Protein AF-A0AAV1JJ30-F1 (afdb_monomer_lite)

Foldseek 3Di:
DFFAKKFKFFLQLHTLAMDGLADDDPVVVSVVSNCVNVQPDPDDPDQWDDDPFWIWGWDDPPRIIIIIIGGPPDDVVVVNVLSVQLSVLQCVQAVDPDSVSCNVCRVVSNQLVCVQDHSRHGDPDHPVRSVVVSVVDDPVVVVVVVVVVVVVVVVVVVVVVVVVVVVVVVVVVVVPPDDDDDDDDDDDDDDDDDDDDDDDDDDDDDDDDDDDDDDDDDDDDDDDDDDDDDDDPVVVVVVVVPDDDDDDDDDDDDDPDDDPDPPDDQKDKDKDKDWDWDADQVQHTPWTKIKIWIKIAHADPQQQQKKWAKDQPFPADKDKDFDPQWDPVCCVPGVITGGPPNPGGDDHRDIDGGMMIMDIDDPPDHDQKDKHKDWDQDPPQKIKIKIKMFGPDQQWKWAFKKKKWFADPDPKDKDWDDFDDDWDDDPGIIIHTDGIDHNVRGMIMTIMMMPNDDPCRGPDIDIDTDTPGDPRRMDTDDMGGSPPPDDQPLAFWDDFAFDDCVVVQQKKFKFFAPPDPAGQQWIWGAADVQKIKFFLVSCVPGDQQRIWIQHPNWTWRFPDKFFQPDDDPFRQARMMMTGTDPVRDPDDNDHFAADPDADPDPFCVSQQVDQQPFKKKWKDWGDDNPPRDPDVPDRDGTITMAIKDKHQCQCVCLCVVVVFDDDFGAIFIAQDGSVCVVVVPPSRSTDRQGGRTFIAGPPVRHTQFGFAWGDDTPHDIGGGGTHGCRYPSNVLSVVLSVQSNPDPDPDPPDPCVSVVSSVD

Secondary structure (DSSP, 8-state):
--EEEEEEEETT--EEEEEESS---HHHHHHHHHHHHHH--TT---SEEE-SS-EEEEEEETTEEEEEEE-TTS-HHHHHHHHHHHHHHHHHH-SS--HHHHHHTHHHHHHHHHHHEETTEEP---HHHHHHHHTT--HHHHHHHHHHHHHHHHHHHHHHHHHHHHHHHHHHHHHT--S----------------------------------------------------SHHHHHHHTTTT----------------------SEEEEEEEEEEEEE-TTS-EEEEEEEEEEEEEE-SGGGSSEEEEEEE---S--EEEE-TTB-HHHHHHH-EE-BSSTTSPPPBTS-EEEEEEEEE--TT---SEEEEEEEEE-TTS-EEEEEEEEES-TT--EEEEEEEEE--SSS-EEEEEEESSEEEEETTEEEEEEEEE-SSS-EEEEEEEEES--GGGG-S-EEEEEESS-TT-EEEEEEEETT------TTS-BS-EEE-GGGSTTEEEEEE-SS--PEEEEEEEEEETTEEEEEHHHHHT--GGGEEEEETTEEEEEEEEE--SS--TT-SS-EEEEEE-GGG--S----PEEP------SSTHHHHH----S-EEEEEE---TT-----TT-----EEEEEEEEETTHHHHHHHHTT--S---S-EEESS-HHHHHTT-GGGG-B---SS-EEEETTTTEEEEEEE---EETTEE---EEEETTSHHHHHHHHHHHHHHH-----TT-TTHHHHHHH-

Sequence (760 aa):
MVLIAATVCTKSGKALVSRQFVEMTKARIEGLLAAFPKLMTGGRQHTFVETESVRYVYQPLDKLYMLLITTKASNILEDLETLRLFSRVVPEYCTQLTEAEVLNQAFNLLFAFDEIVALGYRESVNLAQVRSFVEMDSHEEKIYQAVRQTQEREAANRMREKAKQLQRERLESAKGRYIGVPHKSFGTGFGSSTMTSVSSGEPMIEKIPTTPVKEARTTRSAMKLGSRGTDADSFVSRLQTEGEKIVNTPTAVAKVEKIPAVDQKDVHLRFEERLNLTAGRDGDIQNFELSGLLTLRITNEQYGRIHVHVNNKDTRPLQLQTHPNVDKEAFRSEGIIRLKQAQRPFPMNSDVGVLKWRLAAANDDRPPLSVNCWPSEGTGGGCDVNIEYELEQDHLVLADVNINIPMPSGNTSLVVHQWEGSYTQKGRTLVWNIPLINKQQKSGTLEFTVTPAIPNDFFPLTVTWTSDTSLALISSGKVVQADDVFPPLKNYEVNATLVSEVKYPWIARVIHSRSLNKPHVCTAICVKEEIFITAARCITTLHVTYTTIIYKNHNLYTKAFILPSNGTKQAYDDIGFIVVHKRYYEGVWDTIQLYNKNRTDNVYKWFRNNRFIDTYKVVGYSLNKGSHIIRSTYSDFPLTELEVFIDIHLCNEVFTFNNLMGDFNVPCYHSCTLDDYRHDENRCSSYHGVEGGAVVNTEKNYLLGVATWGAFYSKYELPVGLSVINSRNFYEDYACARKIQEDEMIKEDNPDFYQELCNK

InterPro domains:
  IPR009003 Peptidase S1, PA clan [SSF50494] (503-719)
  IPR011012 Longin-like domain superfamily [SSF64356] (7-142)
  IPR022775 AP complex, mu/sigma subunit [PF01217] (8-134)
  IPR027059 Coatomer delta subunit [PTHR10121] (1-485)
  IPR028565 Mu homology domain [PF00928] (260-464)
  IPR028565 Mu homology domain [PS51072] (264-514)
  IPR036168 AP-2 complex subunit mu, C-terminal superfamily [SSF49447] (263-489)

Radius of gyration: 41.65 Å; chains: 1; bounding box: 113×73×138 Å

Organism: NCBI:txid320188

Structure (mmCIF, N/CA/C/O backbone):
data_AF-A0AAV1JJ30-F1
#
_entry.id   AF-A0AAV1JJ30-F1
#
loop_
_atom_site.group_PDB
_atom_site.id
_atom_site.type_symbol
_atom_site.label_atom_id
_atom_site.label_alt_id
_atom_site.label_comp_id
_atom_site.label_asym_id
_atom_site.label_entity_id
_atom_site.label_seq_id
_atom_site.pdbx_PDB_ins_code
_atom_site.Cartn_x
_atom_site.Cartn_y
_atom_site.Cartn_z
_atom_site.occupancy
_atom_site.B_iso_or_equiv
_atom_site.auth_seq_id
_atom_site.auth_comp_id
_atom_site.auth_asym_id
_atom_site.auth_atom_id
_atom_site.pdbx_PDB_model_num
ATOM 1 N N . MET A 1 1 ? 18.870 -26.736 -0.789 1.00 59.62 1 MET A N 1
ATOM 2 C CA . MET A 1 1 ? 19.855 -25.987 -1.593 1.00 59.62 1 MET A CA 1
ATOM 3 C C . MET A 1 1 ? 21.187 -26.133 -0.889 1.00 59.62 1 MET A C 1
ATOM 5 O O . MET A 1 1 ? 21.200 -25.929 0.313 1.00 59.62 1 MET A O 1
ATOM 9 N N . VAL A 1 2 ? 22.246 -26.579 -1.566 1.00 78.06 2 VAL A N 1
ATOM 10 C CA . VAL A 1 2 ? 23.561 -26.709 -0.920 1.00 78.06 2 VAL A CA 1
ATOM 11 C C . VAL A 1 2 ? 24.642 -26.288 -1.910 1.00 78.06 2 VAL A C 1
ATOM 13 O O . VAL A 1 2 ? 24.934 -27.019 -2.866 1.00 78.06 2 VAL A O 1
ATOM 16 N N . LEU A 1 3 ? 25.196 -25.097 -1.681 1.00 89.75 3 LEU A N 1
ATOM 17 C CA . LEU A 1 3 ? 26.413 -24.601 -2.310 1.00 89.75 3 LEU A CA 1
ATOM 18 C C . LEU A 1 3 ? 27.601 -25.206 -1.560 1.00 89.75 3 LEU A C 1
ATOM 20 O O . LEU A 1 3 ? 27.735 -25.058 -0.350 1.00 89.75 3 LEU A O 1
ATOM 24 N N . ILE A 1 4 ? 28.436 -25.951 -2.275 1.00 91.00 4 ILE A N 1
ATOM 25 C CA . ILE A 1 4 ? 29.521 -26.742 -1.689 1.00 91.00 4 ILE A CA 1
ATOM 26 C C . ILE A 1 4 ? 30.760 -25.866 -1.498 1.00 91.00 4 ILE A C 1
ATOM 28 O O . ILE A 1 4 ? 31.353 -25.842 -0.419 1.00 91.00 4 ILE A O 1
ATOM 32 N N . ALA A 1 5 ? 31.159 -25.151 -2.552 1.00 93.06 5 ALA A N 1
ATOM 33 C CA . ALA A 1 5 ? 32.335 -24.292 -2.534 1.00 93.06 5 ALA A CA 1
ATOM 34 C C . ALA A 1 5 ? 32.211 -23.122 -3.517 1.00 93.06 5 ALA A C 1
ATOM 36 O O . ALA A 1 5 ? 31.583 -23.253 -4.569 1.00 93.06 5 ALA A O 1
ATOM 37 N N . ALA A 1 6 ? 32.864 -22.011 -3.182 1.00 94.75 6 ALA A N 1
ATOM 38 C CA . ALA A 1 6 ? 33.068 -20.856 -4.047 1.00 94.75 6 ALA A CA 1
ATOM 39 C C . ALA A 1 6 ? 34.571 -20.661 -4.283 1.00 94.75 6 ALA A C 1
ATOM 41 O O . ALA A 1 6 ? 35.354 -20.607 -3.332 1.00 94.75 6 ALA A O 1
ATOM 42 N N . THR A 1 7 ? 34.986 -20.564 -5.543 1.00 93.81 7 THR A N 1
ATOM 43 C CA . THR A 1 7 ? 36.395 -20.568 -5.938 1.00 93.81 7 THR A CA 1
ATOM 44 C C . THR A 1 7 ? 36.675 -19.515 -7.003 1.00 93.81 7 THR A C 1
ATOM 46 O O . THR A 1 7 ? 36.019 -19.476 -8.040 1.00 93.81 7 THR A O 1
ATOM 49 N N . VAL A 1 8 ? 37.713 -18.709 -6.790 1.00 93.81 8 VAL A N 1
ATOM 50 C CA . VAL A 1 8 ? 38.339 -17.892 -7.835 1.00 93.81 8 VAL A CA 1
ATOM 51 C C . VAL A 1 8 ? 39.510 -18.688 -8.401 1.00 93.81 8 VAL A C 1
ATOM 53 O O . VAL A 1 8 ? 40.410 -19.087 -7.658 1.00 93.81 8 VAL A O 1
ATOM 56 N N . CYS A 1 9 ? 39.509 -18.948 -9.706 1.00 91.19 9 CYS A N 1
ATOM 57 C CA . CYS A 1 9 ? 40.543 -19.742 -10.368 1.00 91.19 9 CYS A CA 1
ATOM 58 C C . CYS A 1 9 ? 41.022 -19.108 -11.677 1.00 91.19 9 CYS A C 1
ATOM 60 O O . CYS A 1 9 ? 40.370 -18.244 -12.256 1.00 91.19 9 CYS A O 1
ATOM 62 N N . THR A 1 10 ? 42.193 -19.523 -12.145 1.00 89.69 10 THR A N 1
ATOM 63 C CA . THR A 1 10 ? 42.733 -19.108 -13.445 1.00 89.69 10 THR A CA 1
ATOM 64 C C . THR A 1 10 ? 42.061 -19.877 -14.588 1.00 89.69 10 THR A C 1
ATOM 66 O O . THR A 1 10 ? 41.420 -20.909 -14.378 1.00 89.69 10 THR A O 1
ATOM 69 N N . LYS A 1 11 ? 42.281 -19.453 -15.841 1.00 82.50 11 LYS A N 1
ATOM 70 C CA . LYS A 1 11 ? 41.823 -20.211 -17.025 1.00 82.50 11 LYS A CA 1
ATOM 71 C C . LYS A 1 11 ? 42.420 -21.621 -17.132 1.00 82.50 11 LYS A C 1
ATOM 73 O O . LYS A 1 11 ? 41.836 -22.471 -17.793 1.00 82.50 11 LYS A O 1
ATOM 78 N N . SER A 1 12 ? 43.548 -21.879 -16.467 1.00 80.62 12 SER A N 1
ATOM 79 C CA . SER A 1 12 ? 44.161 -23.209 -16.362 1.00 80.62 12 SER A CA 1
ATOM 80 C C . SER A 1 12 ? 43.577 -24.074 -15.234 1.00 80.62 12 SER A C 1
ATOM 82 O O . SER A 1 12 ? 44.026 -25.201 -15.049 1.00 80.62 12 SER A O 1
ATOM 84 N N . GLY A 1 13 ? 42.587 -23.574 -14.482 1.00 75.94 13 GLY A N 1
ATOM 85 C CA . GLY A 1 13 ? 41.957 -24.277 -13.357 1.00 75.94 13 GLY A CA 1
ATOM 86 C C . GLY A 1 13 ? 42.753 -24.260 -12.061 1.00 75.94 13 GLY A C 1
ATOM 87 O O . GLY A 1 13 ? 42.407 -24.976 -11.124 1.00 75.94 13 GLY A O 1
ATOM 88 N N . LYS A 1 14 ? 43.815 -23.453 -11.978 1.00 87.12 14 LYS A N 1
ATOM 89 C CA . LYS A 1 14 ? 44.548 -23.254 -10.727 1.00 87.12 14 LYS A CA 1
ATOM 90 C C . LYS A 1 14 ? 43.677 -22.419 -9.791 1.00 87.12 14 LYS A C 1
ATOM 92 O O . LYS A 1 14 ? 43.345 -21.278 -10.110 1.00 87.12 14 LYS A O 1
ATOM 97 N N . ALA A 1 15 ? 43.306 -22.983 -8.647 1.00 89.38 15 ALA A N 1
ATOM 98 C CA . ALA A 1 15 ? 42.557 -22.267 -7.622 1.00 89.38 15 ALA A CA 1
ATOM 99 C C . ALA A 1 15 ? 43.451 -21.223 -6.939 1.00 89.38 15 ALA A C 1
ATOM 101 O O . ALA A 1 15 ? 44.535 -21.557 -6.462 1.00 89.38 15 ALA A O 1
ATOM 102 N N . LEU A 1 16 ? 42.999 -19.968 -6.912 1.00 91.25 16 LEU A N 1
ATOM 103 C CA . LEU A 1 16 ? 43.666 -18.868 -6.212 1.00 91.25 16 LEU A CA 1
ATOM 104 C C . LEU A 1 16 ? 43.115 -18.735 -4.793 1.00 91.25 16 LEU A C 1
ATOM 106 O O . LEU A 1 16 ? 43.869 -18.742 -3.827 1.00 91.25 16 LEU A O 1
ATOM 110 N N . VAL A 1 17 ? 41.788 -18.676 -4.674 1.00 92.44 17 VAL A N 1
ATOM 111 C CA . VAL A 1 17 ? 41.060 -18.621 -3.401 1.00 92.44 17 VAL A CA 1
ATOM 112 C C . VAL A 1 17 ? 39.880 -19.570 -3.506 1.00 92.44 17 VAL A C 1
ATOM 114 O O . VAL A 1 17 ? 39.160 -19.544 -4.501 1.00 92.44 17 VAL A O 1
ATOM 117 N N . SER A 1 18 ? 39.677 -20.416 -2.498 1.00 92.31 18 SER A N 1
ATOM 118 C CA . SER A 1 18 ? 38.540 -21.334 -2.446 1.00 92.31 18 SER A CA 1
ATOM 119 C C . SER A 1 18 ? 37.967 -21.383 -1.038 1.00 92.31 18 SER A C 1
ATOM 121 O O . SER A 1 18 ? 38.658 -21.802 -0.110 1.00 92.31 18 SER A O 1
ATOM 123 N N . ARG A 1 19 ? 36.693 -21.020 -0.893 1.00 93.31 19 ARG A N 1
ATOM 124 C CA . ARG A 1 19 ? 35.923 -21.188 0.340 1.00 93.31 19 ARG A CA 1
ATOM 125 C C . ARG A 1 19 ? 35.028 -22.415 0.229 1.00 93.31 19 ARG A C 1
ATOM 127 O O . ARG A 1 19 ? 34.369 -22.604 -0.788 1.00 93.31 19 ARG A O 1
ATOM 134 N N . GLN A 1 20 ? 35.038 -23.257 1.254 1.00 92.88 20 GLN A N 1
ATOM 135 C CA . GLN A 1 20 ? 34.203 -24.454 1.354 1.00 92.88 20 GLN A CA 1
ATOM 136 C C . GLN A 1 20 ? 33.150 -24.195 2.426 1.00 92.88 20 GLN A C 1
ATOM 138 O O . GLN A 1 20 ? 33.503 -23.784 3.528 1.00 92.88 20 GLN A O 1
ATOM 143 N N . PHE A 1 21 ? 31.883 -24.433 2.101 1.00 91.94 21 PHE A N 1
ATOM 144 C CA . PHE A 1 21 ? 30.764 -24.218 3.027 1.00 91.94 21 PHE A CA 1
ATOM 145 C C . PHE A 1 21 ? 30.182 -25.526 3.565 1.00 91.94 21 PHE A C 1
ATOM 147 O O . PHE A 1 21 ? 29.388 -25.522 4.500 1.00 91.94 21 PHE A O 1
ATOM 154 N N . VAL A 1 22 ? 30.598 -26.647 2.974 1.00 88.25 22 VAL A N 1
ATOM 155 C CA . VAL A 1 22 ? 30.253 -28.004 3.390 1.00 88.25 22 VAL A CA 1
ATOM 156 C C . VAL A 1 22 ? 31.539 -28.769 3.645 1.00 88.25 22 VAL A C 1
ATOM 158 O O . VAL A 1 22 ? 32.505 -28.647 2.889 1.00 88.25 22 VAL A O 1
ATOM 161 N N . GLU A 1 23 ? 31.536 -29.578 4.698 1.00 83.88 23 GLU A N 1
ATOM 162 C CA . GLU A 1 23 ? 32.682 -30.386 5.088 1.00 83.88 23 GLU A CA 1
ATOM 163 C C . GLU A 1 23 ? 33.063 -31.365 3.963 1.00 83.88 23 GLU A C 1
ATOM 165 O O . GLU A 1 23 ? 32.293 -32.243 3.564 1.00 83.88 23 GLU A O 1
ATOM 170 N N . MET A 1 24 ? 34.261 -31.186 3.403 1.00 84.38 24 MET A N 1
ATOM 171 C CA . MET A 1 24 ? 34.810 -32.037 2.352 1.00 84.38 24 MET A CA 1
ATOM 172 C C . MET A 1 24 ? 36.305 -32.251 2.557 1.00 84.38 24 MET A C 1
ATOM 174 O O . MET A 1 24 ? 37.027 -31.381 3.035 1.00 84.38 24 MET A O 1
ATOM 178 N N . THR A 1 25 ? 36.798 -33.414 2.133 1.00 88.25 25 THR A N 1
ATOM 179 C CA . THR A 1 25 ? 38.234 -33.691 2.160 1.00 88.25 25 THR A CA 1
ATOM 180 C C . THR A 1 25 ? 38.969 -32.848 1.117 1.00 88.25 25 THR A C 1
ATOM 182 O O . THR A 1 25 ? 38.492 -32.653 -0.005 1.00 88.25 25 THR A O 1
ATOM 185 N N . LYS A 1 26 ? 40.183 -32.400 1.460 1.00 84.25 26 LYS A N 1
ATOM 186 C CA . LYS A 1 26 ? 41.051 -31.616 0.566 1.00 84.25 26 LYS A CA 1
ATOM 187 C C . LYS A 1 26 ? 41.260 -32.291 -0.801 1.00 84.25 26 LYS A C 1
ATOM 189 O O . LYS A 1 26 ? 41.140 -31.645 -1.836 1.00 84.25 26 LYS A O 1
ATOM 194 N N . ALA A 1 27 ? 41.477 -33.607 -0.808 1.00 87.38 27 ALA A N 1
ATOM 195 C CA . ALA A 1 27 ? 41.655 -34.377 -2.039 1.00 87.38 27 ALA A CA 1
ATOM 196 C C . ALA A 1 27 ? 40.421 -34.323 -2.961 1.00 87.38 27 ALA A C 1
ATOM 198 O O . ALA A 1 27 ? 40.555 -34.282 -4.183 1.00 87.38 27 ALA A O 1
ATOM 199 N N . ARG A 1 28 ? 39.210 -34.289 -2.387 1.00 87.88 28 ARG A N 1
ATOM 200 C CA . ARG A 1 28 ? 37.965 -34.227 -3.158 1.00 87.88 28 ARG A CA 1
ATOM 201 C C . ARG A 1 28 ? 37.783 -32.863 -3.818 1.00 87.88 28 ARG A C 1
ATOM 203 O O . ARG A 1 28 ? 37.458 -32.821 -5.000 1.00 87.88 28 ARG A O 1
ATOM 210 N N . ILE A 1 29 ? 38.006 -31.763 -3.094 1.00 88.31 29 ILE A N 1
ATOM 211 C CA . ILE A 1 29 ? 37.870 -30.414 -3.668 1.00 88.31 29 ILE A CA 1
ATOM 212 C C . ILE A 1 29 ? 38.934 -30.148 -4.743 1.00 88.31 29 ILE A C 1
ATOM 214 O O . ILE A 1 29 ? 38.600 -29.649 -5.814 1.00 88.31 29 ILE A O 1
ATOM 218 N N . GLU A 1 30 ? 40.184 -30.563 -4.521 1.00 86.44 30 GLU A N 1
ATOM 219 C CA . GLU A 1 30 ? 41.251 -30.451 -5.523 1.00 86.44 30 GLU A CA 1
ATOM 220 C C . GLU A 1 30 ? 40.943 -31.289 -6.772 1.00 86.44 30 GLU A C 1
ATOM 222 O O . GLU A 1 30 ? 41.124 -30.808 -7.889 1.00 86.44 30 GLU A O 1
ATOM 227 N N . GLY A 1 31 ? 40.394 -32.498 -6.602 1.00 87.44 31 GLY A N 1
ATOM 228 C CA . GLY A 1 31 ? 39.937 -33.333 -7.715 1.00 87.44 31 GLY A CA 1
ATOM 229 C C . GLY A 1 31 ? 38.815 -32.684 -8.534 1.00 87.44 31 GLY A C 1
ATOM 230 O O . GLY A 1 31 ? 38.872 -32.684 -9.765 1.00 87.44 31 GLY A O 1
ATOM 231 N N . LEU A 1 32 ? 37.826 -32.075 -7.868 1.00 87.94 32 LEU A N 1
ATOM 232 C CA . LEU A 1 32 ? 36.730 -31.363 -8.534 1.00 87.94 32 LEU A CA 1
ATOM 233 C C . LEU A 1 32 ? 37.220 -30.120 -9.291 1.00 87.94 32 LEU A C 1
ATOM 235 O O . LEU A 1 32 ? 36.734 -29.851 -10.389 1.00 87.94 32 LEU A O 1
ATOM 239 N N . LEU A 1 33 ? 38.181 -29.378 -8.740 1.00 87.38 33 LEU A N 1
ATOM 240 C CA . LEU A 1 33 ? 38.752 -28.188 -9.378 1.00 87.38 33 LEU A CA 1
ATOM 241 C C . LEU A 1 33 ? 39.684 -28.548 -10.544 1.00 87.38 33 LEU A C 1
ATOM 243 O O . LEU A 1 33 ? 39.636 -27.902 -11.586 1.00 87.38 33 LEU A O 1
ATOM 247 N N . ALA A 1 34 ? 40.465 -29.625 -10.428 1.00 85.75 34 ALA A N 1
ATOM 248 C CA . ALA A 1 34 ? 41.328 -30.115 -11.505 1.00 85.75 34 ALA A CA 1
ATOM 249 C C . ALA A 1 34 ? 40.540 -30.671 -12.707 1.00 85.75 34 ALA A C 1
ATOM 251 O O . ALA A 1 34 ? 41.035 -30.664 -13.837 1.00 85.75 34 ALA A O 1
ATOM 252 N N . ALA A 1 35 ? 39.315 -31.157 -12.480 1.00 85.81 35 ALA A N 1
ATOM 253 C CA . ALA A 1 35 ? 38.424 -31.615 -13.543 1.00 85.81 35 ALA A CA 1
ATOM 254 C C . ALA A 1 35 ? 37.799 -30.454 -14.338 1.00 85.81 35 ALA A C 1
ATOM 256 O O . ALA A 1 35 ? 37.565 -30.603 -15.536 1.00 85.81 35 ALA A O 1
ATOM 257 N N . PHE A 1 36 ? 37.575 -29.295 -13.707 1.00 86.81 36 PHE A N 1
ATOM 258 C CA . PHE A 1 36 ? 36.836 -28.170 -14.291 1.00 86.81 36 PHE A CA 1
ATOM 259 C C . PHE A 1 36 ? 37.361 -27.698 -15.666 1.00 86.81 36 PHE A C 1
ATOM 261 O O . PHE A 1 36 ? 36.560 -27.641 -16.601 1.00 86.81 36 PHE A O 1
ATOM 268 N N . PRO A 1 37 ? 38.673 -27.457 -15.886 1.00 85.56 37 PRO A N 1
ATOM 269 C 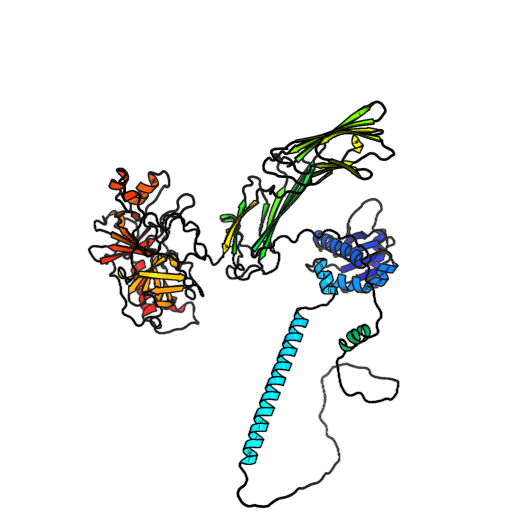CA . PRO A 1 37 ? 39.176 -27.013 -17.192 1.00 85.56 37 PRO A CA 1
ATOM 270 C C . PRO A 1 37 ? 38.921 -28.000 -18.331 1.00 85.56 37 PRO A C 1
ATOM 272 O O . PRO A 1 37 ? 38.776 -27.588 -19.476 1.00 85.56 37 PRO A O 1
ATOM 275 N N . LYS A 1 38 ? 38.859 -29.304 -18.031 1.00 85.00 38 LYS A N 1
ATOM 276 C CA . LYS A 1 38 ? 38.607 -30.353 -19.032 1.00 85.00 38 LYS A CA 1
ATOM 277 C C . LYS A 1 38 ? 37.143 -30.390 -19.474 1.00 85.00 38 LYS A C 1
ATOM 279 O O . LYS A 1 38 ? 36.845 -30.895 -20.550 1.00 85.00 38 LYS A O 1
ATOM 284 N N . LEU A 1 39 ? 36.241 -29.871 -18.641 1.00 81.00 39 LEU A N 1
ATOM 285 C CA . LEU A 1 39 ? 34.800 -29.822 -18.892 1.00 81.00 39 LEU A CA 1
ATOM 286 C C . LEU A 1 39 ? 34.393 -28.597 -19.727 1.00 81.00 39 LEU A C 1
ATOM 288 O O . LEU A 1 39 ? 33.340 -28.599 -20.363 1.00 81.00 39 LEU A O 1
ATOM 292 N N . MET A 1 40 ? 35.254 -27.579 -19.768 1.00 76.69 40 MET A N 1
ATOM 293 C CA . MET A 1 40 ? 35.126 -26.388 -20.605 1.00 76.69 40 MET A CA 1
ATOM 294 C C . MET A 1 40 ? 35.422 -26.735 -22.074 1.00 76.69 40 MET A C 1
ATOM 296 O O . MET A 1 40 ? 36.499 -26.448 -22.596 1.00 76.69 40 MET A O 1
ATOM 300 N N . THR A 1 41 ? 34.486 -27.394 -22.760 1.00 61.56 41 THR A N 1
ATOM 301 C CA . THR A 1 41 ? 34.617 -27.674 -24.198 1.00 61.56 41 THR A CA 1
ATOM 302 C C . THR A 1 41 ? 34.500 -26.372 -24.994 1.00 61.56 41 THR A C 1
ATOM 304 O O . THR A 1 41 ? 33.505 -25.651 -24.914 1.00 61.56 41 THR A O 1
ATOM 307 N N . GLY A 1 42 ? 35.552 -26.033 -25.744 1.00 57.41 42 GLY A N 1
ATOM 308 C CA . GLY A 1 42 ? 35.605 -24.804 -26.532 1.00 57.41 42 GLY A CA 1
ATOM 309 C C . GLY A 1 42 ? 34.466 -24.739 -27.551 1.00 57.41 42 GLY A C 1
ATOM 310 O O . GLY A 1 42 ? 34.320 -25.639 -28.373 1.00 57.41 42 GLY A O 1
ATOM 311 N N . GLY A 1 43 ? 33.666 -23.670 -27.497 1.00 54.53 43 GLY A N 1
ATOM 312 C CA . GLY A 1 43 ? 32.669 -23.352 -28.527 1.00 54.53 43 GLY A CA 1
ATOM 313 C C . GLY A 1 43 ? 31.237 -23.133 -28.036 1.00 54.53 43 GLY A C 1
ATOM 314 O O . GLY A 1 43 ? 30.431 -22.608 -28.798 1.00 54.53 43 GLY A O 1
ATOM 315 N N . ARG A 1 44 ? 30.897 -23.457 -26.781 1.00 56.56 44 ARG A N 1
ATOM 316 C CA . ARG A 1 44 ? 29.585 -23.113 -26.203 1.00 56.56 44 ARG A CA 1
ATOM 317 C C . ARG A 1 44 ? 29.755 -22.316 -24.915 1.00 56.56 44 ARG A C 1
ATOM 319 O O . ARG A 1 44 ? 30.344 -22.799 -23.954 1.00 56.56 44 ARG A O 1
ATOM 326 N N . GLN A 1 45 ? 29.230 -21.091 -24.891 1.00 57.34 45 GLN A N 1
ATOM 327 C CA . GLN A 1 45 ? 29.157 -20.265 -23.682 1.00 57.34 45 GLN A CA 1
ATOM 328 C C . GLN A 1 45 ? 28.029 -20.777 -22.775 1.00 57.34 45 GLN A C 1
ATOM 330 O O . GLN A 1 45 ? 26.989 -20.142 -22.630 1.00 57.34 45 GLN A O 1
ATOM 335 N N . HIS A 1 46 ? 28.199 -21.961 -22.193 1.00 64.50 46 HIS A N 1
ATOM 336 C CA . HIS A 1 46 ? 27.345 -22.369 -21.084 1.00 64.50 46 HIS A CA 1
ATOM 337 C C . HIS A 1 46 ? 27.799 -21.626 -19.817 1.00 64.50 46 HIS A C 1
ATOM 339 O O . HIS A 1 46 ? 28.991 -21.413 -19.617 1.00 64.50 46 HIS A O 1
ATOM 345 N N . THR A 1 47 ? 26.857 -21.180 -18.986 1.00 77.56 47 THR A N 1
ATOM 346 C CA . THR A 1 47 ? 27.119 -20.545 -17.676 1.00 77.56 47 THR A CA 1
ATOM 347 C C . THR A 1 47 ? 27.158 -21.564 -16.533 1.00 77.56 47 THR A C 1
ATOM 349 O O . THR A 1 47 ? 27.383 -21.216 -15.374 1.00 77.56 47 THR A O 1
ATOM 352 N N . PHE A 1 48 ? 26.943 -22.840 -16.856 1.00 87.69 48 PHE A N 1
ATOM 353 C CA . PHE A 1 48 ? 27.058 -23.962 -15.943 1.00 87.69 48 PHE A CA 1
ATOM 354 C C . PHE A 1 48 ? 27.389 -25.252 -16.703 1.00 87.69 48 PHE A C 1
ATOM 356 O O . PHE A 1 48 ? 27.064 -25.389 -17.881 1.00 87.69 48 PHE A O 1
ATOM 363 N N . VAL A 1 49 ? 28.012 -26.209 -16.019 1.00 88.31 49 VAL A N 1
ATOM 364 C CA . VAL A 1 49 ? 28.295 -27.557 -16.517 1.00 88.31 49 VAL A CA 1
ATOM 365 C C . VAL A 1 49 ? 27.915 -28.569 -15.443 1.00 88.31 49 VAL A C 1
ATOM 367 O O . VAL A 1 49 ? 28.294 -28.435 -14.281 1.00 88.31 49 VAL A O 1
ATOM 370 N N . GLU A 1 50 ? 27.169 -29.601 -15.823 1.00 87.25 50 GLU A N 1
ATOM 371 C CA . GLU A 1 50 ? 26.782 -30.686 -14.924 1.00 87.25 50 GLU A CA 1
ATOM 372 C C . GLU A 1 50 ? 27.645 -31.926 -15.163 1.00 87.25 50 GLU A C 1
ATOM 374 O O . GLU A 1 50 ? 27.828 -32.366 -16.295 1.00 87.25 50 GLU A O 1
ATOM 379 N N . THR A 1 51 ? 28.167 -32.505 -14.083 1.00 86.38 51 THR A N 1
ATOM 380 C CA . THR A 1 51 ? 28.841 -33.817 -14.091 1.00 86.38 51 THR A CA 1
ATOM 381 C C . THR A 1 51 ? 27.941 -34.871 -13.457 1.00 86.38 51 THR A C 1
ATOM 383 O O . THR A 1 51 ? 26.782 -34.596 -13.180 1.00 86.38 51 THR A O 1
ATOM 386 N N . GLU A 1 52 ? 28.421 -36.087 -13.191 1.00 81.75 52 GLU A N 1
ATOM 387 C CA . GLU A 1 52 ? 27.627 -37.108 -12.495 1.00 81.75 52 GLU A CA 1
ATOM 388 C C . GLU A 1 52 ? 27.298 -36.715 -11.042 1.00 81.75 52 GLU A C 1
ATOM 390 O O . GLU A 1 52 ? 26.175 -36.934 -10.587 1.00 81.75 52 GLU A O 1
ATOM 395 N N . SER A 1 53 ? 28.232 -36.066 -10.339 1.00 80.25 53 SER A N 1
ATOM 396 C CA . SER A 1 53 ? 28.121 -35.810 -8.894 1.00 80.25 53 SER A CA 1
ATOM 397 C C . SER A 1 53 ? 27.824 -34.355 -8.513 1.00 80.25 53 SER A C 1
ATOM 399 O O . SER A 1 53 ? 27.174 -34.120 -7.496 1.00 80.25 53 SER A O 1
ATOM 401 N N . VAL A 1 54 ? 28.293 -33.374 -9.290 1.00 90.12 54 VAL A N 1
ATOM 402 C CA . VAL A 1 54 ? 28.170 -31.941 -8.956 1.00 90.12 54 VAL A CA 1
ATOM 403 C C . VAL A 1 54 ? 27.847 -31.092 -10.183 1.00 90.12 54 VAL A C 1
ATOM 405 O O . VAL A 1 54 ? 28.131 -31.481 -11.322 1.00 90.12 54 VAL A O 1
ATOM 408 N N . ARG A 1 55 ? 27.271 -29.916 -9.940 1.00 91.69 55 ARG A N 1
ATOM 409 C CA . ARG A 1 55 ? 27.069 -28.855 -10.926 1.00 91.69 55 ARG A CA 1
ATOM 410 C C . ARG A 1 55 ? 28.112 -27.763 -10.690 1.00 91.69 55 ARG A C 1
ATOM 412 O O . ARG A 1 55 ? 28.308 -27.319 -9.564 1.00 91.69 55 ARG A O 1
ATOM 419 N N . TYR A 1 56 ? 28.775 -27.338 -11.754 1.00 91.44 56 TYR A N 1
ATOM 420 C CA . TYR A 1 56 ? 29.677 -26.193 -11.769 1.00 91.44 56 TYR A CA 1
ATOM 421 C C . TYR A 1 56 ? 28.929 -25.012 -12.367 1.00 91.44 56 TYR A C 1
ATOM 423 O O . TYR A 1 56 ? 28.469 -25.109 -13.498 1.00 91.44 56 TYR A O 1
ATOM 431 N N . VAL A 1 57 ? 28.811 -23.905 -11.647 1.00 92.69 57 VAL A N 1
ATOM 432 C CA . VAL A 1 57 ? 28.231 -22.654 -12.151 1.00 92.69 57 VAL A CA 1
ATOM 433 C C . VAL A 1 57 ? 29.357 -21.634 -12.189 1.00 92.69 57 VAL A C 1
ATOM 435 O O . VAL A 1 57 ? 30.033 -21.449 -11.182 1.00 92.69 57 VAL A O 1
ATOM 438 N N . TYR A 1 58 ? 29.622 -21.009 -13.332 1.00 91.75 58 TYR A N 1
ATOM 439 C CA . TYR A 1 58 ? 30.800 -20.151 -13.459 1.00 91.75 58 TYR A CA 1
ATOM 440 C C . TYR A 1 58 ? 30.570 -18.930 -14.334 1.00 91.75 58 TYR A C 1
ATOM 442 O O . TYR A 1 58 ? 29.741 -18.919 -15.244 1.00 91.75 58 TYR A O 1
ATOM 450 N N . GLN A 1 59 ? 31.348 -17.891 -14.048 1.00 90.62 59 GLN A N 1
ATOM 451 C CA . GLN A 1 59 ? 31.344 -16.636 -14.781 1.00 90.62 59 GLN A CA 1
ATOM 452 C C . GLN A 1 59 ? 32.792 -16.180 -15.027 1.00 90.62 59 GLN A C 1
ATOM 454 O O . GLN A 1 59 ? 33.603 -16.184 -14.094 1.00 90.62 59 GLN A O 1
ATOM 459 N N . PRO A 1 60 ? 33.151 -15.795 -16.266 1.00 88.88 60 PRO A N 1
ATOM 460 C CA . PRO A 1 60 ? 34.454 -15.200 -16.544 1.00 88.88 60 PRO A CA 1
ATOM 461 C C . PRO A 1 60 ? 34.609 -13.840 -15.846 1.00 88.88 60 PRO A C 1
ATOM 463 O O . PRO A 1 60 ? 33.742 -12.974 -15.953 1.00 88.88 60 PRO A O 1
ATOM 466 N N . LEU A 1 61 ? 35.747 -13.658 -15.175 1.00 86.44 61 LEU A N 1
ATOM 467 C CA . LEU A 1 61 ? 36.238 -12.416 -14.575 1.00 86.44 61 LEU A CA 1
ATOM 468 C C . LEU A 1 61 ? 37.558 -12.033 -15.269 1.00 86.44 61 LEU A C 1
ATOM 470 O O . LEU A 1 61 ? 38.646 -12.235 -14.733 1.00 86.44 61 LEU A O 1
ATOM 474 N N . ASP A 1 62 ? 37.460 -11.541 -16.506 1.00 84.25 62 ASP A N 1
ATOM 475 C CA . ASP A 1 62 ? 38.595 -11.185 -17.375 1.00 84.25 62 ASP A CA 1
ATOM 476 C C . ASP A 1 62 ? 39.597 -12.346 -17.624 1.00 84.25 62 ASP A C 1
ATOM 478 O O . ASP A 1 62 ? 39.355 -13.242 -18.452 1.00 84.25 62 ASP A O 1
ATOM 482 N N . LYS A 1 63 ? 40.733 -12.368 -16.907 1.00 84.81 63 LYS A N 1
ATOM 483 C CA . LYS A 1 63 ? 41.745 -13.444 -16.957 1.00 84.81 63 LYS A CA 1
ATOM 484 C C . LYS A 1 63 ? 41.481 -14.582 -15.964 1.00 84.81 63 LYS A C 1
ATOM 486 O O . LYS A 1 63 ? 42.174 -15.599 -16.019 1.00 84.81 63 LYS A O 1
ATOM 491 N N . LEU A 1 64 ? 40.478 -14.437 -15.104 1.00 90.19 64 LEU A N 1
ATOM 492 C CA . LEU A 1 64 ? 40.094 -15.381 -14.058 1.00 90.19 64 LEU A CA 1
ATOM 493 C C . LEU A 1 64 ? 38.674 -15.916 -14.295 1.00 90.19 64 LEU A C 1
ATOM 495 O O . LEU A 1 64 ? 37.929 -15.422 -15.141 1.00 90.19 64 LEU A O 1
ATOM 499 N N . TYR A 1 65 ? 38.293 -16.929 -13.530 1.00 90.94 65 TYR A N 1
ATOM 500 C CA . TYR A 1 65 ? 36.939 -17.459 -13.442 1.00 90.94 65 TYR A CA 1
ATOM 501 C C . TYR A 1 65 ? 36.469 -17.420 -11.993 1.00 90.94 65 TYR A C 1
ATOM 503 O O . TYR A 1 65 ? 37.192 -17.855 -11.093 1.00 90.94 65 TYR A O 1
ATOM 511 N N . MET A 1 66 ? 35.240 -16.948 -11.786 1.00 93.25 66 MET A N 1
ATOM 512 C CA . MET A 1 66 ? 34.495 -17.222 -10.563 1.00 93.25 66 MET A CA 1
ATOM 513 C C . MET A 1 66 ? 33.707 -18.513 -10.761 1.00 93.25 66 MET A C 1
ATOM 515 O O . MET A 1 66 ? 32.956 -18.628 -11.728 1.00 93.25 66 MET A O 1
ATOM 519 N N . LEU A 1 67 ? 33.889 -19.471 -9.860 1.00 92.56 67 LEU A N 1
ATOM 520 C CA . LEU A 1 67 ? 33.329 -20.814 -9.924 1.00 92.56 67 LEU A CA 1
ATOM 521 C C . LEU A 1 67 ? 32.568 -21.118 -8.632 1.00 92.56 67 LEU A C 1
ATOM 523 O O . LEU A 1 67 ? 33.119 -20.996 -7.543 1.00 92.56 67 LEU A O 1
ATOM 527 N N . LEU A 1 68 ? 31.324 -21.565 -8.752 1.00 94.00 68 LEU A N 1
ATOM 528 C CA . LEU A 1 68 ? 30.550 -22.173 -7.676 1.00 94.00 68 LEU A CA 1
ATOM 529 C C . LEU A 1 68 ? 30.376 -23.661 -7.967 1.00 94.00 68 LEU A C 1
ATOM 531 O O . LEU A 1 68 ? 30.012 -24.052 -9.077 1.00 94.00 68 LEU A O 1
ATOM 535 N N . ILE A 1 69 ? 30.615 -24.491 -6.960 1.00 92.81 69 ILE A N 1
ATOM 536 C CA . ILE A 1 69 ? 30.341 -25.926 -7.004 1.00 92.81 69 ILE A CA 1
ATOM 537 C C . ILE A 1 69 ? 29.080 -26.162 -6.183 1.00 92.81 69 ILE A C 1
ATOM 539 O O . ILE A 1 69 ? 29.064 -25.891 -4.982 1.00 92.81 69 ILE A O 1
ATOM 543 N N . THR A 1 70 ? 28.028 -26.670 -6.815 1.00 93.25 70 THR A N 1
ATOM 544 C CA . THR A 1 70 ? 26.733 -26.932 -6.182 1.00 93.25 70 THR A CA 1
ATOM 545 C C . THR A 1 70 ? 26.281 -28.372 -6.409 1.00 93.25 70 THR A C 1
ATOM 547 O O . THR A 1 70 ? 26.835 -29.127 -7.216 1.00 93.25 70 THR A O 1
ATOM 550 N N . THR A 1 71 ? 25.296 -28.806 -5.629 1.00 90.38 71 THR A N 1
ATOM 551 C CA . THR A 1 71 ? 24.650 -30.114 -5.813 1.00 90.38 71 THR A CA 1
ATOM 552 C C . THR A 1 71 ? 23.644 -30.054 -6.965 1.00 90.38 71 THR A C 1
ATOM 554 O O . THR A 1 71 ? 23.040 -29.022 -7.208 1.00 90.38 71 THR A O 1
ATOM 557 N N . LYS A 1 72 ? 23.374 -31.164 -7.663 1.00 87.19 72 LYS A N 1
ATOM 558 C CA . LYS A 1 72 ? 22.372 -31.178 -8.757 1.00 87.19 72 LYS A CA 1
ATOM 559 C C . LYS A 1 72 ? 20.960 -30.773 -8.324 1.00 87.19 72 LYS A C 1
ATOM 561 O O . LYS A 1 72 ? 20.185 -30.270 -9.133 1.00 87.19 72 LYS A O 1
ATOM 566 N N . ALA A 1 73 ? 20.642 -31.014 -7.054 1.00 84.38 73 ALA A N 1
ATOM 567 C CA . ALA A 1 73 ? 19.362 -30.682 -6.446 1.00 84.38 73 ALA A CA 1
ATOM 568 C C . ALA A 1 73 ? 19.234 -29.194 -6.061 1.00 84.38 73 ALA A C 1
ATOM 570 O O . ALA A 1 73 ? 18.180 -28.789 -5.573 1.00 84.38 73 ALA A O 1
ATOM 571 N N . SER A 1 74 ? 20.281 -28.374 -6.225 1.00 87.12 74 SER A N 1
ATOM 572 C CA . SER A 1 74 ? 20.180 -26.931 -5.997 1.00 87.12 74 SER A CA 1
ATOM 573 C C . SER A 1 74 ? 19.380 -26.246 -7.105 1.00 87.12 74 SER A C 1
ATOM 575 O O . SER A 1 74 ? 19.345 -26.690 -8.261 1.00 87.12 74 SER A O 1
ATOM 577 N N . ASN A 1 75 ? 18.736 -25.138 -6.742 1.00 88.38 75 ASN A N 1
ATOM 578 C CA . ASN A 1 75 ? 18.051 -24.289 -7.697 1.00 88.38 75 ASN A CA 1
ATOM 579 C C . ASN A 1 75 ? 19.086 -23.496 -8.503 1.00 88.38 75 ASN A C 1
ATOM 581 O O . ASN A 1 75 ? 19.734 -22.590 -7.987 1.00 88.38 75 ASN A O 1
ATOM 585 N N . ILE A 1 76 ? 19.207 -23.817 -9.789 1.00 88.25 76 ILE A N 1
ATOM 586 C CA . ILE A 1 76 ? 20.187 -23.193 -10.678 1.00 88.25 76 ILE A CA 1
ATOM 587 C C . ILE A 1 76 ? 19.996 -21.679 -10.836 1.00 88.25 76 ILE A C 1
ATOM 589 O O . ILE A 1 76 ? 20.975 -20.955 -10.998 1.00 88.25 76 ILE A O 1
ATOM 593 N N . LEU A 1 77 ? 18.757 -21.183 -10.777 1.00 88.25 77 LEU A N 1
ATOM 594 C CA . LEU A 1 77 ? 18.487 -19.747 -10.896 1.00 88.25 77 LEU A CA 1
ATOM 595 C C . LEU A 1 77 ? 19.030 -18.989 -9.683 1.00 88.25 77 LEU A C 1
ATOM 597 O O . LEU A 1 77 ? 19.607 -17.913 -9.827 1.00 88.25 77 LEU A O 1
ATOM 601 N N . GLU A 1 78 ? 18.892 -19.589 -8.505 1.00 88.88 78 GLU A N 1
ATOM 602 C CA . GLU A 1 78 ? 19.397 -19.050 -7.249 1.00 88.88 78 GLU A CA 1
ATOM 603 C C . GLU A 1 78 ? 20.928 -19.128 -7.178 1.00 88.88 78 GLU A C 1
ATOM 605 O O . GLU A 1 78 ? 21.577 -18.164 -6.772 1.00 88.88 78 GLU A O 1
ATOM 610 N N . ASP A 1 79 ? 21.520 -20.224 -7.660 1.00 91.62 79 ASP A N 1
ATOM 611 C CA . ASP A 1 79 ? 22.973 -20.367 -7.786 1.00 91.62 79 ASP A CA 1
ATOM 612 C C . ASP A 1 79 ? 23.564 -19.325 -8.756 1.00 91.62 79 ASP A C 1
ATOM 614 O O . ASP A 1 79 ? 24.607 -18.737 -8.473 1.00 91.62 79 ASP A O 1
ATOM 618 N N . LEU A 1 80 ? 22.898 -19.048 -9.886 1.00 90.94 80 LEU A N 1
ATOM 619 C CA . LEU A 1 80 ? 23.327 -18.028 -10.855 1.00 90.94 80 LEU A CA 1
ATOM 620 C C . LEU A 1 80 ? 23.231 -16.609 -10.286 1.00 90.94 80 LEU A C 1
ATOM 622 O O . LEU A 1 80 ? 24.089 -15.769 -10.555 1.00 90.94 80 LEU A O 1
ATOM 626 N N . GLU A 1 81 ? 22.194 -16.318 -9.507 1.00 90.31 81 GLU A N 1
ATOM 627 C CA . GLU A 1 81 ? 22.067 -15.032 -8.824 1.00 90.31 81 GLU A CA 1
ATOM 628 C C . GLU A 1 81 ? 23.134 -14.867 -7.730 1.00 90.31 81 GLU A C 1
ATOM 630 O O . GLU A 1 81 ? 23.754 -13.808 -7.623 1.00 90.31 81 GLU A O 1
ATOM 635 N N . THR A 1 82 ? 23.418 -15.942 -6.994 1.00 91.56 82 THR A N 1
ATOM 636 C CA . THR A 1 82 ? 24.499 -15.999 -6.004 1.00 91.56 82 THR A CA 1
ATOM 637 C C . THR A 1 82 ? 25.857 -15.768 -6.671 1.00 91.56 82 THR A C 1
ATOM 639 O O . THR A 1 82 ? 26.623 -14.910 -6.236 1.00 91.56 82 THR A O 1
ATOM 642 N N . LEU A 1 83 ? 26.132 -16.441 -7.795 1.00 92.94 83 LEU A N 1
ATOM 643 C CA . LEU A 1 83 ? 27.348 -16.252 -8.594 1.00 92.94 83 LEU A CA 1
ATOM 644 C C . LEU A 1 83 ? 27.525 -14.797 -9.037 1.00 92.94 83 LEU A C 1
ATOM 646 O O . LEU A 1 83 ? 28.628 -14.265 -8.945 1.00 92.94 83 LEU A O 1
ATOM 650 N N . ARG A 1 84 ? 26.448 -14.131 -9.472 1.00 91.69 84 ARG A N 1
ATOM 651 C CA . ARG A 1 84 ? 26.498 -12.710 -9.853 1.00 91.69 84 ARG A CA 1
ATOM 652 C C . ARG A 1 84 ? 26.907 -11.816 -8.688 1.00 91.69 84 ARG A C 1
ATOM 654 O O . ARG A 1 84 ? 27.602 -10.830 -8.922 1.00 91.69 84 ARG A O 1
ATOM 661 N N . LEU A 1 85 ? 26.486 -12.131 -7.462 1.00 91.69 85 LEU A N 1
ATOM 662 C CA . LEU A 1 85 ? 26.898 -11.390 -6.271 1.00 91.69 85 LEU A CA 1
ATOM 663 C C . LEU A 1 85 ? 28.389 -11.612 -5.982 1.00 91.69 85 LEU A C 1
ATOM 665 O O . LEU A 1 85 ? 29.131 -10.637 -5.889 1.00 91.69 85 LEU A O 1
ATOM 669 N N . PHE A 1 86 ? 28.855 -12.865 -5.985 1.00 93.19 86 PHE A N 1
ATOM 670 C CA . PHE A 1 86 ? 30.282 -13.193 -5.866 1.00 93.19 86 PHE A CA 1
ATOM 671 C C . PHE A 1 86 ? 31.143 -12.485 -6.929 1.00 93.19 86 PHE A C 1
ATOM 673 O O . PHE A 1 86 ? 32.175 -11.897 -6.614 1.00 93.19 86 PHE A O 1
ATOM 680 N N . SER A 1 87 ? 30.702 -12.474 -8.191 1.00 91.50 87 SER A N 1
ATOM 681 C CA . SER A 1 87 ? 31.399 -11.799 -9.293 1.00 91.50 87 SER A CA 1
ATOM 682 C C . SER A 1 87 ? 31.437 -10.272 -9.175 1.00 91.50 87 SER A C 1
ATOM 684 O O . SER A 1 87 ? 32.286 -9.658 -9.812 1.00 91.50 87 SER A O 1
ATOM 686 N N . ARG A 1 88 ? 30.551 -9.650 -8.386 1.00 91.62 88 ARG A N 1
ATOM 687 C CA . ARG A 1 88 ? 30.590 -8.205 -8.086 1.00 91.62 88 ARG A CA 1
ATOM 688 C C . ARG A 1 88 ? 31.454 -7.877 -6.873 1.00 91.62 88 ARG A C 1
ATOM 690 O O . ARG A 1 88 ? 32.070 -6.821 -6.859 1.00 91.62 88 ARG A O 1
ATOM 697 N N . VAL A 1 89 ? 31.514 -8.785 -5.903 1.00 92.19 89 VAL A N 1
ATOM 698 C CA . VAL A 1 89 ? 32.337 -8.651 -4.694 1.00 92.19 89 VAL A CA 1
ATOM 699 C C . VAL A 1 89 ? 33.828 -8.722 -5.025 1.00 92.19 89 VAL A C 1
ATOM 701 O O . VAL A 1 89 ? 34.613 -7.945 -4.496 1.00 92.19 89 VAL A O 1
ATOM 704 N N . VAL A 1 90 ? 34.245 -9.605 -5.938 1.00 90.69 90 VAL A N 1
ATOM 705 C CA . VAL A 1 90 ? 35.677 -9.758 -6.265 1.00 90.69 90 VAL A CA 1
ATOM 706 C C . VAL A 1 90 ? 36.314 -8.450 -6.786 1.00 90.69 90 VAL A C 1
ATOM 708 O O . VAL A 1 90 ? 37.346 -8.057 -6.240 1.00 90.69 90 VAL A O 1
ATOM 711 N N . PRO A 1 91 ? 35.722 -7.722 -7.758 1.00 89.56 91 PRO A N 1
ATOM 712 C CA . PRO A 1 91 ? 36.236 -6.419 -8.201 1.00 89.56 91 PRO A CA 1
ATOM 713 C C . PRO A 1 91 ? 36.160 -5.289 -7.162 1.00 89.56 91 PRO A C 1
ATOM 715 O O . PRO A 1 91 ? 36.770 -4.244 -7.365 1.00 89.56 91 PRO A O 1
ATOM 718 N N . GLU A 1 92 ? 35.401 -5.453 -6.076 1.00 87.56 92 GLU A N 1
ATOM 719 C CA . GLU A 1 92 ? 35.310 -4.445 -5.013 1.00 87.56 92 GLU A CA 1
ATOM 720 C C . GLU A 1 92 ? 36.571 -4.426 -4.142 1.00 87.56 92 GLU A C 1
ATOM 722 O O . GLU A 1 92 ? 37.043 -3.358 -3.755 1.00 87.56 92 GLU A O 1
ATOM 727 N N . TYR A 1 93 ? 37.146 -5.603 -3.885 1.00 86.69 93 TYR A N 1
ATOM 728 C CA . TYR A 1 93 ? 38.384 -5.744 -3.115 1.00 86.69 93 TYR A CA 1
ATOM 729 C C . TYR A 1 93 ? 39.633 -5.783 -4.003 1.00 86.69 93 TYR A C 1
ATOM 731 O O . TYR A 1 93 ? 40.709 -5.392 -3.557 1.00 86.69 93 TYR A O 1
ATOM 739 N N . CYS A 1 94 ? 39.512 -6.262 -5.245 1.00 87.44 94 CYS A N 1
ATOM 740 C CA . CYS A 1 94 ? 40.611 -6.350 -6.208 1.00 87.44 94 CYS A CA 1
ATOM 741 C C . CYS A 1 94 ? 40.403 -5.339 -7.341 1.00 87.44 94 CYS A C 1
ATOM 743 O O . CYS A 1 94 ? 39.601 -5.564 -8.247 1.00 87.44 94 CYS A O 1
ATOM 745 N N . THR A 1 95 ? 41.164 -4.247 -7.313 1.00 80.75 95 THR A N 1
ATOM 746 C CA . THR A 1 95 ? 41.148 -3.199 -8.343 1.00 80.75 95 THR A CA 1
ATOM 747 C C . THR A 1 95 ? 41.677 -3.692 -9.688 1.00 80.75 95 THR A C 1
ATOM 749 O O . THR A 1 95 ? 41.140 -3.318 -10.732 1.00 80.75 95 THR A O 1
ATOM 752 N N . GLN A 1 96 ? 42.689 -4.568 -9.686 1.00 83.25 96 GLN A N 1
ATOM 753 C CA . GLN A 1 96 ? 43.131 -5.311 -10.862 1.00 83.25 96 GLN A CA 1
ATOM 754 C C . GLN A 1 96 ? 42.894 -6.809 -10.637 1.00 83.25 96 GLN A C 1
ATOM 756 O O . GLN A 1 96 ? 43.337 -7.408 -9.659 1.00 83.25 96 GLN A O 1
ATOM 761 N N . LEU A 1 97 ? 42.211 -7.465 -11.577 1.00 85.88 97 LEU A N 1
ATOM 762 C CA . LEU A 1 97 ? 41.902 -8.901 -11.510 1.00 85.88 97 LEU A CA 1
ATOM 763 C C . LEU A 1 97 ? 43.125 -9.760 -11.893 1.00 85.88 97 LEU A C 1
ATOM 765 O O . LEU A 1 97 ? 43.096 -10.549 -12.839 1.00 85.88 97 LEU A O 1
ATOM 769 N N . THR A 1 98 ? 44.232 -9.569 -11.172 1.00 89.06 98 THR A N 1
ATOM 770 C CA . THR A 1 98 ? 45.497 -10.300 -11.333 1.00 89.06 98 THR A CA 1
ATOM 771 C C . THR A 1 98 ? 45.654 -11.383 -10.264 1.00 89.06 98 THR A C 1
ATOM 773 O O . THR A 1 98 ? 45.090 -11.284 -9.176 1.00 89.06 98 THR A O 1
ATOM 776 N N . GLU A 1 99 ? 46.446 -12.427 -10.543 1.00 90.00 99 GLU A N 1
ATOM 777 C CA . GLU A 1 99 ? 46.666 -13.521 -9.578 1.00 90.00 99 GLU A CA 1
ATOM 778 C C . GLU A 1 99 ? 47.256 -13.027 -8.248 1.00 90.00 99 GLU A C 1
ATOM 780 O O . GLU A 1 99 ? 46.856 -13.496 -7.186 1.00 90.00 99 GLU A O 1
ATOM 785 N N . ALA A 1 100 ? 48.188 -12.070 -8.297 1.00 89.75 100 ALA A N 1
ATOM 786 C CA . ALA A 1 100 ? 48.860 -11.550 -7.109 1.00 89.75 100 ALA A CA 1
ATOM 787 C C . ALA A 1 100 ? 47.915 -10.734 -6.213 1.00 89.75 100 ALA A C 1
ATOM 789 O O . ALA A 1 100 ? 47.959 -10.869 -4.992 1.00 89.75 100 ALA A O 1
ATOM 790 N N . GLU A 1 101 ? 47.041 -9.915 -6.802 1.00 90.06 101 GLU A N 1
ATOM 791 C CA . GLU A 1 101 ? 46.118 -9.070 -6.038 1.00 90.06 101 GLU A CA 1
ATOM 792 C C . GLU A 1 101 ? 45.021 -9.891 -5.355 1.00 90.06 101 GLU A C 1
ATOM 794 O O . GLU A 1 101 ? 44.754 -9.686 -4.171 1.00 90.06 101 GLU A O 1
ATOM 799 N N . VAL A 1 102 ? 44.474 -10.896 -6.048 1.00 91.44 102 VAL A N 1
ATOM 800 C CA . VAL A 1 102 ? 43.498 -11.831 -5.464 1.00 91.44 102 VAL A CA 1
ATOM 801 C C . VAL A 1 102 ? 44.091 -12.592 -4.274 1.00 91.44 102 VAL A C 1
ATOM 803 O O . VAL A 1 102 ? 43.405 -12.798 -3.276 1.00 91.44 102 VAL A O 1
ATOM 806 N N . LEU A 1 103 ? 45.369 -12.981 -4.344 1.00 92.00 103 LEU A N 1
ATOM 807 C CA . LEU A 1 103 ? 46.058 -13.628 -3.223 1.00 92.00 103 LEU A CA 1
ATOM 808 C C . LEU A 1 103 ? 46.303 -12.659 -2.058 1.00 92.00 103 LEU A C 1
ATOM 810 O O . LEU A 1 103 ? 46.113 -13.041 -0.905 1.00 92.00 103 LEU A O 1
ATOM 814 N N . ASN A 1 104 ? 46.670 -11.406 -2.341 1.00 93.50 104 ASN A N 1
ATOM 815 C CA . ASN A 1 104 ? 46.863 -10.384 -1.308 1.00 93.50 104 ASN A CA 1
ATOM 816 C C . ASN A 1 104 ? 45.557 -10.047 -0.570 1.00 93.50 104 ASN A C 1
ATOM 818 O O . ASN A 1 104 ? 45.581 -9.790 0.630 1.00 93.50 104 ASN A O 1
ATOM 822 N N . GLN A 1 105 ? 44.420 -10.079 -1.270 1.00 92.19 105 GLN A N 1
ATOM 823 C CA . GLN A 1 105 ? 43.090 -9.800 -0.715 1.00 92.19 105 GLN A CA 1
ATOM 824 C C . GLN A 1 105 ? 42.318 -11.066 -0.313 1.00 92.19 105 GLN A C 1
ATOM 826 O O . GLN A 1 105 ? 41.124 -10.997 -0.026 1.00 92.19 105 GLN A O 1
ATOM 831 N N . ALA A 1 106 ? 42.982 -12.226 -0.250 1.00 92.62 106 ALA A N 1
ATOM 832 C CA . ALA A 1 106 ? 42.322 -13.511 -0.030 1.00 92.62 106 ALA A CA 1
ATOM 833 C C . ALA A 1 106 ? 41.486 -13.549 1.258 1.00 92.62 106 ALA A C 1
ATOM 835 O O . ALA A 1 106 ? 40.366 -14.044 1.229 1.00 92.62 106 ALA A O 1
ATOM 836 N N . PHE A 1 107 ? 41.981 -13.002 2.374 1.00 92.31 107 PHE A N 1
ATOM 837 C CA . PHE A 1 107 ? 41.230 -12.989 3.637 1.00 92.31 107 PHE A CA 1
ATOM 838 C C . PHE A 1 107 ? 39.980 -12.107 3.577 1.00 92.31 107 PHE A C 1
ATOM 840 O O . PHE A 1 107 ? 38.922 -12.537 4.023 1.00 92.31 107 PHE A O 1
ATOM 847 N N . ASN A 1 108 ? 40.072 -10.925 2.964 1.00 90.31 108 ASN A N 1
ATOM 848 C CA . ASN A 1 108 ? 38.927 -10.026 2.803 1.00 90.31 108 ASN A CA 1
ATOM 849 C C . ASN A 1 108 ? 37.858 -10.645 1.896 1.00 90.31 108 ASN A C 1
ATOM 851 O O . ASN A 1 108 ? 36.670 -10.576 2.201 1.00 90.31 108 ASN A O 1
ATOM 855 N N . LEU A 1 109 ? 38.286 -11.330 0.832 1.00 92.94 109 LEU A N 1
ATOM 856 C CA . LEU A 1 109 ? 37.388 -12.111 -0.014 1.00 92.94 109 LEU A CA 1
ATOM 857 C C . LEU A 1 109 ? 36.741 -13.266 0.758 1.00 92.94 109 LEU A C 1
ATOM 859 O O . LEU A 1 109 ? 35.546 -13.474 0.614 1.00 92.94 109 LEU A O 1
ATOM 863 N N . LEU A 1 110 ? 37.486 -13.999 1.593 1.00 93.81 110 LEU A N 1
ATOM 864 C CA . LEU A 1 110 ? 36.925 -15.089 2.402 1.00 93.81 110 LEU A CA 1
ATOM 865 C C . LEU A 1 110 ? 35.877 -14.586 3.402 1.00 93.81 110 LEU A C 1
ATOM 867 O O . LEU A 1 110 ? 34.836 -15.224 3.522 1.00 93.81 110 LEU A O 1
ATOM 871 N N . PHE A 1 111 ? 36.118 -13.450 4.062 1.00 92.19 111 PHE A N 1
ATOM 872 C CA . PHE A 1 111 ? 35.127 -12.838 4.950 1.00 92.19 111 PHE A CA 1
ATOM 873 C C . PHE A 1 111 ? 33.882 -12.409 4.180 1.00 92.19 111 PHE A C 1
ATOM 875 O O . PHE A 1 111 ? 32.781 -12.801 4.540 1.00 92.19 111 PHE A O 1
ATOM 882 N N . ALA A 1 112 ? 34.047 -11.714 3.053 1.00 92.94 112 ALA A N 1
ATOM 883 C CA . ALA A 1 112 ? 32.913 -11.361 2.206 1.00 92.94 112 ALA A CA 1
ATOM 884 C C . ALA A 1 112 ? 32.157 -12.603 1.694 1.00 92.94 112 ALA A C 1
ATOM 886 O O . ALA A 1 112 ? 30.944 -12.567 1.541 1.00 92.94 112 ALA A O 1
ATOM 887 N N . PHE A 1 113 ? 32.851 -13.714 1.431 1.00 94.69 113 PHE A N 1
ATOM 888 C CA . PHE A 1 113 ? 32.235 -14.963 0.979 1.00 94.69 113 PHE A CA 1
ATOM 889 C C . PHE A 1 113 ? 31.408 -15.642 2.076 1.00 94.69 113 PHE A C 1
ATOM 891 O O . PHE A 1 113 ? 30.366 -16.213 1.754 1.00 94.69 113 PHE A O 1
ATOM 898 N N . ASP A 1 114 ? 31.853 -15.570 3.333 1.00 93.50 114 ASP A N 1
ATOM 899 C CA . ASP A 1 114 ? 31.113 -16.080 4.493 1.00 93.50 114 ASP A CA 1
ATOM 900 C C . ASP A 1 114 ? 29.832 -15.270 4.758 1.00 93.50 114 ASP A C 1
ATOM 902 O O . ASP A 1 114 ? 28.810 -15.863 5.084 1.00 93.50 114 ASP A O 1
ATOM 906 N N . GLU A 1 115 ? 29.840 -13.956 4.504 1.00 92.44 115 GLU A N 1
ATOM 907 C CA . GLU A 1 115 ? 28.634 -13.111 4.606 1.00 92.44 115 GLU A CA 1
ATOM 908 C C . GLU A 1 115 ? 27.624 -13.348 3.466 1.00 92.44 115 GLU A C 1
ATOM 910 O O . GLU A 1 115 ? 26.446 -13.025 3.581 1.00 92.44 115 GLU A O 1
ATOM 915 N N . ILE A 1 116 ? 28.060 -13.890 2.323 1.00 93.06 116 ILE A N 1
ATOM 916 C CA . ILE A 1 116 ? 27.158 -14.203 1.198 1.00 93.06 116 ILE A CA 1
ATOM 917 C C . ILE A 1 116 ? 26.513 -15.585 1.373 1.00 93.06 116 ILE A C 1
ATOM 919 O O . ILE A 1 116 ? 25.385 -15.811 0.919 1.00 93.06 116 ILE A O 1
ATOM 923 N N . VAL A 1 117 ? 27.236 -16.536 1.971 1.00 92.88 117 VAL A N 1
ATOM 924 C CA . VAL A 1 117 ? 26.799 -17.928 2.126 1.00 92.88 117 VAL A CA 1
ATOM 925 C C . VAL A 1 117 ? 27.184 -18.456 3.504 1.00 92.88 117 VAL A C 1
ATOM 927 O O . VAL A 1 117 ? 28.361 -18.662 3.793 1.00 92.88 117 VAL A O 1
ATOM 930 N N . ALA A 1 118 ? 26.178 -18.847 4.284 1.00 89.44 118 ALA A N 1
ATOM 931 C CA . ALA A 1 118 ? 26.358 -19.530 5.558 1.00 89.44 118 ALA A CA 1
ATOM 932 C C . ALA A 1 118 ? 25.992 -21.015 5.438 1.00 89.44 118 ALA A C 1
ATOM 934 O O . ALA A 1 118 ? 24.884 -21.380 5.041 1.00 89.44 118 ALA A O 1
ATOM 935 N N . LEU A 1 119 ? 26.932 -21.904 5.783 1.00 85.88 119 LEU A N 1
ATOM 936 C CA . LEU A 1 119 ? 26.730 -23.368 5.810 1.00 85.88 119 LEU A CA 1
ATOM 937 C C . LEU A 1 119 ? 26.155 -23.959 4.501 1.00 85.88 119 LEU A C 1
ATOM 939 O O . LEU A 1 119 ? 25.433 -24.956 4.508 1.00 85.88 119 LEU A O 1
ATOM 943 N N . GLY A 1 120 ? 26.458 -23.328 3.365 1.00 84.06 120 GLY A N 1
ATOM 944 C CA . GLY A 1 120 ? 26.021 -23.751 2.033 1.00 84.06 120 GLY A CA 1
ATOM 945 C C . GLY A 1 120 ? 24.635 -23.242 1.632 1.00 84.06 120 GLY A C 1
ATOM 946 O O . GLY A 1 120 ? 24.163 -23.583 0.543 1.00 84.06 120 GLY A O 1
ATOM 947 N N . TYR A 1 121 ? 24.007 -22.414 2.469 1.00 87.56 121 TYR A N 1
ATOM 948 C CA . TYR A 1 121 ? 22.778 -21.689 2.174 1.00 87.56 121 TYR A CA 1
ATOM 949 C C . TYR A 1 121 ? 23.098 -20.232 1.859 1.00 87.56 121 TYR A C 1
ATOM 951 O O . TYR A 1 121 ? 23.894 -19.590 2.540 1.00 87.56 121 TYR A O 1
ATOM 959 N N . ARG A 1 122 ? 22.481 -19.716 0.799 1.00 88.00 122 ARG A N 1
ATOM 960 C CA . ARG A 1 122 ? 22.619 -18.318 0.407 1.00 88.00 122 ARG A CA 1
ATOM 961 C C . ARG A 1 122 ? 21.959 -17.419 1.452 1.00 88.00 122 ARG A C 1
ATOM 963 O O . ARG A 1 122 ? 20.802 -17.640 1.805 1.00 88.00 122 ARG A O 1
ATOM 970 N N . GLU A 1 123 ? 22.650 -16.362 1.855 1.00 88.81 123 GLU A N 1
ATOM 971 C CA . GLU A 1 123 ? 22.056 -15.295 2.652 1.00 88.81 123 GLU A CA 1
ATOM 972 C C . GLU A 1 123 ? 21.443 -14.207 1.757 1.00 88.81 123 GLU A C 1
ATOM 974 O O . GLU A 1 123 ? 21.924 -13.903 0.659 1.00 88.81 123 GLU A O 1
ATOM 979 N N . SER A 1 124 ? 20.334 -13.609 2.199 1.00 85.88 124 SER A N 1
ATOM 980 C CA . SER A 1 124 ? 19.628 -12.568 1.444 1.00 85.88 124 SER A CA 1
ATOM 981 C C . SER A 1 124 ? 20.282 -11.196 1.642 1.00 85.88 124 SER A C 1
ATOM 983 O O . SER A 1 124 ? 19.667 -10.287 2.201 1.00 85.88 124 SER A O 1
ATOM 985 N N . VAL A 1 125 ? 21.533 -11.064 1.199 1.00 87.56 125 VAL A N 1
ATOM 986 C CA . VAL A 1 125 ? 22.362 -9.865 1.383 1.00 87.56 125 VAL A CA 1
ATOM 987 C C . VAL A 1 125 ? 22.651 -9.158 0.059 1.00 87.56 125 VAL A C 1
ATOM 989 O O . VAL A 1 125 ? 22.752 -9.777 -1.003 1.00 87.56 125 VAL A O 1
ATOM 992 N N . ASN A 1 126 ? 22.768 -7.831 0.112 1.00 87.81 126 ASN A N 1
ATOM 993 C CA . ASN A 1 126 ? 23.213 -7.001 -1.007 1.00 87.81 126 ASN A CA 1
ATOM 994 C C . ASN A 1 126 ? 24.681 -6.562 -0.833 1.00 87.81 126 ASN A C 1
ATOM 996 O O . ASN A 1 126 ? 25.257 -6.687 0.242 1.00 87.81 126 ASN A O 1
ATOM 1000 N N . LEU A 1 127 ? 25.287 -6.012 -1.890 1.00 85.81 127 LEU A N 1
ATOM 1001 C CA . LEU A 1 127 ? 26.703 -5.613 -1.881 1.00 85.81 127 LEU A CA 1
ATOM 1002 C C . LEU A 1 127 ? 27.040 -4.589 -0.777 1.00 85.81 127 LEU A C 1
ATOM 1004 O O . LEU A 1 127 ? 28.076 -4.686 -0.130 1.00 85.81 127 LEU A O 1
ATOM 1008 N N . ALA A 1 128 ? 26.145 -3.627 -0.531 1.00 85.69 128 ALA A N 1
ATOM 1009 C CA . ALA A 1 128 ? 26.349 -2.598 0.489 1.00 85.69 128 ALA A CA 1
ATOM 1010 C C . ALA A 1 128 ? 26.282 -3.169 1.917 1.00 85.69 128 ALA A C 1
ATOM 1012 O O . ALA A 1 128 ? 27.022 -2.728 2.791 1.00 85.69 128 ALA A O 1
ATOM 1013 N N . GLN A 1 129 ? 25.420 -4.161 2.143 1.00 85.62 129 GLN A N 1
ATOM 1014 C CA . GLN A 1 129 ? 25.314 -4.881 3.410 1.00 85.62 129 GLN A CA 1
ATOM 1015 C C . GLN A 1 129 ? 26.555 -5.733 3.660 1.00 85.62 129 GLN A C 1
ATOM 1017 O O . GLN A 1 129 ? 27.124 -5.635 4.738 1.00 85.62 129 GLN A O 1
ATOM 1022 N N . VAL A 1 130 ? 27.029 -6.475 2.650 1.00 86.88 130 VAL A N 1
ATOM 1023 C CA . VAL A 1 130 ? 28.270 -7.264 2.755 1.00 86.88 130 VAL A CA 1
ATOM 1024 C C . VAL A 1 130 ? 29.442 -6.369 3.160 1.00 86.88 130 VAL A C 1
ATOM 1026 O O . VAL A 1 130 ? 30.188 -6.722 4.068 1.00 86.88 130 VAL A O 1
ATOM 1029 N N . ARG A 1 131 ? 29.564 -5.168 2.578 1.00 85.69 131 ARG A N 1
ATOM 1030 C CA . ARG A 1 131 ? 30.584 -4.193 2.993 1.00 85.69 131 ARG A CA 1
ATOM 1031 C C . ARG A 1 131 ? 30.464 -3.827 4.475 1.00 85.69 131 ARG A C 1
ATOM 1033 O O . ARG A 1 131 ? 31.448 -3.904 5.200 1.00 85.69 131 ARG A O 1
ATOM 1040 N N . SER A 1 132 ? 29.259 -3.473 4.921 1.00 84.88 132 SER A N 1
ATOM 1041 C CA . SER A 1 132 ? 29.005 -3.104 6.317 1.00 84.88 132 SER A CA 1
ATOM 1042 C C . SER A 1 132 ? 29.271 -4.253 7.294 1.00 84.88 132 SER A C 1
ATOM 1044 O O . SER A 1 132 ? 29.721 -4.002 8.408 1.00 84.88 132 SER A O 1
ATOM 1046 N N . PHE A 1 133 ? 28.995 -5.500 6.905 1.00 85.81 133 PHE A N 1
ATOM 1047 C CA . PHE A 1 133 ? 29.230 -6.671 7.752 1.00 85.81 133 PHE A CA 1
ATOM 1048 C C . PHE A 1 133 ? 30.718 -6.999 7.855 1.00 85.81 133 PHE A C 1
ATOM 1050 O O . PHE A 1 133 ? 31.220 -7.240 8.951 1.00 85.81 133 PHE A O 1
ATOM 1057 N N . VAL A 1 134 ? 31.453 -6.889 6.744 1.00 85.81 134 VAL A N 1
ATOM 1058 C CA . VAL A 1 134 ? 32.914 -7.060 6.726 1.00 85.81 134 VAL A CA 1
ATOM 1059 C C . VAL A 1 134 ? 33.630 -5.959 7.523 1.00 85.81 134 VAL A C 1
ATOM 1061 O O . VAL A 1 134 ? 34.686 -6.212 8.099 1.00 85.81 134 VAL A O 1
ATOM 1064 N N . GLU A 1 135 ? 33.054 -4.756 7.624 1.00 83.62 135 GLU A N 1
ATOM 1065 C CA . GLU A 1 135 ? 33.557 -3.685 8.499 1.00 83.62 135 GLU A CA 1
ATOM 1066 C C . GLU A 1 135 ? 33.411 -4.012 10.002 1.00 83.62 135 GLU A C 1
ATOM 1068 O O . GLU A 1 135 ? 34.065 -3.369 10.823 1.00 83.62 135 GLU A O 1
ATOM 1073 N N . MET A 1 136 ? 32.611 -5.030 10.364 1.00 77.69 136 MET A N 1
ATOM 1074 C CA . MET A 1 136 ? 32.352 -5.494 11.738 1.00 77.69 136 MET A CA 1
ATOM 1075 C C . MET A 1 136 ? 31.950 -4.369 12.713 1.00 77.69 136 MET A C 1
ATOM 1077 O O . MET A 1 136 ? 32.150 -4.480 13.923 1.00 77.69 136 MET A O 1
ATOM 1081 N N . ASP A 1 137 ? 31.380 -3.272 12.204 1.00 75.00 137 ASP A N 1
ATOM 1082 C CA . ASP A 1 137 ? 30.986 -2.118 13.011 1.00 75.00 137 ASP A CA 1
ATOM 1083 C C . ASP A 1 137 ? 29.522 -2.238 13.455 1.00 75.00 137 ASP A C 1
ATOM 1085 O O . ASP A 1 137 ? 28.587 -1.913 12.719 1.00 75.00 137 ASP A O 1
ATOM 1089 N N . SER A 1 138 ? 29.310 -2.720 14.682 1.00 79.94 138 SER A N 1
ATOM 1090 C CA . SER A 1 138 ? 27.971 -2.852 15.255 1.00 79.94 138 SER A CA 1
ATOM 1091 C C . SER A 1 138 ? 27.520 -1.569 15.958 1.00 79.94 138 SER A C 1
ATOM 1093 O O . SER A 1 138 ? 27.998 -1.197 17.036 1.00 79.94 138 SER A O 1
ATOM 1095 N N . HIS A 1 139 ? 26.509 -0.911 15.386 1.00 77.44 139 HIS A N 1
ATOM 1096 C CA . HIS A 1 139 ? 25.818 0.209 16.030 1.00 77.44 139 HIS A CA 1
ATOM 1097 C C . HIS A 1 139 ? 25.149 -0.188 17.353 1.00 77.44 139 HIS A C 1
ATOM 1099 O O . HIS A 1 139 ? 25.139 0.606 18.297 1.00 77.44 139 HIS A O 1
ATOM 1105 N N . GLU A 1 140 ? 24.623 -1.410 17.446 1.00 78.81 140 GLU A N 1
ATOM 1106 C CA . GLU A 1 140 ? 23.997 -1.919 18.669 1.00 78.81 140 GLU A CA 1
ATOM 1107 C C . GLU A 1 140 ? 25.022 -2.085 19.793 1.00 78.81 140 GLU A C 1
ATOM 1109 O O . GLU A 1 140 ? 24.746 -1.720 20.937 1.00 78.81 140 GLU A O 1
ATOM 1114 N N . GLU A 1 141 ? 26.236 -2.543 19.469 1.00 82.94 141 GLU A N 1
ATOM 1115 C CA . GLU A 1 141 ? 27.321 -2.648 20.445 1.00 82.94 141 GLU A CA 1
ATOM 1116 C C . GLU A 1 141 ? 27.739 -1.268 20.969 1.00 82.94 141 GLU A C 1
ATOM 1118 O O . GLU A 1 141 ? 27.864 -1.079 22.181 1.00 82.94 141 GLU A O 1
ATOM 1123 N N . LYS A 1 142 ? 27.884 -0.271 20.087 1.00 87.69 142 LYS A N 1
ATOM 1124 C CA . LYS A 1 142 ? 28.198 1.113 20.485 1.00 87.69 142 LYS A CA 1
ATOM 1125 C C . LYS A 1 142 ? 27.133 1.699 21.415 1.00 87.69 142 LYS A C 1
ATOM 1127 O O . LYS A 1 142 ? 27.472 2.324 22.422 1.00 87.69 142 LYS A O 1
ATOM 1132 N N . ILE A 1 143 ? 25.852 1.474 21.113 1.00 85.25 143 ILE A N 1
ATOM 1133 C CA . ILE A 1 143 ? 24.737 1.909 21.968 1.00 85.25 143 ILE A CA 1
ATOM 1134 C C . ILE A 1 143 ? 24.794 1.187 23.317 1.00 85.25 143 ILE A C 1
ATOM 1136 O O . ILE A 1 143 ? 24.696 1.833 24.361 1.00 85.25 143 ILE A O 1
ATOM 1140 N N . TYR A 1 144 ? 25.011 -0.129 23.320 1.00 88.75 144 TYR A N 1
ATOM 1141 C CA . TYR A 1 144 ? 25.116 -0.916 24.545 1.00 88.75 144 TYR A CA 1
ATOM 1142 C C . TYR A 1 144 ? 26.271 -0.441 25.439 1.00 88.75 144 TYR A C 1
ATOM 1144 O O . TYR A 1 144 ? 26.087 -0.233 26.642 1.00 88.75 144 TYR A O 1
ATOM 1152 N N . GLN A 1 145 ? 27.446 -0.191 24.856 1.00 91.81 145 GLN A N 1
ATOM 1153 C CA . GLN A 1 145 ? 28.595 0.361 25.571 1.00 91.81 145 GLN A CA 1
ATOM 1154 C C . GLN A 1 145 ? 28.288 1.756 26.146 1.00 91.81 145 GLN A C 1
ATOM 1156 O O . GLN A 1 145 ? 28.614 2.016 27.306 1.00 91.81 145 GLN A O 1
ATOM 1161 N N . ALA A 1 146 ? 27.608 2.630 25.396 1.00 91.31 146 ALA A N 1
ATOM 1162 C CA . ALA A 1 146 ? 27.225 3.967 25.858 1.00 91.31 146 ALA A CA 1
ATOM 1163 C C . ALA A 1 146 ? 26.207 3.931 27.014 1.00 91.31 146 ALA A C 1
ATOM 1165 O O . ALA A 1 146 ? 26.359 4.651 28.008 1.00 91.31 146 ALA A O 1
ATOM 1166 N N . VAL A 1 147 ? 25.195 3.062 26.928 1.00 92.56 147 VAL A N 1
ATOM 1167 C CA . VAL A 1 147 ? 24.207 2.859 28.001 1.00 92.56 147 VAL A CA 1
ATOM 1168 C C . VAL A 1 147 ? 24.894 2.331 29.254 1.00 92.56 147 VAL A C 1
ATOM 1170 O O . VAL A 1 147 ? 24.689 2.871 30.342 1.00 92.56 147 VAL A O 1
ATOM 1173 N N . ARG A 1 148 ? 25.768 1.332 29.111 1.00 94.56 148 ARG A N 1
ATOM 1174 C CA . ARG A 1 148 ? 26.523 0.769 30.231 1.00 94.56 148 ARG A CA 1
ATOM 1175 C C . ARG A 1 148 ? 27.417 1.813 30.904 1.00 94.56 148 ARG A C 1
ATOM 1177 O O . ARG A 1 148 ? 27.386 1.934 32.126 1.00 94.56 148 ARG A O 1
ATOM 1184 N N . GLN A 1 149 ? 28.156 2.613 30.135 1.00 94.06 149 GLN A N 1
ATOM 1185 C CA . GLN A 1 149 ? 28.976 3.700 30.686 1.00 94.06 149 GLN A CA 1
ATOM 1186 C C . GLN A 1 149 ? 28.129 4.756 31.408 1.00 94.06 149 GLN A C 1
ATOM 1188 O O . GLN A 1 149 ? 28.536 5.279 32.446 1.00 94.06 149 GLN A O 1
ATOM 1193 N N . THR A 1 150 ? 26.933 5.050 30.893 1.00 94.19 150 THR A N 1
ATOM 1194 C CA . THR A 1 150 ? 25.995 5.984 31.531 1.00 94.19 150 THR A CA 1
ATOM 1195 C C . THR A 1 150 ? 25.500 5.432 32.867 1.00 94.19 150 THR A C 1
ATOM 1197 O O . THR A 1 150 ? 25.566 6.131 33.876 1.00 94.19 150 THR A O 1
ATOM 1200 N N . GLN A 1 151 ? 25.109 4.155 32.912 1.00 93.56 151 GLN A N 1
ATOM 1201 C CA . GLN A 1 151 ? 24.693 3.478 34.144 1.00 93.56 151 GLN A CA 1
ATOM 1202 C C . GLN A 1 151 ? 25.817 3.426 35.187 1.00 93.56 151 GLN A C 1
ATOM 1204 O O . GLN A 1 151 ? 25.588 3.727 36.359 1.00 93.56 151 GLN A O 1
ATOM 1209 N N . GLU A 1 152 ? 27.046 3.101 34.775 1.00 94.38 152 GLU A N 1
ATOM 1210 C CA . GLU A 1 152 ? 28.218 3.100 35.657 1.00 94.38 152 GLU A CA 1
ATOM 1211 C C . GLU A 1 152 ? 28.493 4.508 36.220 1.00 94.38 152 GLU A C 1
ATOM 1213 O O . GLU A 1 152 ? 28.745 4.670 37.419 1.00 94.38 152 GLU A O 1
ATOM 1218 N N . ARG A 1 153 ? 28.369 5.551 35.387 1.00 93.56 153 ARG A N 1
ATOM 1219 C CA . ARG A 1 153 ? 28.543 6.952 35.797 1.00 93.56 153 ARG A CA 1
ATOM 1220 C C . ARG A 1 153 ? 27.451 7.417 36.762 1.00 93.56 153 ARG A C 1
ATOM 1222 O O . ARG A 1 153 ? 27.756 8.090 37.749 1.00 93.56 153 ARG A O 1
ATOM 1229 N N . GLU A 1 154 ? 26.198 7.050 36.518 1.00 93.75 154 GLU A N 1
ATOM 1230 C CA . GLU A 1 154 ? 25.078 7.356 37.412 1.00 93.75 154 GLU A CA 1
ATOM 1231 C C . GLU A 1 154 ? 25.213 6.642 38.759 1.00 93.75 154 GLU A C 1
ATOM 1233 O O . GLU A 1 154 ? 25.034 7.265 39.810 1.00 93.75 154 GLU A O 1
ATOM 1238 N N . ALA A 1 155 ? 25.598 5.363 38.753 1.00 92.38 155 ALA A N 1
ATOM 1239 C CA . ALA A 1 155 ? 25.864 4.606 39.970 1.00 92.38 155 ALA A CA 1
ATOM 1240 C C . ALA A 1 155 ? 27.009 5.234 40.782 1.00 92.38 155 ALA A C 1
ATOM 1242 O O . ALA A 1 155 ? 26.880 5.409 41.996 1.00 92.38 155 ALA A O 1
ATOM 1243 N N . ALA A 1 156 ? 28.096 5.653 40.124 1.00 94.06 156 ALA A N 1
ATOM 1244 C CA . ALA A 1 156 ? 29.214 6.336 40.772 1.00 94.06 156 ALA A CA 1
ATOM 1245 C C . ALA A 1 156 ? 28.808 7.690 41.384 1.00 94.06 156 ALA A C 1
ATOM 1247 O O . ALA A 1 156 ? 29.199 7.999 42.514 1.00 94.06 156 ALA A O 1
ATOM 1248 N N . ASN A 1 157 ? 27.986 8.479 40.685 1.00 91.94 157 ASN A N 1
ATOM 1249 C CA . ASN A 1 157 ? 27.477 9.752 41.200 1.00 91.94 157 ASN A CA 1
ATOM 1250 C C . ASN A 1 157 ? 26.564 9.545 42.416 1.00 91.94 157 ASN A C 1
ATOM 1252 O O . ASN A 1 157 ? 26.785 10.175 43.452 1.00 91.94 157 ASN A O 1
ATOM 1256 N N . ARG A 1 158 ? 25.624 8.592 42.346 1.00 91.56 158 ARG A N 1
ATOM 1257 C CA . ARG A 1 158 ? 24.743 8.240 43.475 1.00 91.56 158 ARG A CA 1
ATOM 1258 C C . ARG A 1 158 ? 25.530 7.728 44.681 1.00 91.56 158 ARG A C 1
ATOM 1260 O O . ARG A 1 158 ? 25.218 8.090 45.815 1.00 91.56 158 ARG A O 1
ATOM 1267 N N . MET A 1 159 ? 26.571 6.921 44.462 1.00 85.69 159 MET A N 1
ATOM 1268 C CA . MET A 1 159 ? 27.470 6.487 45.538 1.00 85.69 159 MET A CA 1
ATOM 1269 C C . MET A 1 159 ? 28.203 7.672 46.174 1.00 85.69 159 MET A C 1
ATOM 1271 O O . MET A 1 159 ? 28.296 7.749 47.398 1.00 85.69 159 MET A O 1
ATOM 1275 N N . ARG A 1 160 ? 28.689 8.624 45.368 1.00 92.19 160 ARG A N 1
ATOM 1276 C CA . ARG A 1 160 ? 29.407 9.808 45.859 1.00 92.19 160 ARG A CA 1
ATOM 1277 C C . ARG A 1 160 ? 28.508 10.751 46.659 1.00 92.19 160 ARG A C 1
ATOM 1279 O O . ARG A 1 160 ? 28.955 11.295 47.668 1.00 92.19 160 ARG A O 1
ATOM 1286 N N . GLU A 1 161 ? 27.264 10.942 46.234 1.00 90.38 161 GLU A N 1
ATOM 1287 C CA . GLU A 1 161 ? 26.271 11.743 46.960 1.00 90.38 161 GLU A CA 1
ATOM 1288 C C . GLU A 1 161 ? 25.904 11.101 48.296 1.00 90.38 161 GLU A C 1
ATOM 1290 O O . GLU A 1 161 ? 26.019 11.751 49.338 1.00 90.38 161 GLU A O 1
ATOM 1295 N N . LYS A 1 162 ? 25.584 9.800 48.292 1.00 89.62 162 LYS A N 1
ATOM 1296 C CA . LYS A 1 162 ? 25.300 9.054 49.525 1.00 89.62 162 LYS A CA 1
ATOM 1297 C C . LYS A 1 162 ? 26.491 9.054 50.482 1.00 89.62 162 LYS A C 1
ATOM 1299 O O . LYS A 1 162 ? 26.300 9.256 51.675 1.00 89.62 162 LYS A O 1
ATOM 1304 N N . ALA A 1 163 ? 27.719 8.899 49.983 1.00 86.88 163 ALA A N 1
ATOM 1305 C CA . ALA A 1 163 ? 28.922 8.955 50.816 1.00 86.88 163 ALA A CA 1
ATOM 1306 C C . ALA A 1 163 ? 29.097 10.323 51.497 1.00 86.88 163 ALA A C 1
ATOM 1308 O O . ALA A 1 163 ? 29.411 10.380 52.686 1.00 86.88 163 ALA A O 1
ATOM 1309 N N . LYS A 1 164 ? 28.844 11.427 50.778 1.00 90.50 164 LYS A N 1
ATOM 1310 C CA . LYS A 1 164 ? 28.875 12.781 51.357 1.00 90.50 164 LYS A CA 1
ATOM 1311 C C . LYS A 1 164 ? 27.792 12.979 52.418 1.00 90.50 164 LYS A C 1
ATOM 1313 O O . LYS A 1 164 ? 28.068 13.583 53.452 1.00 90.50 164 LYS A O 1
ATOM 1318 N N . GLN A 1 165 ? 26.585 12.469 52.177 1.00 85.44 165 GLN A N 1
ATOM 1319 C CA . GLN A 1 165 ? 25.466 12.576 53.116 1.00 85.44 165 GLN A CA 1
ATOM 1320 C C . GLN A 1 165 ? 25.750 11.802 54.411 1.00 85.44 165 GLN A C 1
ATOM 1322 O O . GLN A 1 165 ? 25.673 12.369 55.498 1.00 85.44 165 GLN A O 1
ATOM 1327 N N . LEU A 1 166 ? 26.226 10.562 54.289 1.00 81.44 166 LEU A N 1
ATOM 1328 C CA . LEU A 1 166 ? 26.577 9.701 55.421 1.00 81.44 166 LEU A CA 1
ATOM 1329 C C . LEU A 1 166 ? 27.779 10.247 56.215 1.00 81.44 166 LEU A C 1
ATOM 1331 O O . LEU A 1 166 ? 27.851 10.106 57.435 1.00 81.44 166 LEU A O 1
ATOM 1335 N N . GLN A 1 167 ? 28.724 10.914 55.542 1.00 80.69 167 GLN A N 1
ATOM 1336 C CA . GLN A 1 167 ? 29.831 11.610 56.203 1.00 80.69 167 GLN A CA 1
ATOM 1337 C C . GLN A 1 167 ? 29.354 12.841 56.987 1.00 80.69 167 GLN A C 1
ATOM 1339 O O . GLN A 1 167 ? 29.846 13.082 58.091 1.00 80.69 167 GLN A O 1
ATOM 1344 N N . ARG A 1 168 ? 28.389 13.599 56.452 1.00 82.31 168 ARG A N 1
ATOM 1345 C CA . ARG A 1 168 ? 27.786 14.747 57.142 1.00 82.31 168 ARG A CA 1
ATOM 1346 C C . ARG A 1 168 ? 27.010 14.308 58.386 1.00 82.31 168 ARG A C 1
ATOM 1348 O O . ARG A 1 168 ? 27.240 14.864 59.455 1.00 82.31 168 ARG A O 1
ATOM 1355 N N . GLU A 1 169 ? 26.216 13.244 58.279 1.00 80.19 169 GLU A N 1
ATOM 1356 C CA . GLU A 1 169 ? 25.501 12.633 59.411 1.00 80.19 169 GLU A CA 1
ATOM 1357 C C . GLU A 1 169 ? 26.457 12.095 60.490 1.00 80.19 169 GLU A C 1
ATOM 1359 O O . GLU A 1 169 ? 26.222 12.275 61.688 1.00 80.19 169 GLU A O 1
ATOM 1364 N N . ARG A 1 170 ? 27.587 11.483 60.103 1.00 76.88 170 ARG A N 1
ATOM 1365 C CA . ARG A 1 170 ? 28.635 11.067 61.057 1.00 76.88 170 ARG A CA 1
ATOM 1366 C C . ARG A 1 170 ? 29.290 12.249 61.775 1.00 76.88 170 ARG A C 1
ATOM 1368 O O . ARG A 1 170 ? 29.613 12.138 62.954 1.00 76.88 170 ARG A O 1
ATOM 1375 N N . LEU A 1 171 ? 29.488 13.376 61.093 1.00 73.25 171 LEU A N 1
ATOM 1376 C CA . LEU A 1 171 ? 30.072 14.572 61.704 1.00 73.25 171 LEU A CA 1
ATOM 1377 C C . LEU A 1 171 ? 29.087 15.263 62.664 1.00 73.25 171 LEU A C 1
ATOM 1379 O O . LEU A 1 171 ? 29.488 15.741 63.725 1.00 73.25 171 LEU A O 1
ATOM 1383 N N . GLU A 1 172 ? 27.801 15.296 62.309 1.00 70.88 172 GLU A N 1
ATOM 1384 C CA . GLU A 1 172 ? 26.730 15.862 63.140 1.00 70.88 172 GLU A CA 1
ATOM 1385 C C . GLU A 1 172 ? 26.458 14.990 64.378 1.00 70.88 172 GLU A C 1
ATOM 1387 O O . GLU A 1 172 ? 26.368 15.511 65.490 1.00 70.88 172 GLU A O 1
ATOM 1392 N N . SER A 1 173 ? 26.469 13.660 64.234 1.00 65.19 173 SER A N 1
ATOM 1393 C CA . SER A 1 173 ? 26.361 12.722 65.364 1.00 65.19 173 SER A CA 1
ATOM 1394 C C . SER A 1 173 ? 27.594 12.714 66.282 1.00 65.19 173 SER A C 1
ATOM 1396 O O . SER A 1 173 ? 27.458 12.487 67.485 1.00 65.19 173 SER A O 1
ATOM 1398 N N . ALA A 1 174 ? 28.786 13.037 65.767 1.00 60.25 174 ALA A N 1
ATOM 1399 C CA . ALA A 1 174 ? 29.995 13.212 66.578 1.00 60.25 174 ALA A CA 1
ATOM 1400 C C . ALA A 1 174 ? 30.000 14.523 67.390 1.00 60.25 174 ALA A C 1
ATOM 1402 O O . ALA A 1 174 ? 30.560 14.558 68.485 1.00 60.25 174 ALA A O 1
ATOM 1403 N N . LYS A 1 175 ? 29.338 15.588 66.913 1.00 59.59 175 LYS A N 1
ATOM 1404 C CA . LYS A 1 175 ? 29.185 16.849 67.668 1.00 59.59 175 LYS A CA 1
ATOM 1405 C C . LYS A 1 175 ? 28.177 16.755 68.824 1.00 59.59 175 LYS A C 1
ATOM 1407 O O . LYS A 1 175 ? 28.207 17.602 69.710 1.00 59.59 175 LYS A O 1
ATOM 1412 N N . GLY A 1 176 ? 27.332 15.721 68.852 1.00 51.47 176 GLY A N 1
ATOM 1413 C CA . GLY A 1 176 ? 26.322 15.487 69.894 1.00 51.47 176 GLY A CA 1
ATOM 1414 C C . GLY A 1 176 ? 26.796 14.722 71.139 1.00 51.47 176 GLY A C 1
ATOM 1415 O O . GLY A 1 176 ? 25.990 14.471 72.030 1.00 51.47 176 GLY A O 1
ATOM 1416 N N . ARG A 1 177 ? 28.076 14.332 71.241 1.00 47.12 177 ARG A N 1
ATOM 1417 C CA . ARG A 1 177 ? 28.619 13.602 72.406 1.00 47.12 177 ARG A CA 1
ATOM 1418 C C . ARG A 1 177 ? 29.767 14.364 73.067 1.00 47.12 177 ARG A C 1
ATOM 1420 O O . ARG A 1 177 ? 30.917 13.951 72.996 1.00 47.12 177 ARG A O 1
ATOM 1427 N N . TYR A 1 178 ? 29.440 15.467 73.735 1.00 45.00 178 TYR A N 1
ATOM 1428 C CA . TYR A 1 178 ? 30.359 16.171 74.637 1.00 45.00 178 TYR A CA 1
ATOM 1429 C C . TYR A 1 178 ? 29.703 16.484 75.989 1.00 45.00 178 TYR A C 1
ATOM 1431 O O . TYR A 1 178 ? 29.757 17.610 76.456 1.00 45.00 178 TYR A O 1
ATOM 1439 N N . ILE A 1 179 ? 29.098 15.483 76.641 1.00 41.81 179 ILE A N 1
ATOM 1440 C CA . ILE A 1 179 ? 28.854 15.491 78.094 1.00 41.81 179 ILE A CA 1
ATOM 1441 C C . ILE A 1 179 ? 29.009 14.055 78.629 1.00 41.81 179 ILE A C 1
ATOM 1443 O O . ILE A 1 179 ? 28.233 13.178 78.269 1.00 41.81 179 ILE A O 1
ATOM 1447 N N . GLY A 1 180 ? 29.986 13.845 79.522 1.00 35.19 180 GLY A N 1
ATOM 1448 C CA . GLY A 1 180 ? 29.802 12.977 80.694 1.00 35.19 180 GLY A CA 1
ATOM 1449 C C . GLY A 1 180 ? 30.350 11.536 80.699 1.00 35.19 180 GLY A C 1
ATOM 1450 O O . GLY A 1 180 ? 29.591 10.604 80.487 1.00 35.19 180 GLY A O 1
ATOM 1451 N N . VAL A 1 181 ? 31.607 11.395 81.154 1.00 36.50 181 VAL A N 1
ATOM 1452 C CA . VAL A 1 181 ? 32.122 10.381 82.121 1.00 36.50 181 VAL A CA 1
ATOM 1453 C C . VAL A 1 181 ? 32.336 8.911 81.650 1.00 36.50 181 VAL A C 1
ATOM 1455 O O . VAL A 1 181 ? 31.569 8.383 80.853 1.00 36.50 181 VAL A O 1
ATOM 1458 N N . PRO A 1 182 ? 33.425 8.237 82.106 1.00 55.88 182 PRO A N 1
ATOM 1459 C CA . PRO A 1 182 ? 34.058 7.112 81.416 1.00 55.88 182 PRO A CA 1
ATOM 1460 C C . PRO A 1 182 ? 33.738 5.749 82.046 1.00 55.88 182 PRO A C 1
ATOM 1462 O O . PRO A 1 182 ? 33.582 5.646 83.262 1.00 55.88 182 PRO A O 1
ATOM 1465 N N . HIS A 1 183 ? 33.778 4.664 81.263 1.00 36.25 183 HIS A N 1
ATOM 1466 C CA . HIS A 1 183 ? 34.057 3.353 81.849 1.00 36.25 183 HIS A CA 1
ATOM 1467 C C . HIS A 1 183 ? 34.755 2.364 80.908 1.00 36.25 183 HIS A C 1
ATOM 1469 O O . HIS A 1 183 ? 34.591 2.372 79.693 1.00 36.25 183 HIS A O 1
ATOM 1475 N N . LYS A 1 184 ? 35.596 1.572 81.574 1.00 33.91 184 LYS A N 1
ATOM 1476 C CA . LYS A 1 184 ? 36.671 0.674 81.144 1.00 33.91 184 LYS A CA 1
ATOM 1477 C C . LYS A 1 184 ? 36.199 -0.676 80.583 1.00 33.91 184 LYS A C 1
ATOM 1479 O O . LYS A 1 184 ? 35.066 -1.077 80.827 1.00 33.91 184 LYS A O 1
ATOM 1484 N N . SER A 1 185 ? 37.209 -1.416 80.097 1.00 33.44 185 SER A N 1
ATOM 1485 C CA . SER A 1 185 ? 37.333 -2.889 80.022 1.00 33.44 185 SER A CA 1
ATOM 1486 C C . SER A 1 185 ? 36.679 -3.544 78.806 1.00 33.44 185 SER A C 1
ATOM 1488 O O . SER A 1 185 ? 35.595 -3.149 78.414 1.00 33.44 185 SER A O 1
ATOM 1490 N N . PHE A 1 186 ? 37.230 -4.569 78.154 1.00 33.56 186 PHE A N 1
ATOM 1491 C CA . PHE A 1 186 ? 38.410 -5.444 78.310 1.00 33.56 186 PHE A CA 1
ATOM 1492 C C . PHE A 1 186 ? 38.501 -6.159 76.930 1.00 33.56 186 PHE A C 1
ATOM 1494 O O . PHE A 1 186 ? 37.466 -6.390 76.317 1.00 33.56 186 PHE A O 1
ATOM 1501 N N . GLY A 1 187 ? 39.636 -6.416 76.284 1.00 31.48 187 GLY A N 1
ATOM 1502 C CA . GLY A 1 187 ? 40.705 -7.300 76.734 1.00 31.48 187 GLY A CA 1
ATOM 1503 C C . GLY A 1 187 ? 40.555 -8.687 76.084 1.00 31.48 187 GLY A C 1
ATOM 1504 O O . GLY A 1 187 ? 39.633 -9.401 76.446 1.00 31.48 187 GLY A O 1
ATOM 1505 N N . THR A 1 188 ? 41.503 -9.030 75.188 1.00 30.70 188 THR A N 1
ATOM 1506 C CA . THR A 1 188 ? 42.180 -10.353 75.030 1.00 30.70 188 THR A CA 1
ATOM 1507 C C . THR A 1 188 ? 41.318 -11.612 74.782 1.00 30.70 188 THR A C 1
ATOM 1509 O O . THR A 1 188 ? 40.375 -11.876 75.502 1.00 30.70 188 THR A O 1
ATOM 1512 N N . GLY A 1 189 ? 41.567 -12.490 73.804 1.00 28.56 189 GLY A N 1
ATOM 1513 C CA . GLY A 1 189 ? 42.837 -12.998 73.276 1.00 28.56 189 GLY A CA 1
ATOM 1514 C C . GLY A 1 189 ? 43.056 -14.444 73.756 1.00 28.56 189 GLY A C 1
ATOM 1515 O O . GLY A 1 189 ? 43.123 -14.638 74.958 1.00 28.56 189 GLY A O 1
ATOM 1516 N N . PHE A 1 190 ? 43.142 -15.418 72.838 1.00 31.41 190 PHE A N 1
ATOM 1517 C CA . PHE A 1 190 ? 43.816 -16.742 72.918 1.00 31.41 190 PHE A CA 1
ATOM 1518 C C . PHE A 1 190 ? 43.323 -17.588 71.722 1.00 31.41 190 PHE A C 1
ATOM 1520 O O . PHE A 1 190 ? 42.146 -17.525 71.398 1.00 31.41 190 PHE A O 1
ATOM 1527 N N . GLY A 1 191 ? 44.089 -18.405 71.005 1.00 29.44 191 GLY A N 1
ATOM 1528 C CA . GLY A 1 191 ? 45.486 -18.800 71.107 1.00 29.44 191 GLY A CA 1
ATOM 1529 C C . GLY A 1 191 ? 45.708 -20.086 70.288 1.00 29.44 191 GLY A C 1
ATOM 1530 O O . GLY A 1 191 ? 44.888 -20.992 70.331 1.00 29.44 191 GLY A O 1
ATOM 1531 N N . SER A 1 192 ? 46.838 -20.122 69.578 1.00 31.53 192 SER A N 1
ATOM 1532 C CA . SER A 1 192 ? 47.660 -21.281 69.185 1.00 31.53 192 SER A CA 1
ATOM 1533 C C . SER A 1 192 ? 47.109 -22.408 68.288 1.00 31.53 192 SER A C 1
ATOM 1535 O O . SER A 1 192 ? 46.500 -23.372 68.734 1.00 31.53 192 SER A O 1
ATOM 1537 N N . SER A 1 193 ? 47.513 -22.335 67.018 1.00 31.62 193 SER A N 1
ATOM 1538 C CA . SER A 1 193 ? 48.398 -23.279 66.307 1.00 31.62 193 SER A CA 1
ATOM 1539 C C . SER A 1 193 ? 48.564 -24.716 66.837 1.00 31.62 193 SER A C 1
ATOM 1541 O O . SER A 1 193 ? 49.122 -24.915 67.914 1.00 31.62 193 SER A O 1
ATOM 1543 N N . THR A 1 194 ? 48.283 -25.712 65.986 1.00 27.05 194 THR A N 1
ATOM 1544 C CA . THR A 1 194 ? 49.129 -26.907 65.762 1.00 27.05 194 THR A CA 1
ATOM 1545 C C . THR A 1 194 ? 48.850 -27.468 64.364 1.00 27.05 194 THR A C 1
ATOM 1547 O O . THR A 1 194 ? 47.707 -27.527 63.917 1.00 27.05 194 THR A O 1
ATOM 1550 N N . MET A 1 195 ? 49.928 -27.807 63.659 1.00 32.47 195 MET A N 1
ATOM 1551 C CA . MET A 1 195 ? 49.952 -28.323 62.295 1.00 32.47 195 MET A CA 1
ATOM 1552 C C . MET A 1 195 ? 49.965 -29.861 62.246 1.00 32.47 195 MET A C 1
ATOM 1554 O O . MET A 1 195 ? 50.307 -30.527 63.219 1.00 32.47 195 MET A O 1
ATOM 1558 N N . THR A 1 196 ? 49.735 -30.354 61.023 1.00 27.14 196 THR A N 1
ATOM 1559 C CA . THR A 1 196 ? 50.211 -31.609 60.397 1.00 27.14 196 THR A CA 1
ATOM 1560 C C . THR A 1 196 ? 49.405 -32.918 60.523 1.00 27.14 196 THR A C 1
ATOM 1562 O O . THR A 1 196 ? 49.595 -33.711 61.430 1.00 27.14 196 THR A O 1
ATOM 1565 N N . SER A 1 197 ? 48.649 -33.171 59.438 1.00 28.61 197 SER A N 1
ATOM 1566 C CA . SER A 1 197 ? 48.790 -34.283 58.462 1.00 28.61 197 SER A CA 1
ATOM 1567 C C . SER A 1 197 ? 48.232 -35.691 58.739 1.00 28.61 197 SER A C 1
ATOM 1569 O O . SER A 1 197 ? 48.338 -36.205 59.843 1.00 28.61 197 SER A O 1
ATOM 1571 N N . VAL A 1 198 ? 47.827 -36.327 57.616 1.00 27.88 198 VAL A N 1
ATOM 1572 C CA . VAL A 1 198 ? 47.507 -37.757 57.350 1.00 27.88 198 VAL A CA 1
ATOM 1573 C C . VAL A 1 198 ? 46.009 -38.087 57.511 1.00 27.88 198 VAL A C 1
ATOM 1575 O O . VAL A 1 198 ? 45.508 -38.210 58.617 1.00 27.88 198 VAL A O 1
ATOM 1578 N N . SER A 1 199 ? 45.173 -37.987 56.468 1.00 29.73 199 SER A N 1
ATOM 1579 C CA . SER A 1 199 ? 44.990 -38.827 55.257 1.00 29.73 199 SER A CA 1
ATOM 1580 C C . SER A 1 199 ? 44.218 -40.141 55.475 1.00 29.73 199 SER A C 1
ATOM 1582 O O . SER A 1 199 ? 44.754 -41.125 55.974 1.00 29.73 199 SER A O 1
ATOM 1584 N N . SER A 1 200 ? 42.972 -40.142 55.007 1.00 29.61 200 SER A N 1
ATOM 1585 C CA . SER A 1 200 ? 42.088 -41.262 54.634 1.00 29.61 200 SER A CA 1
ATOM 1586 C C . SER A 1 200 ? 40.964 -40.592 53.817 1.00 29.61 200 SER A C 1
ATOM 1588 O O . SER A 1 200 ? 40.509 -39.522 54.198 1.00 29.61 200 SER A O 1
ATOM 1590 N N . GLY A 1 201 ? 40.531 -41.007 52.632 1.00 26.69 201 GLY A N 1
ATOM 1591 C CA . GLY A 1 201 ? 40.643 -42.270 51.927 1.00 26.69 201 GLY A CA 1
ATOM 1592 C C . GLY A 1 201 ? 39.222 -42.656 51.525 1.00 26.69 201 GLY A C 1
ATOM 1593 O O . GLY A 1 201 ? 38.607 -43.426 52.245 1.00 26.69 201 GLY A O 1
ATOM 1594 N N . GLU A 1 202 ? 38.699 -42.114 50.421 1.00 30.34 202 GLU A N 1
ATOM 1595 C CA . GLU A 1 202 ? 37.459 -42.603 49.802 1.00 30.34 202 GLU A CA 1
ATOM 1596 C C . GLU A 1 202 ? 37.561 -42.611 48.270 1.00 30.34 202 GLU A C 1
ATOM 1598 O O . GLU A 1 202 ? 38.318 -41.816 47.700 1.00 30.34 202 GLU A O 1
ATOM 1603 N N . PRO A 1 203 ? 36.877 -43.561 47.602 1.00 33.28 203 PRO A N 1
ATOM 1604 C CA . PRO A 1 203 ? 37.233 -43.999 46.271 1.00 33.28 203 PRO A CA 1
ATOM 1605 C C . PRO A 1 203 ? 36.437 -43.325 45.150 1.00 33.28 203 PRO A C 1
ATOM 1607 O O . PRO A 1 203 ? 35.402 -42.688 45.313 1.00 33.28 203 PRO A O 1
ATOM 1610 N N . MET A 1 204 ? 37.024 -43.528 43.981 1.00 28.58 204 MET A N 1
ATOM 1611 C CA . MET A 1 204 ? 36.741 -43.052 42.638 1.00 28.58 204 MET A CA 1
ATOM 1612 C C . MET A 1 204 ? 35.718 -43.977 41.941 1.00 28.58 204 MET A C 1
ATOM 1614 O O . MET A 1 204 ? 35.700 -45.171 42.231 1.00 28.58 204 MET A O 1
ATOM 1618 N N . ILE A 1 205 ? 34.900 -43.473 41.006 1.00 34.88 205 ILE A N 1
ATOM 1619 C CA . ILE A 1 205 ? 34.843 -43.760 39.540 1.00 34.88 205 ILE A CA 1
ATOM 1620 C C . ILE A 1 205 ? 33.383 -43.407 39.129 1.00 34.88 205 ILE A C 1
ATOM 1622 O O . ILE A 1 205 ? 32.477 -43.693 39.898 1.00 34.88 205 ILE A O 1
ATOM 1626 N N . GLU A 1 206 ? 33.039 -42.701 38.044 1.00 27.44 206 GLU A N 1
ATOM 1627 C CA . GLU A 1 206 ? 33.499 -42.763 36.648 1.00 27.44 206 GLU A CA 1
ATOM 1628 C C . GLU A 1 206 ? 33.286 -41.372 35.976 1.00 27.44 206 GLU A C 1
ATOM 1630 O O . GLU A 1 206 ? 32.201 -40.812 36.084 1.00 27.44 206 GLU A O 1
ATOM 1635 N N . LYS A 1 207 ? 34.315 -40.636 35.507 1.00 31.19 207 LYS A N 1
ATOM 1636 C CA . LYS A 1 207 ? 35.099 -40.767 34.245 1.00 31.19 207 LYS A CA 1
ATOM 1637 C C . LYS A 1 207 ? 34.274 -40.348 32.995 1.00 31.19 207 LYS A C 1
ATOM 1639 O O . LYS A 1 207 ? 33.172 -40.828 32.821 1.00 31.19 207 LYS A O 1
ATOM 1644 N N . ILE A 1 208 ? 34.727 -39.496 32.062 1.00 31.53 208 ILE A N 1
ATOM 1645 C CA . ILE A 1 208 ? 36.091 -39.078 31.678 1.00 31.53 208 ILE A CA 1
ATOM 1646 C C . ILE A 1 208 ? 36.107 -37.646 31.082 1.00 31.53 208 ILE A C 1
ATOM 1648 O O . ILE A 1 208 ? 35.252 -37.317 30.262 1.00 31.53 208 ILE A O 1
ATOM 1652 N N . PRO A 1 209 ? 37.133 -36.846 31.426 1.00 39.31 209 PRO A N 1
ATOM 1653 C CA . PRO A 1 209 ? 37.591 -35.617 30.768 1.00 39.31 209 PRO A CA 1
ATOM 1654 C C . PRO A 1 209 ? 38.901 -35.817 29.968 1.00 39.31 209 PRO A C 1
ATOM 1656 O O . PRO A 1 209 ? 39.652 -36.742 30.262 1.00 39.31 209 PRO A O 1
ATOM 1659 N N . THR A 1 210 ? 39.255 -34.874 29.084 1.00 26.06 210 THR A N 1
ATOM 1660 C CA . THR A 1 210 ? 40.661 -34.568 28.720 1.00 26.06 210 THR A CA 1
ATOM 1661 C C . THR A 1 210 ? 40.814 -33.130 28.196 1.00 26.06 210 THR A C 1
ATOM 1663 O O . THR A 1 210 ? 40.430 -32.821 27.074 1.00 26.06 210 THR A O 1
ATOM 1666 N N . THR A 1 211 ? 41.431 -32.259 28.993 1.00 41.53 211 THR A N 1
ATOM 1667 C CA . THR A 1 211 ? 42.560 -31.396 28.558 1.00 41.53 211 THR A CA 1
ATOM 1668 C C . THR A 1 211 ? 43.860 -32.173 28.914 1.00 41.53 211 THR A C 1
ATOM 1670 O O . THR A 1 211 ? 43.688 -33.203 29.578 1.00 41.53 211 THR A O 1
ATOM 1673 N N . PRO A 1 212 ? 45.136 -31.820 28.578 1.00 47.47 212 PRO A N 1
ATOM 1674 C CA . PRO A 1 212 ? 45.731 -30.479 28.368 1.00 47.47 212 PRO A CA 1
ATOM 1675 C C . PRO A 1 212 ? 46.969 -30.450 27.409 1.00 47.47 212 PRO A C 1
ATOM 1677 O O . PRO A 1 212 ? 47.204 -31.415 26.696 1.00 47.47 212 PRO A O 1
ATOM 1680 N N . VAL A 1 213 ? 47.774 -29.367 27.400 1.00 27.50 213 VAL A N 1
ATOM 1681 C CA . VAL A 1 213 ? 49.250 -29.360 27.648 1.00 27.50 213 VAL A CA 1
ATOM 1682 C C . VAL A 1 213 ? 49.774 -27.911 27.810 1.00 27.50 213 VAL A C 1
ATOM 1684 O O . VAL A 1 213 ? 49.199 -26.951 27.307 1.00 27.50 213 VAL A O 1
ATOM 1687 N N . LYS A 1 214 ? 50.852 -27.806 28.597 1.00 29.72 214 LYS A N 1
ATOM 1688 C CA . LYS A 1 214 ? 51.548 -26.676 29.236 1.00 29.72 214 LYS A CA 1
ATOM 1689 C C . LYS A 1 214 ? 52.974 -26.469 28.653 1.00 29.72 214 LYS A C 1
ATOM 1691 O O . LYS A 1 214 ? 53.552 -27.444 28.193 1.00 29.72 214 LYS A O 1
ATOM 1696 N N . GLU A 1 215 ? 53.540 -25.267 28.900 1.00 29.48 215 GLU A N 1
ATOM 1697 C CA . GLU A 1 215 ? 54.979 -24.894 29.134 1.00 29.48 215 GLU A CA 1
ATOM 1698 C C . GLU A 1 215 ? 55.997 -24.958 27.957 1.00 29.48 215 GLU A C 1
ATOM 1700 O O . GLU A 1 215 ? 55.885 -25.827 27.109 1.00 29.48 215 GLU A O 1
ATOM 1705 N N . ALA A 1 216 ? 57.062 -24.137 27.789 1.00 29.81 216 ALA A N 1
ATOM 1706 C CA . ALA A 1 216 ? 57.735 -22.968 28.427 1.00 29.81 216 ALA A CA 1
ATOM 1707 C C . ALA A 1 216 ? 58.694 -22.337 27.350 1.00 29.81 216 ALA A C 1
ATOM 1709 O O . ALA A 1 216 ? 59.007 -23.030 26.388 1.00 29.81 216 ALA A O 1
ATOM 1710 N N . ARG A 1 217 ? 59.213 -21.087 27.331 1.00 28.28 217 ARG A N 1
ATOM 1711 C CA . ARG A 1 217 ? 60.199 -20.345 28.183 1.00 28.28 217 ARG A CA 1
ATOM 1712 C C . ARG A 1 217 ? 60.557 -19.057 27.361 1.00 28.28 217 ARG A C 1
ATOM 1714 O O . ARG A 1 217 ? 60.596 -19.165 26.146 1.00 28.28 217 ARG A O 1
ATOM 1721 N N . THR A 1 218 ? 60.754 -17.826 27.860 1.00 26.84 218 THR A N 1
ATOM 1722 C CA . THR A 1 218 ? 61.963 -17.286 28.534 1.00 26.84 218 THR A CA 1
ATOM 1723 C C . THR A 1 218 ? 61.754 -15.863 29.103 1.00 26.84 218 THR A C 1
ATOM 1725 O O . THR A 1 218 ? 60.890 -15.108 28.681 1.00 26.84 218 THR A O 1
ATOM 1728 N N . THR A 1 219 ? 62.618 -15.534 30.063 1.00 29.50 219 THR A N 1
ATOM 1729 C CA . THR A 1 219 ? 62.743 -14.395 30.992 1.00 29.50 219 THR A CA 1
ATOM 1730 C C . THR A 1 219 ? 62.918 -12.979 30.396 1.00 29.50 219 THR A C 1
ATOM 1732 O O . THR A 1 219 ? 63.617 -12.821 29.401 1.00 29.50 219 THR A O 1
ATOM 1735 N N . ARG A 1 220 ? 62.450 -11.924 31.102 1.00 30.58 220 ARG A N 1
ATOM 1736 C CA . ARG A 1 220 ? 63.264 -10.971 31.914 1.00 30.58 220 ARG A CA 1
ATOM 1737 C C . ARG A 1 220 ? 62.452 -9.766 32.452 1.00 30.58 220 ARG A C 1
ATOM 1739 O O . ARG A 1 220 ? 61.589 -9.219 31.786 1.00 30.58 220 ARG A O 1
ATOM 1746 N N . SER A 1 221 ? 62.806 -9.405 33.686 1.00 29.36 221 SER A N 1
ATOM 1747 C CA . SER A 1 221 ? 62.563 -8.194 34.494 1.00 29.36 221 SER A CA 1
ATOM 1748 C C . SER A 1 221 ? 62.207 -6.875 33.775 1.00 29.36 221 SER A C 1
ATOM 1750 O O . SER A 1 221 ? 62.930 -6.498 32.858 1.00 29.36 221 SER A O 1
ATOM 1752 N N . ALA A 1 222 ? 61.207 -6.124 34.279 1.00 27.33 222 ALA A N 1
ATOM 1753 C CA . ALA A 1 222 ? 61.360 -4.746 34.805 1.00 27.33 222 ALA A CA 1
ATOM 1754 C C . ALA A 1 222 ? 60.015 -3.986 34.990 1.00 27.33 222 ALA A C 1
ATOM 1756 O O . ALA A 1 222 ? 59.225 -3.843 34.069 1.00 27.33 222 ALA A O 1
ATOM 1757 N N . MET A 1 223 ? 59.829 -3.457 36.205 1.00 33.62 223 MET A N 1
ATOM 1758 C CA . MET A 1 223 ? 59.126 -2.221 36.617 1.00 33.62 223 MET A CA 1
ATOM 1759 C C . MET A 1 223 ? 57.690 -1.880 36.140 1.00 33.62 223 MET A C 1
ATOM 1761 O O . MET A 1 223 ? 57.462 -1.312 35.083 1.00 33.62 223 MET A O 1
ATOM 1765 N N . LYS A 1 224 ? 56.747 -2.059 37.080 1.00 38.88 224 LYS A N 1
ATOM 1766 C CA . LYS A 1 224 ? 55.891 -1.019 37.702 1.00 38.88 224 LYS A CA 1
ATOM 1767 C C . LYS A 1 224 ? 55.329 0.085 36.776 1.00 38.88 224 LYS A C 1
ATOM 1769 O O . LYS A 1 224 ? 55.986 1.095 36.548 1.00 38.88 224 LYS A O 1
ATOM 1774 N N . LEU A 1 225 ? 54.047 -0.031 36.411 1.00 30.50 225 LEU A N 1
ATOM 1775 C CA . LEU A 1 225 ? 53.229 1.080 35.910 1.00 30.50 225 LEU A CA 1
ATOM 1776 C C . LEU A 1 225 ? 51.967 1.254 36.758 1.00 30.50 225 LEU A C 1
ATOM 1778 O O . LEU A 1 225 ? 51.209 0.312 36.981 1.00 30.50 225 LEU A O 1
ATOM 1782 N N . GLY A 1 226 ? 51.754 2.489 37.204 1.00 29.86 226 GLY A N 1
ATOM 1783 C CA . GLY A 1 226 ? 50.515 2.969 37.787 1.00 29.86 226 GLY A CA 1
ATOM 1784 C C . GLY A 1 226 ? 50.088 4.267 37.101 1.00 29.86 226 GLY A C 1
ATOM 1785 O O . GLY A 1 226 ? 50.827 5.241 37.113 1.00 29.86 226 GLY A O 1
ATOM 1786 N N . SER A 1 227 ? 48.854 4.241 36.593 1.00 34.16 227 SER A N 1
ATOM 1787 C CA . SER A 1 227 ? 47.894 5.343 36.424 1.00 34.16 227 SER A CA 1
ATOM 1788 C C . SER A 1 227 ? 48.030 6.369 35.277 1.00 34.16 227 SER A C 1
ATOM 1790 O O . SER A 1 227 ? 48.981 7.138 35.241 1.00 34.16 227 SER A O 1
ATOM 1792 N N . ARG A 1 228 ? 46.909 6.463 34.524 1.00 34.16 228 ARG A N 1
ATOM 1793 C CA . ARG A 1 228 ? 46.289 7.634 33.844 1.00 34.16 228 ARG A CA 1
ATOM 1794 C C . ARG A 1 228 ? 47.024 8.177 32.604 1.00 34.16 228 ARG A C 1
ATOM 1796 O O . ARG A 1 228 ? 48.229 8.314 32.624 1.00 34.16 228 ARG A O 1
ATOM 1803 N N . GLY A 1 229 ? 46.394 8.522 31.479 1.00 35.03 229 GLY A N 1
ATOM 1804 C CA . GLY A 1 229 ? 44.991 8.792 31.155 1.00 35.03 229 GLY A CA 1
ATOM 1805 C C . GLY A 1 229 ? 44.897 10.146 30.427 1.00 35.03 229 GLY A C 1
ATOM 1806 O O . GLY A 1 229 ? 45.113 11.158 31.079 1.00 35.03 229 GLY A O 1
ATOM 1807 N N . THR A 1 230 ? 44.571 10.103 29.121 1.00 45.41 230 THR A N 1
ATOM 1808 C CA . THR A 1 230 ? 44.068 11.166 28.202 1.00 45.41 230 THR A CA 1
ATOM 1809 C C . THR A 1 230 ? 44.890 12.444 27.971 1.00 45.41 230 THR A C 1
ATOM 1811 O O . THR A 1 230 ? 44.954 13.276 28.864 1.00 45.41 230 THR A O 1
ATOM 1814 N N . ASP A 1 231 ? 45.390 12.641 26.737 1.00 41.22 231 ASP A N 1
ATOM 1815 C CA . ASP A 1 231 ? 45.718 13.961 26.154 1.00 41.22 231 ASP A CA 1
ATOM 1816 C C . ASP A 1 231 ? 46.001 13.846 24.634 1.00 41.22 231 ASP A C 1
ATOM 1818 O O . ASP A 1 231 ? 47.101 13.490 24.220 1.00 41.22 231 ASP A O 1
ATOM 1822 N N . ALA A 1 232 ? 44.998 14.114 23.788 1.00 43.56 232 ALA A N 1
ATOM 1823 C CA . ALA A 1 232 ? 45.163 14.257 22.327 1.00 43.56 232 ALA A CA 1
ATOM 1824 C C . ALA A 1 232 ? 44.858 15.693 21.853 1.00 43.56 232 ALA A C 1
ATOM 1826 O O . ALA A 1 232 ? 45.498 16.194 20.929 1.00 43.56 232 ALA A O 1
ATOM 1827 N N . ASP A 1 233 ? 43.980 16.409 22.563 1.00 50.97 233 ASP A N 1
ATOM 1828 C CA . ASP A 1 233 ? 43.641 17.808 22.264 1.00 50.97 233 ASP A CA 1
ATOM 1829 C C . ASP A 1 233 ? 44.740 18.807 22.680 1.00 50.97 233 ASP A C 1
ATOM 1831 O O . ASP A 1 233 ? 44.814 19.913 22.142 1.00 50.97 233 ASP A O 1
ATOM 1835 N N . SER A 1 234 ? 45.664 18.420 23.571 1.00 44.50 234 SER A N 1
ATOM 1836 C CA . SER A 1 234 ? 46.795 19.273 23.975 1.00 44.50 234 SER A CA 1
ATOM 1837 C C . SER A 1 234 ? 47.964 19.269 22.973 1.00 44.50 234 SER A C 1
ATOM 1839 O O . SER A 1 234 ? 48.829 20.146 23.038 1.00 44.50 234 SER A O 1
ATOM 1841 N N . PHE A 1 235 ? 47.971 18.341 22.005 1.00 44.19 235 PHE A N 1
ATOM 1842 C CA . PHE A 1 235 ? 49.007 18.235 20.969 1.00 44.19 235 PHE A CA 1
ATOM 1843 C C . PHE A 1 235 ? 48.716 19.139 19.760 1.00 44.19 235 PHE A C 1
ATOM 1845 O O . PHE A 1 235 ? 49.596 19.862 19.293 1.00 44.19 235 PHE A O 1
ATOM 1852 N N . VAL A 1 236 ? 47.456 19.183 19.313 1.00 58.22 236 VAL A N 1
ATOM 1853 C CA . VAL A 1 236 ? 47.022 20.001 18.164 1.00 58.22 236 VAL A CA 1
ATOM 1854 C C . VAL A 1 236 ? 47.142 21.500 18.467 1.00 58.22 236 VAL A C 1
ATOM 1856 O O . VAL A 1 236 ? 47.552 22.279 17.608 1.00 58.22 236 VAL A O 1
ATOM 1859 N N . SER A 1 237 ? 46.885 21.904 19.715 1.00 50.41 237 SER A N 1
ATOM 1860 C CA . SER A 1 237 ? 46.995 23.308 20.129 1.00 50.41 237 SER A CA 1
ATOM 1861 C C . SER A 1 237 ? 48.446 23.807 20.223 1.00 50.41 237 SER A C 1
ATOM 1863 O O . SER A 1 237 ? 48.688 25.006 20.089 1.00 50.41 237 SER A O 1
ATOM 1865 N N . ARG A 1 238 ? 49.430 22.915 20.422 1.00 51.75 238 ARG A N 1
ATOM 1866 C CA . ARG A 1 238 ? 50.856 23.287 20.491 1.00 51.75 238 ARG A CA 1
ATOM 1867 C C . ARG A 1 238 ? 51.475 23.490 19.107 1.00 51.75 238 ARG A C 1
ATOM 1869 O O . ARG A 1 238 ? 52.247 24.426 18.941 1.00 51.75 238 ARG A O 1
ATOM 1876 N N . LEU A 1 239 ? 51.041 22.728 18.101 1.00 50.81 239 LEU A N 1
ATOM 1877 C CA . LEU A 1 239 ? 51.496 22.891 16.710 1.00 50.81 239 LEU A CA 1
ATOM 1878 C C . LEU A 1 239 ? 51.045 24.220 16.076 1.00 50.81 239 LEU A C 1
ATOM 1880 O O . LEU A 1 239 ? 51.719 24.749 15.200 1.00 50.81 239 LEU A O 1
ATOM 1884 N N . GLN A 1 240 ? 49.947 24.812 16.557 1.00 49.25 240 GLN A N 1
ATOM 1885 C CA . GLN A 1 240 ? 49.501 26.144 16.124 1.00 49.25 240 GLN A CA 1
ATOM 1886 C C . GLN A 1 240 ? 50.296 27.295 16.763 1.00 49.25 240 GLN A C 1
ATOM 1888 O O . GLN A 1 240 ? 50.253 28.418 16.262 1.00 49.25 240 GLN A O 1
ATOM 1893 N N . THR A 1 241 ? 51.035 27.032 17.846 1.00 47.88 241 THR A N 1
ATOM 1894 C CA . THR A 1 241 ? 51.770 28.065 18.596 1.00 47.88 241 THR A CA 1
ATOM 1895 C C . THR A 1 241 ? 53.222 28.224 18.109 1.00 47.88 241 THR A C 1
ATOM 1897 O O . THR A 1 241 ? 53.871 29.209 18.446 1.00 47.88 241 THR A O 1
ATOM 1900 N N . GLU A 1 242 ? 53.722 27.321 17.253 1.00 48.12 242 GLU A N 1
ATOM 1901 C CA . GLU A 1 242 ? 55.104 27.343 16.728 1.00 48.12 242 GLU A CA 1
ATOM 1902 C C . GLU A 1 242 ? 55.240 27.874 15.282 1.00 48.12 242 GLU A C 1
ATOM 1904 O O . GLU A 1 242 ? 56.326 27.866 14.711 1.00 48.12 242 GLU A O 1
ATOM 1909 N N . GLY A 1 243 ? 54.180 28.454 14.707 1.00 42.69 243 GLY A N 1
ATOM 1910 C CA . GLY A 1 243 ? 54.315 29.391 13.582 1.00 42.69 243 GLY A CA 1
ATOM 1911 C C . GLY A 1 243 ? 54.591 28.804 12.190 1.00 42.69 243 GLY A C 1
ATOM 1912 O O . GLY A 1 243 ? 55.039 29.546 11.315 1.00 42.69 243 GLY A O 1
ATOM 1913 N N . GLU A 1 244 ? 54.283 27.532 11.929 1.00 39.38 244 GLU A N 1
ATOM 1914 C CA . GLU A 1 244 ? 54.385 26.955 10.581 1.00 39.38 244 GLU A CA 1
ATOM 1915 C C . GLU A 1 244 ? 53.041 27.052 9.829 1.00 39.38 244 GLU A C 1
ATOM 1917 O O . GLU A 1 244 ? 52.021 26.490 10.232 1.00 39.38 244 GLU A O 1
ATOM 1922 N N . LYS A 1 245 ? 53.006 27.825 8.733 1.00 35.78 245 LYS A N 1
ATOM 1923 C CA . LYS A 1 245 ? 51.809 28.000 7.893 1.00 35.78 245 LYS A CA 1
ATOM 1924 C C . LYS A 1 245 ? 51.687 26.847 6.897 1.00 35.78 245 LYS A C 1
ATOM 1926 O O . LYS A 1 245 ? 52.421 26.817 5.913 1.00 35.78 245 LYS A O 1
ATOM 1931 N N . ILE A 1 246 ? 50.696 25.975 7.074 1.00 32.47 246 ILE A N 1
ATOM 1932 C CA . ILE A 1 246 ? 50.295 25.009 6.042 1.00 32.47 246 ILE A CA 1
ATOM 1933 C C . ILE A 1 246 ? 49.168 25.628 5.207 1.00 32.47 246 ILE A C 1
ATOM 1935 O O . ILE A 1 246 ? 48.035 25.790 5.660 1.00 32.47 246 ILE A O 1
ATOM 1939 N N . VAL A 1 247 ? 49.511 26.026 3.982 1.00 33.38 247 VAL A N 1
ATOM 1940 C CA . VAL A 1 247 ? 48.580 26.502 2.952 1.00 33.38 247 VAL A CA 1
ATOM 1941 C C . VAL A 1 247 ? 47.947 25.286 2.278 1.00 33.38 247 VAL A C 1
ATOM 1943 O O . VAL A 1 247 ? 48.611 24.587 1.517 1.00 33.38 247 VAL A O 1
ATOM 1946 N N . ASN A 1 248 ? 46.655 25.056 2.509 1.00 29.55 248 ASN A N 1
ATOM 1947 C CA . ASN A 1 248 ? 45.885 24.087 1.730 1.00 29.55 248 ASN A CA 1
ATOM 1948 C C . ASN A 1 248 ? 45.421 24.739 0.421 1.00 29.55 248 ASN A C 1
ATOM 1950 O O . ASN A 1 248 ? 44.517 25.574 0.410 1.00 29.55 248 ASN A O 1
ATOM 1954 N N . THR A 1 249 ? 46.047 24.354 -0.689 1.00 26.00 249 THR A N 1
ATOM 1955 C CA . THR A 1 249 ? 45.554 24.608 -2.049 1.00 26.00 249 THR A CA 1
ATOM 1956 C C . THR A 1 249 ? 44.521 23.534 -2.417 1.00 26.00 249 THR A C 1
ATOM 1958 O O . THR A 1 249 ? 44.801 22.348 -2.242 1.00 26.00 249 THR A O 1
ATOM 1961 N N . PRO A 1 250 ? 43.330 23.891 -2.932 1.00 30.25 250 PRO A N 1
ATOM 1962 C CA . PRO A 1 250 ? 42.356 22.904 -3.380 1.00 30.25 250 PRO A CA 1
ATOM 1963 C C . PRO A 1 250 ? 42.768 22.355 -4.751 1.00 30.25 250 PRO A C 1
ATOM 1965 O O . PRO A 1 250 ? 42.712 23.058 -5.759 1.00 30.25 250 PRO A O 1
ATOM 1968 N N . THR A 1 251 ? 43.173 21.087 -4.804 1.00 26.70 251 THR A N 1
ATOM 1969 C CA . THR A 1 251 ? 43.271 20.338 -6.062 1.00 26.70 251 THR A CA 1
ATOM 1970 C C . THR A 1 251 ? 41.867 19.886 -6.457 1.00 26.70 251 THR A C 1
ATOM 1972 O O . THR A 1 251 ? 41.174 19.214 -5.693 1.00 26.70 251 THR A O 1
ATOM 1975 N N . ALA A 1 252 ? 41.425 20.307 -7.640 1.00 30.25 252 ALA A N 1
ATOM 1976 C CA . ALA A 1 252 ? 40.129 19.966 -8.201 1.00 30.25 252 ALA A CA 1
ATOM 1977 C C . ALA A 1 252 ? 40.048 18.460 -8.489 1.00 30.25 252 ALA A C 1
ATOM 1979 O O . ALA A 1 252 ? 40.652 17.962 -9.436 1.00 30.25 252 ALA A O 1
ATOM 1980 N N . VAL A 1 253 ? 39.269 17.745 -7.680 1.00 30.14 253 VAL A N 1
ATOM 1981 C CA . VAL A 1 253 ? 38.740 16.428 -8.035 1.00 30.14 253 VAL A CA 1
ATOM 1982 C C . VAL A 1 253 ? 37.338 16.671 -8.576 1.00 30.14 253 VAL A C 1
ATOM 1984 O O . VAL A 1 253 ? 36.497 17.253 -7.886 1.00 30.14 253 VAL A O 1
ATOM 1987 N N . ALA A 1 254 ? 37.114 16.298 -9.835 1.00 29.53 254 ALA A N 1
ATOM 1988 C CA . ALA A 1 254 ? 35.829 16.426 -10.503 1.00 29.53 254 ALA A CA 1
ATOM 1989 C C . ALA A 1 254 ? 34.726 15.796 -9.637 1.00 29.53 254 ALA A C 1
ATOM 1991 O O . ALA A 1 254 ? 34.734 14.594 -9.368 1.00 29.53 254 ALA A O 1
ATOM 1992 N N . LYS A 1 255 ? 33.788 16.631 -9.177 1.00 25.64 255 LYS A N 1
ATOM 1993 C CA . LYS A 1 255 ? 32.540 16.180 -8.567 1.00 25.64 255 LYS A CA 1
ATOM 1994 C C . LYS A 1 255 ? 31.783 15.377 -9.618 1.00 25.64 255 LYS A C 1
ATOM 1996 O O . LYS A 1 255 ? 31.273 15.947 -10.574 1.00 25.64 255 LYS A O 1
ATOM 2001 N N . VAL A 1 256 ? 31.683 14.070 -9.406 1.00 30.73 256 VAL A N 1
ATOM 2002 C CA . VAL A 1 256 ? 30.551 13.303 -9.924 1.00 30.73 256 VAL A CA 1
ATOM 2003 C C . VAL A 1 256 ? 29.310 13.923 -9.287 1.00 30.73 256 VAL A C 1
ATOM 2005 O O . VAL A 1 256 ? 29.213 13.995 -8.057 1.00 30.73 256 VAL A O 1
ATOM 2008 N N . GLU A 1 257 ? 28.421 14.460 -10.115 1.00 25.89 257 GLU A N 1
ATOM 2009 C CA . GLU A 1 257 ? 27.144 15.013 -9.681 1.00 25.89 257 GLU A CA 1
ATOM 2010 C C . GLU A 1 257 ? 26.395 13.949 -8.874 1.00 25.89 257 GLU A C 1
ATOM 2012 O O . GLU A 1 257 ? 26.009 12.895 -9.381 1.00 25.89 257 GLU A O 1
ATOM 2017 N N . LYS A 1 258 ? 26.227 14.209 -7.573 1.00 30.52 258 LYS A N 1
ATOM 2018 C CA . LYS A 1 258 ? 25.251 13.485 -6.765 1.00 30.52 258 LYS A CA 1
ATOM 2019 C C . LYS A 1 258 ? 23.886 13.792 -7.367 1.00 30.52 258 LYS A C 1
ATOM 2021 O O . LYS A 1 258 ? 23.480 14.953 -7.378 1.00 30.52 258 LYS A O 1
ATOM 2026 N N . ILE A 1 259 ? 23.204 12.745 -7.824 1.00 33.84 259 ILE A N 1
ATOM 2027 C CA . ILE A 1 259 ? 21.766 12.750 -8.110 1.00 33.84 259 ILE A CA 1
ATOM 2028 C C . ILE A 1 259 ? 21.077 13.495 -6.950 1.00 33.84 259 ILE A C 1
ATOM 2030 O O . ILE A 1 259 ? 21.421 13.218 -5.792 1.00 33.84 259 ILE A O 1
ATOM 2034 N N . PRO A 1 260 ? 20.176 14.459 -7.213 1.00 34.16 260 PRO A N 1
ATOM 2035 C CA . PRO A 1 260 ? 19.519 15.209 -6.151 1.00 34.16 260 PRO A CA 1
ATOM 2036 C C . PRO A 1 260 ? 18.873 14.236 -5.165 1.00 34.16 260 PRO A C 1
ATOM 2038 O O . PRO A 1 260 ? 18.241 13.261 -5.574 1.00 34.16 260 PRO A O 1
ATOM 2041 N N . ALA A 1 261 ? 19.050 14.477 -3.865 1.00 41.22 261 ALA A N 1
ATOM 2042 C CA . ALA A 1 261 ? 18.328 13.722 -2.853 1.00 41.22 261 ALA A CA 1
ATOM 2043 C C . ALA A 1 261 ? 16.831 13.944 -3.101 1.00 41.22 261 ALA A C 1
ATOM 2045 O O . ALA A 1 261 ? 16.345 15.065 -2.957 1.00 41.22 261 ALA A O 1
ATOM 2046 N N . VAL A 1 262 ? 16.132 12.898 -3.550 1.00 57.44 262 VAL A N 1
ATOM 2047 C CA . VAL A 1 262 ? 14.678 12.921 -3.729 1.00 57.44 262 VAL A CA 1
ATOM 2048 C C . VAL A 1 262 ? 14.064 13.375 -2.407 1.00 57.44 262 VAL A C 1
ATOM 2050 O O . VAL A 1 262 ? 14.434 12.853 -1.357 1.00 57.44 262 VAL A O 1
ATOM 2053 N N . ASP A 1 263 ? 13.161 14.354 -2.457 1.00 65.19 263 ASP A N 1
ATOM 2054 C CA . ASP A 1 263 ? 12.414 14.839 -1.295 1.00 65.19 263 ASP A CA 1
ATOM 2055 C C . ASP A 1 263 ? 11.572 13.687 -0.714 1.00 65.19 263 ASP A C 1
ATOM 2057 O O . ASP A 1 263 ? 10.494 13.341 -1.212 1.00 65.19 263 ASP A O 1
ATOM 2061 N N . GLN A 1 264 ? 12.127 13.004 0.289 1.00 76.06 264 GLN A N 1
ATOM 2062 C CA . GLN A 1 264 ? 11.507 11.854 0.935 1.00 76.06 264 GLN A CA 1
ATOM 2063 C C . GLN A 1 264 ? 10.555 12.337 2.027 1.00 76.06 264 GLN A C 1
ATOM 2065 O O . GLN A 1 264 ? 10.974 12.847 3.063 1.00 76.06 264 GLN A O 1
ATOM 2070 N N . LYS A 1 265 ? 9.259 12.137 1.788 1.00 84.69 265 LYS A N 1
ATOM 2071 C CA . LYS A 1 265 ? 8.182 12.448 2.736 1.00 84.69 265 LYS A CA 1
ATOM 2072 C C . LYS A 1 265 ? 7.986 11.327 3.762 1.00 84.69 265 LYS A C 1
ATOM 2074 O O . LYS A 1 265 ? 8.416 10.198 3.539 1.00 84.69 265 LYS A O 1
ATOM 2079 N N . ASP A 1 266 ? 7.249 11.632 4.833 1.00 86.12 266 ASP A N 1
ATOM 2080 C CA . ASP A 1 266 ? 6.935 10.715 5.944 1.00 86.12 266 ASP A CA 1
ATOM 2081 C C . ASP A 1 266 ? 6.343 9.363 5.514 1.00 86.12 266 ASP A C 1
ATOM 2083 O O . ASP A 1 266 ? 6.634 8.319 6.102 1.00 86.12 266 ASP A O 1
ATOM 2087 N N . VAL A 1 267 ? 5.511 9.397 4.473 1.00 88.44 267 VAL A N 1
ATOM 2088 C CA . VAL A 1 267 ? 5.065 8.230 3.714 1.00 88.44 267 VAL A CA 1
ATOM 2089 C C . VAL A 1 267 ? 5.477 8.464 2.271 1.00 88.44 267 VAL A C 1
ATOM 2091 O O . VAL A 1 267 ? 5.000 9.401 1.625 1.00 88.44 267 VAL A O 1
ATOM 2094 N N . HIS A 1 268 ? 6.361 7.616 1.762 1.00 91.38 268 HIS A N 1
ATOM 2095 C CA . HIS A 1 268 ? 6.899 7.733 0.418 1.00 91.38 268 HIS A CA 1
ATOM 2096 C C . HIS A 1 268 ? 6.560 6.482 -0.394 1.00 91.38 268 HIS A C 1
ATOM 2098 O O . HIS A 1 268 ? 6.908 5.361 -0.020 1.00 91.38 268 HIS A O 1
ATOM 2104 N N . LEU A 1 269 ? 5.852 6.690 -1.504 1.00 92.69 269 LEU A N 1
ATOM 2105 C CA . LEU A 1 269 ? 5.524 5.658 -2.481 1.00 92.69 269 LEU A CA 1
ATOM 2106 C C . LEU A 1 269 ? 6.392 5.869 -3.714 1.00 92.69 269 LEU A C 1
ATOM 2108 O O . LEU A 1 269 ? 6.379 6.954 -4.293 1.00 92.69 269 LEU A O 1
ATOM 2112 N N . ARG A 1 270 ? 7.099 4.822 -4.131 1.00 92.38 270 ARG A N 1
ATOM 2113 C CA . ARG A 1 270 ? 7.917 4.827 -5.341 1.00 92.38 270 ARG A CA 1
ATOM 2114 C C . ARG A 1 270 ? 7.379 3.791 -6.317 1.00 92.38 270 ARG A C 1
ATOM 2116 O O . ARG A 1 270 ? 7.374 2.602 -6.002 1.00 92.38 270 ARG A O 1
ATOM 2123 N N . PHE A 1 271 ? 6.913 4.260 -7.470 1.00 93.88 271 PHE A N 1
ATOM 2124 C CA . PHE A 1 271 ? 6.501 3.425 -8.594 1.00 93.88 271 PHE A CA 1
ATOM 2125 C C . PHE A 1 271 ? 7.670 3.355 -9.572 1.00 93.88 271 PHE A C 1
ATOM 2127 O O . PHE A 1 271 ? 8.142 4.388 -10.036 1.00 93.88 271 PHE A O 1
ATOM 2134 N N . GLU A 1 272 ? 8.156 2.152 -9.848 1.00 94.56 272 GLU A N 1
ATOM 2135 C CA . GLU A 1 272 ? 9.253 1.922 -10.787 1.00 94.56 272 GLU A CA 1
ATOM 2136 C C . GLU A 1 272 ? 8.780 0.970 -11.873 1.00 94.56 272 GLU A C 1
ATOM 2138 O O . GLU A 1 272 ? 8.248 -0.095 -11.565 1.00 94.56 272 GLU A O 1
ATOM 2143 N N . GLU A 1 273 ? 9.000 1.339 -13.132 1.00 94.94 273 GLU A N 1
ATOM 2144 C CA . GLU A 1 273 ? 8.693 0.512 -14.294 1.00 94.94 273 GLU A CA 1
ATOM 2145 C C . GLU A 1 273 ? 9.930 0.349 -15.169 1.00 94.94 273 GLU A C 1
ATOM 2147 O O . GLU A 1 273 ? 10.720 1.272 -15.360 1.00 94.94 273 GLU A O 1
ATOM 2152 N N . ARG A 1 274 ? 10.096 -0.852 -15.714 1.00 95.25 274 ARG A N 1
ATOM 2153 C CA . ARG A 1 274 ? 11.153 -1.188 -16.655 1.00 95.25 274 ARG A CA 1
ATOM 2154 C C . ARG A 1 274 ? 10.561 -1.968 -17.812 1.00 95.25 274 ARG A C 1
ATOM 2156 O O . ARG A 1 274 ? 10.101 -3.098 -17.625 1.00 95.25 274 ARG A O 1
ATOM 2163 N N . LEU A 1 275 ? 10.627 -1.366 -18.994 1.00 94.19 275 LEU A N 1
ATOM 2164 C CA . LEU A 1 275 ? 10.287 -1.994 -20.262 1.00 94.19 275 LEU A CA 1
ATOM 2165 C C . LEU A 1 275 ? 11.546 -2.573 -20.913 1.00 94.19 275 LEU A C 1
ATOM 2167 O O . LEU A 1 275 ? 12.539 -1.870 -21.084 1.00 94.19 275 LEU A O 1
ATOM 2171 N N . ASN A 1 276 ? 11.483 -3.839 -21.315 1.00 93.88 276 ASN A N 1
ATOM 2172 C CA . ASN A 1 276 ? 12.422 -4.435 -22.255 1.00 93.88 276 ASN A CA 1
ATOM 2173 C C . ASN A 1 276 ? 11.634 -4.836 -23.508 1.00 93.88 276 ASN A C 1
ATOM 2175 O O . ASN A 1 276 ? 10.752 -5.695 -23.437 1.00 93.88 276 ASN A O 1
ATOM 2179 N N . LEU A 1 277 ? 11.946 -4.202 -24.638 1.00 92.75 277 LEU A N 1
ATOM 2180 C CA . LEU A 1 277 ? 11.274 -4.416 -25.916 1.00 92.75 277 LEU A CA 1
ATOM 2181 C C . LEU A 1 277 ? 12.303 -4.760 -26.993 1.00 92.75 277 LEU A C 1
ATOM 2183 O O . LEU A 1 277 ? 13.371 -4.155 -27.063 1.00 92.75 277 LEU A O 1
ATOM 2187 N N . THR A 1 278 ? 11.990 -5.743 -27.828 1.00 92.38 278 THR A N 1
ATOM 2188 C CA . THR A 1 278 ? 12.761 -6.078 -29.027 1.00 92.38 278 THR A CA 1
ATOM 2189 C C . THR A 1 278 ? 11.786 -6.233 -30.178 1.00 92.38 278 THR A C 1
ATOM 2191 O O . THR A 1 278 ? 10.850 -7.025 -30.079 1.00 92.38 278 THR A O 1
ATOM 2194 N N . ALA A 1 279 ? 12.003 -5.470 -31.243 1.00 90.69 279 ALA A N 1
ATOM 2195 C CA . ALA A 1 279 ? 11.212 -5.528 -32.461 1.00 90.69 279 ALA A CA 1
ATOM 2196 C C . ALA A 1 279 ? 12.111 -5.875 -33.653 1.00 90.69 279 ALA A C 1
ATOM 2198 O O . ALA A 1 279 ? 13.309 -5.570 -33.638 1.00 90.69 279 ALA A O 1
ATOM 2199 N N . GLY A 1 280 ? 11.548 -6.545 -34.656 1.00 89.44 280 GLY A N 1
ATOM 2200 C CA . GLY A 1 280 ? 12.207 -6.744 -35.938 1.00 89.44 280 GLY A CA 1
ATOM 2201 C C . GLY A 1 280 ? 12.228 -5.458 -36.765 1.00 89.44 280 GLY A C 1
ATOM 2202 O O . GLY A 1 280 ? 11.747 -4.404 -36.346 1.00 89.44 280 GLY A O 1
ATOM 2203 N N . ARG A 1 281 ? 12.847 -5.533 -37.948 1.00 86.38 281 ARG A N 1
ATOM 2204 C CA . ARG A 1 281 ? 13.058 -4.360 -38.817 1.00 86.38 281 ARG A CA 1
ATOM 2205 C C . ARG A 1 281 ? 11.753 -3.773 -39.344 1.00 86.38 281 ARG A C 1
ATOM 2207 O O . ARG A 1 281 ? 11.689 -2.572 -39.556 1.00 86.38 281 ARG A O 1
ATOM 2214 N N . ASP A 1 282 ? 10.736 -4.615 -39.496 1.00 81.12 282 ASP A N 1
ATOM 2215 C CA . ASP A 1 282 ? 9.419 -4.233 -40.006 1.00 81.12 282 ASP A CA 1
ATOM 2216 C C . ASP A 1 282 ? 8.482 -3.737 -38.884 1.00 81.12 282 ASP A C 1
ATOM 2218 O O . ASP A 1 282 ? 7.304 -3.478 -39.121 1.00 81.12 282 ASP A O 1
ATOM 2222 N N . GLY A 1 283 ? 8.990 -3.612 -37.649 1.00 78.94 283 GLY A N 1
ATOM 2223 C CA . GLY A 1 283 ? 8.227 -3.163 -36.481 1.00 78.94 283 GLY A CA 1
ATOM 2224 C C . GLY A 1 283 ? 7.469 -4.274 -35.745 1.00 78.94 283 GLY A C 1
ATOM 2225 O O . GLY A 1 283 ? 6.741 -3.992 -34.793 1.00 78.94 283 GLY A O 1
ATOM 2226 N N . ASP A 1 284 ? 7.653 -5.538 -36.133 1.00 84.56 284 ASP A N 1
ATOM 2227 C CA . ASP A 1 284 ? 7.076 -6.701 -35.463 1.00 84.56 284 ASP A CA 1
ATOM 2228 C C . ASP A 1 284 ? 7.679 -6.892 -34.064 1.00 84.56 284 ASP A C 1
ATOM 2230 O O . ASP A 1 284 ? 8.887 -7.054 -33.899 1.00 84.56 284 ASP A O 1
ATOM 2234 N N . ILE A 1 285 ? 6.845 -6.883 -33.024 1.00 88.06 285 ILE A N 1
ATOM 2235 C CA . ILE A 1 285 ? 7.309 -7.076 -31.647 1.00 88.06 285 ILE A CA 1
ATOM 2236 C C . ILE A 1 285 ? 7.688 -8.547 -31.437 1.00 88.06 285 ILE A C 1
ATOM 2238 O O . ILE A 1 285 ? 6.830 -9.425 -31.389 1.00 88.06 285 ILE A O 1
ATOM 2242 N N . GLN A 1 286 ? 8.978 -8.812 -31.238 1.00 88.81 286 GLN A N 1
ATOM 2243 C CA . GLN A 1 286 ? 9.505 -10.147 -30.938 1.00 88.81 286 GLN A CA 1
ATOM 2244 C C . GLN A 1 286 ? 9.500 -10.441 -29.437 1.00 88.81 286 GLN A C 1
ATOM 2246 O O . GLN A 1 286 ? 9.263 -11.570 -29.012 1.00 88.81 286 GLN A O 1
ATOM 2251 N N . ASN A 1 287 ? 9.779 -9.423 -28.621 1.00 89.69 287 ASN A N 1
ATOM 2252 C CA . ASN A 1 287 ? 9.743 -9.516 -27.169 1.00 89.69 287 ASN A CA 1
ATOM 2253 C C . ASN A 1 287 ? 9.191 -8.221 -26.576 1.00 89.69 287 ASN A C 1
ATOM 2255 O O . ASN A 1 287 ? 9.660 -7.134 -26.909 1.00 89.69 287 ASN A O 1
ATOM 2259 N N . PHE A 1 288 ? 8.243 -8.351 -25.654 1.00 91.50 288 PHE A N 1
ATOM 2260 C CA . PHE A 1 288 ? 7.719 -7.248 -24.861 1.00 91.50 288 PHE A CA 1
ATOM 2261 C C . PHE A 1 288 ? 7.568 -7.720 -23.423 1.00 91.50 288 PHE A C 1
ATOM 2263 O O . PHE A 1 288 ? 6.758 -8.601 -23.121 1.00 91.50 288 PHE A O 1
ATOM 2270 N N . GLU A 1 289 ? 8.356 -7.128 -22.534 1.00 92.62 289 GLU A N 1
ATOM 2271 C CA . GLU A 1 289 ? 8.262 -7.359 -21.101 1.00 92.62 289 GLU A CA 1
ATOM 2272 C C . GLU A 1 289 ? 8.312 -6.028 -20.360 1.00 92.62 289 GLU A C 1
ATOM 2274 O O . GLU A 1 289 ? 9.361 -5.389 -20.259 1.00 92.62 289 GLU A O 1
ATOM 2279 N N . LEU A 1 290 ? 7.175 -5.640 -19.793 1.00 94.00 290 LEU A N 1
ATOM 2280 C CA . LEU A 1 290 ? 7.079 -4.548 -18.841 1.00 94.00 290 LEU A CA 1
ATOM 2281 C C . LEU A 1 290 ? 7.004 -5.138 -17.434 1.00 94.00 290 LEU A C 1
ATOM 2283 O O . LEU A 1 290 ? 6.132 -5.948 -17.123 1.00 94.00 290 LEU A O 1
ATOM 2287 N N . SER A 1 291 ? 7.920 -4.720 -16.572 1.00 95.25 291 SER A N 1
ATOM 2288 C CA . SER A 1 291 ? 7.947 -5.095 -15.159 1.00 95.25 291 SER A CA 1
ATOM 2289 C C . SER A 1 291 ? 7.863 -3.845 -14.302 1.00 95.25 291 SER A C 1
ATOM 2291 O O . SER A 1 291 ? 8.473 -2.835 -14.644 1.00 95.25 291 SER A O 1
ATOM 2293 N N . GLY A 1 292 ? 7.137 -3.903 -13.191 1.00 95.94 292 GLY A N 1
ATOM 2294 C CA . GLY A 1 292 ? 7.087 -2.787 -12.264 1.00 95.94 292 GLY A CA 1
ATOM 2295 C C . GLY A 1 292 ? 6.933 -3.183 -10.804 1.00 95.94 292 GLY A C 1
ATOM 2296 O O . GLY A 1 292 ? 6.590 -4.321 -10.462 1.00 95.94 292 GLY A O 1
ATOM 2297 N N . LEU A 1 293 ? 7.272 -2.233 -9.940 1.00 96.00 293 LEU A N 1
ATOM 2298 C CA . LEU A 1 293 ? 7.349 -2.388 -8.496 1.00 96.00 293 LEU A CA 1
ATOM 2299 C C . LEU A 1 293 ? 6.832 -1.124 -7.809 1.00 96.00 293 LEU A C 1
ATOM 2301 O O . LEU A 1 293 ? 7.286 -0.016 -8.086 1.00 96.00 293 LEU A O 1
ATOM 2305 N N . LEU A 1 294 ? 5.928 -1.315 -6.852 1.00 95.94 294 LEU A N 1
ATOM 2306 C CA . LEU A 1 294 ? 5.534 -0.304 -5.885 1.00 95.94 294 LEU A CA 1
ATOM 2307 C C . LEU A 1 294 ? 6.273 -0.563 -4.578 1.00 95.94 294 LEU A C 1
ATOM 2309 O O . LEU A 1 294 ? 6.043 -1.575 -3.904 1.00 95.94 294 LEU A O 1
ATOM 2313 N N . THR A 1 295 ? 7.129 0.382 -4.217 1.00 95.25 295 THR A N 1
ATOM 2314 C CA . THR A 1 295 ? 7.867 0.398 -2.957 1.00 95.25 295 THR A CA 1
ATOM 2315 C C . THR A 1 295 ? 7.238 1.410 -2.009 1.00 95.25 295 THR A C 1
ATOM 2317 O O . THR A 1 295 ? 6.989 2.554 -2.386 1.00 95.25 295 THR A O 1
ATOM 2320 N N . LEU A 1 296 ? 6.980 0.984 -0.777 1.00 94.19 296 LEU A N 1
ATOM 2321 C CA . LEU A 1 296 ? 6.486 1.813 0.314 1.00 94.19 296 LEU A CA 1
ATOM 2322 C C . LEU A 1 296 ? 7.598 1.988 1.348 1.00 94.19 296 LEU A C 1
ATOM 2324 O O . LEU A 1 296 ? 8.149 1.001 1.835 1.00 94.19 296 LEU A O 1
ATOM 2328 N N . ARG A 1 297 ? 7.877 3.239 1.711 1.00 92.69 297 ARG A N 1
ATOM 2329 C CA . ARG A 1 297 ? 8.754 3.606 2.823 1.00 92.69 297 ARG A CA 1
ATOM 2330 C C . ARG A 1 297 ? 7.985 4.494 3.791 1.00 92.69 297 ARG A C 1
ATOM 2332 O O . ARG A 1 297 ? 7.335 5.449 3.368 1.00 92.69 297 ARG A O 1
ATOM 2339 N N . ILE A 1 298 ? 8.074 4.187 5.080 1.00 90.75 298 ILE A N 1
ATOM 2340 C CA . ILE A 1 298 ? 7.460 4.984 6.144 1.00 90.75 298 ILE A CA 1
ATOM 2341 C C . ILE A 1 298 ? 8.546 5.385 7.130 1.00 90.75 298 ILE A C 1
ATOM 2343 O O . ILE A 1 298 ? 9.253 4.516 7.637 1.00 90.75 298 ILE A O 1
ATOM 2347 N N . THR A 1 299 ? 8.701 6.679 7.384 1.00 87.25 299 THR A N 1
ATOM 2348 C CA . THR A 1 299 ? 9.722 7.203 8.307 1.00 87.25 299 THR A CA 1
ATOM 2349 C C . THR A 1 299 ? 9.133 7.676 9.633 1.00 87.25 299 THR A C 1
ATOM 2351 O O . THR A 1 299 ? 9.830 7.677 10.645 1.00 87.25 299 THR A O 1
ATOM 2354 N N . ASN A 1 300 ? 7.844 8.025 9.655 1.00 80.06 300 ASN A N 1
ATOM 2355 C CA . ASN A 1 300 ? 7.141 8.497 10.844 1.00 80.06 300 ASN A CA 1
ATOM 2356 C C . ASN A 1 300 ? 6.231 7.399 11.421 1.00 80.06 300 ASN A C 1
ATOM 2358 O O . ASN A 1 300 ? 5.346 6.874 10.741 1.00 80.06 300 ASN A O 1
ATOM 2362 N N . GLU A 1 301 ? 6.430 7.091 12.704 1.00 76.50 301 GLU A N 1
ATOM 2363 C CA . GLU A 1 301 ? 5.726 6.041 13.447 1.00 76.50 301 GLU A CA 1
ATOM 2364 C C . GLU A 1 301 ? 4.199 6.221 13.450 1.00 76.50 301 GLU A C 1
ATOM 2366 O O . GLU A 1 301 ? 3.459 5.235 13.421 1.00 76.50 301 GLU A O 1
ATOM 2371 N N . GLN A 1 302 ? 3.707 7.465 13.386 1.00 71.69 302 GLN A N 1
ATOM 2372 C CA . GLN A 1 302 ? 2.269 7.758 13.326 1.00 71.69 302 GLN A CA 1
ATOM 2373 C C . GLN A 1 302 ? 1.596 7.149 12.088 1.00 71.69 302 GLN A C 1
ATOM 2375 O O . GLN A 1 302 ? 0.432 6.752 12.146 1.00 71.69 302 GLN A O 1
ATOM 2380 N N . TYR A 1 303 ? 2.334 7.013 10.986 1.00 79.88 303 TYR A N 1
ATOM 2381 C CA . TYR A 1 303 ? 1.845 6.408 9.749 1.00 79.88 303 TYR A CA 1
ATOM 2382 C C . TYR A 1 303 ? 2.231 4.934 9.622 1.00 79.88 303 TYR A C 1
ATOM 2384 O O . TYR A 1 303 ? 2.099 4.356 8.548 1.00 79.88 303 TYR A O 1
ATOM 2392 N N . GLY A 1 304 ? 2.675 4.287 10.704 1.00 78.69 304 GLY A N 1
ATOM 2393 C CA . GLY A 1 304 ? 3.033 2.871 10.674 1.00 78.69 304 GLY A CA 1
ATOM 2394 C C . GLY A 1 304 ? 1.887 1.962 10.243 1.00 78.69 304 GLY A C 1
ATOM 2395 O O . GLY A 1 304 ? 2.125 0.914 9.650 1.00 78.69 304 GLY A O 1
ATOM 2396 N N . ARG A 1 305 ? 0.637 2.372 10.465 1.00 81.75 305 ARG A N 1
ATOM 2397 C CA . ARG A 1 305 ? -0.551 1.641 10.021 1.00 81.75 305 ARG A CA 1
ATOM 2398 C C . ARG A 1 305 ? -1.330 2.498 9.034 1.00 81.75 305 ARG A C 1
ATOM 2400 O O . ARG A 1 305 ? -1.985 3.459 9.428 1.00 81.75 305 ARG A O 1
ATOM 2407 N N . ILE A 1 306 ? -1.252 2.150 7.754 1.00 84.56 306 ILE A N 1
ATOM 2408 C CA . ILE A 1 306 ? -1.922 2.854 6.655 1.00 84.56 306 ILE A CA 1
ATOM 2409 C C . ILE A 1 306 ? -2.551 1.859 5.680 1.00 84.56 306 ILE A C 1
ATOM 2411 O O . ILE A 1 306 ? -2.125 0.709 5.591 1.00 84.56 306 ILE A O 1
ATOM 2415 N N . HIS A 1 307 ? -3.532 2.317 4.913 1.00 85.94 307 HIS A N 1
ATOM 2416 C CA . HIS A 1 307 ? -4.045 1.635 3.733 1.00 85.94 307 HIS A CA 1
ATOM 2417 C C . HIS A 1 307 ? -3.713 2.460 2.493 1.00 85.94 307 HIS A C 1
ATOM 2419 O O . HIS A 1 307 ? -3.939 3.673 2.459 1.00 85.94 307 HIS A O 1
ATOM 2425 N N . VAL A 1 308 ? -3.185 1.799 1.466 1.00 89.25 308 VAL A N 1
ATOM 2426 C CA . VAL A 1 308 ? -2.841 2.430 0.188 1.00 89.25 308 VAL A CA 1
ATOM 2427 C C . VAL A 1 308 ? -3.783 1.899 -0.883 1.00 89.25 308 VAL A C 1
ATOM 2429 O O . VAL A 1 308 ? -3.727 0.722 -1.228 1.00 89.25 308 VAL A O 1
ATOM 2432 N N . HIS A 1 309 ? -4.642 2.760 -1.423 1.00 87.06 309 HIS A N 1
ATOM 2433 C CA . HIS A 1 309 ? -5.450 2.431 -2.594 1.00 87.06 309 HIS A CA 1
ATOM 2434 C C . HIS A 1 309 ? -4.604 2.526 -3.857 1.00 87.06 309 HIS A C 1
ATOM 2436 O O . HIS A 1 309 ? -3.986 3.563 -4.121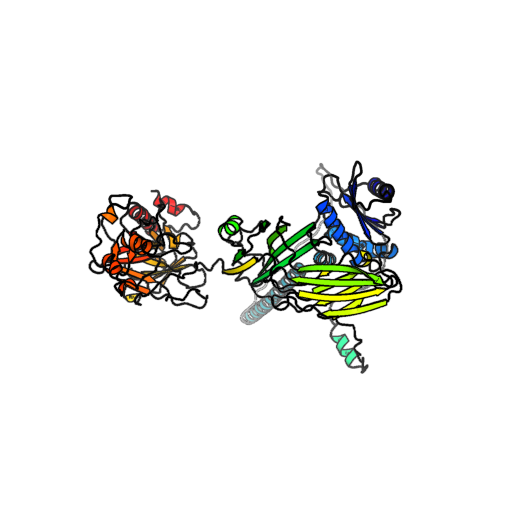 1.00 87.06 309 HIS A O 1
ATOM 2442 N N . VAL A 1 310 ? -4.634 1.468 -4.657 1.00 90.69 310 VAL A N 1
ATOM 2443 C CA . VAL A 1 310 ? -3.991 1.402 -5.965 1.00 90.69 310 VAL A CA 1
ATOM 2444 C C . VAL A 1 310 ? -5.069 1.428 -7.038 1.00 90.69 310 VAL A C 1
ATOM 2446 O O . VAL A 1 310 ? -5.966 0.589 -7.057 1.00 90.69 310 VAL A O 1
ATOM 2449 N N . ASN A 1 311 ? -4.966 2.395 -7.943 1.00 87.62 311 ASN A N 1
ATOM 2450 C CA . ASN A 1 311 ? -5.820 2.482 -9.114 1.00 87.62 311 ASN A CA 1
ATOM 2451 C C . ASN A 1 311 ? -5.113 1.788 -10.277 1.00 87.62 311 ASN A C 1
ATOM 2453 O O . ASN A 1 311 ? -4.041 2.224 -10.692 1.00 87.62 311 ASN A O 1
ATOM 2457 N N . ASN A 1 312 ? -5.732 0.740 -10.814 1.00 89.06 312 ASN A N 1
ATOM 2458 C CA . ASN A 1 312 ? -5.335 0.150 -12.084 1.00 89.06 312 ASN A CA 1
ATOM 2459 C C . ASN A 1 312 ? -6.331 0.597 -13.161 1.00 89.06 312 ASN A C 1
ATOM 2461 O O . ASN A 1 312 ? -7.506 0.236 -13.094 1.00 89.06 312 ASN A O 1
ATOM 2465 N N . LYS A 1 313 ? -5.874 1.418 -14.110 1.00 87.12 313 LYS A N 1
ATOM 2466 C CA . LYS A 1 313 ? -6.684 1.864 -15.256 1.00 87.12 313 LYS A CA 1
ATOM 2467 C C . LYS A 1 313 ? -6.311 1.162 -16.559 1.00 87.12 313 LYS A C 1
ATOM 2469 O O . LYS A 1 313 ? -6.916 1.456 -17.588 1.00 87.12 313 LYS A O 1
ATOM 2474 N N . ASP A 1 314 ? -5.328 0.272 -16.529 1.00 84.69 314 ASP A N 1
ATOM 2475 C CA . ASP A 1 314 ? -4.937 -0.489 -17.702 1.00 84.69 314 ASP A CA 1
ATOM 2476 C C . ASP A 1 314 ? -5.926 -1.629 -17.940 1.00 84.69 314 ASP A C 1
ATOM 2478 O O . ASP A 1 314 ? -6.359 -2.325 -17.020 1.00 84.69 314 ASP A O 1
ATOM 2482 N N . THR A 1 315 ? -6.319 -1.773 -19.198 1.00 82.62 315 THR A N 1
ATOM 2483 C CA . THR A 1 315 ? -7.279 -2.783 -19.651 1.00 82.62 315 THR A CA 1
ATOM 2484 C C . THR A 1 315 ? -6.588 -4.079 -20.072 1.00 82.62 315 THR A C 1
ATOM 2486 O O . THR A 1 315 ? -7.254 -5.100 -20.246 1.00 82.62 315 THR A O 1
ATOM 2489 N N . ARG A 1 316 ? -5.255 -4.064 -20.203 1.00 86.38 316 ARG A N 1
ATOM 2490 C CA . ARG A 1 316 ? -4.438 -5.230 -20.543 1.00 86.38 316 ARG A CA 1
ATOM 2491 C C . ARG A 1 316 ? -4.362 -6.229 -19.376 1.00 86.38 316 ARG A C 1
ATOM 2493 O O . ARG A 1 316 ? -4.560 -5.862 -18.215 1.00 86.38 316 ARG A O 1
ATOM 2500 N N . PRO A 1 317 ? -4.050 -7.510 -19.644 1.00 84.56 317 PRO A N 1
ATOM 2501 C CA . PRO A 1 317 ? -3.971 -8.540 -18.610 1.00 84.56 317 PRO A CA 1
ATOM 2502 C C . PRO A 1 317 ? -2.672 -8.432 -17.791 1.00 84.56 317 PRO A C 1
ATOM 2504 O O . PRO A 1 317 ? -1.711 -9.172 -18.009 1.00 84.56 317 PRO A O 1
ATOM 2507 N N . LEU A 1 318 ? -2.639 -7.522 -16.815 1.00 87.94 318 LEU A N 1
ATOM 2508 C CA . LEU A 1 318 ? -1.505 -7.396 -15.898 1.00 87.94 318 LEU A CA 1
ATOM 2509 C C . LEU A 1 318 ? -1.453 -8.536 -14.878 1.00 87.94 318 LEU A C 1
ATOM 2511 O O . LEU A 1 318 ? -2.407 -8.804 -14.146 1.00 87.94 318 LEU A O 1
ATOM 2515 N N . GLN A 1 319 ? -0.281 -9.153 -14.753 1.00 91.31 319 GLN A N 1
ATOM 2516 C CA . GLN A 1 319 ? 0.010 -10.096 -13.681 1.00 91.31 319 GLN A CA 1
ATOM 2517 C C . GLN A 1 319 ? 0.417 -9.325 -12.425 1.00 91.31 319 GLN A C 1
ATOM 2519 O O . GLN A 1 319 ? 1.544 -8.845 -12.324 1.00 91.31 319 GLN A O 1
ATOM 2524 N N . LEU A 1 320 ? -0.501 -9.212 -11.464 1.00 93.19 320 LEU A N 1
ATOM 2525 C CA . LEU A 1 320 ? -0.285 -8.519 -10.192 1.00 93.19 320 LEU A CA 1
ATOM 2526 C C . LEU A 1 320 ? 0.114 -9.508 -9.087 1.00 93.19 320 LEU A C 1
ATOM 2528 O O . LEU A 1 320 ? -0.553 -10.521 -8.870 1.00 93.19 320 LEU A O 1
ATOM 2532 N N . GLN A 1 321 ? 1.179 -9.200 -8.349 1.00 94.12 321 GLN A N 1
ATOM 2533 C CA . GLN A 1 321 ? 1.656 -9.989 -7.213 1.00 94.12 321 GLN A CA 1
ATOM 2534 C C . GLN A 1 321 ? 1.905 -9.095 -6.000 1.00 94.12 321 GLN A C 1
ATOM 2536 O O . GLN A 1 321 ? 2.760 -8.212 -6.023 1.00 94.12 321 GLN A O 1
ATOM 2541 N N . THR A 1 322 ? 1.181 -9.340 -4.911 1.00 95.38 322 THR A N 1
ATOM 2542 C CA . THR A 1 322 ? 1.377 -8.633 -3.641 1.00 95.38 322 THR A CA 1
ATOM 2543 C C . THR A 1 322 ? 2.410 -9.326 -2.757 1.00 95.38 322 THR A C 1
ATOM 2545 O O . THR A 1 322 ? 2.636 -10.538 -2.849 1.00 95.38 322 THR A O 1
ATOM 2548 N N . HIS A 1 323 ? 3.028 -8.558 -1.860 1.00 93.19 323 HIS A N 1
ATOM 2549 C CA . HIS A 1 323 ? 3.940 -9.094 -0.852 1.00 93.19 323 HIS A CA 1
ATOM 2550 C C . HIS A 1 323 ? 3.241 -10.133 0.060 1.00 93.19 323 HIS A C 1
ATOM 2552 O O . HIS A 1 323 ? 2.066 -9.959 0.386 1.00 93.19 323 HIS A O 1
ATOM 2558 N N . PRO A 1 324 ? 3.923 -11.188 0.558 1.00 91.94 324 PRO A N 1
ATOM 2559 C CA . PRO A 1 324 ? 3.302 -12.227 1.394 1.00 91.94 324 PRO A CA 1
ATOM 2560 C C . PRO A 1 324 ? 2.569 -11.727 2.646 1.00 91.94 324 PRO A C 1
ATOM 2562 O O . PRO A 1 324 ? 1.593 -12.350 3.073 1.00 91.94 324 PRO A O 1
ATOM 2565 N N . ASN A 1 325 ? 3.023 -10.607 3.214 1.00 90.25 325 ASN A N 1
ATOM 2566 C CA . ASN A 1 325 ? 2.419 -9.979 4.396 1.00 90.25 325 ASN A CA 1
ATOM 2567 C C . ASN A 1 325 ? 1.236 -9.052 4.068 1.00 90.25 325 ASN A C 1
ATOM 2569 O O . ASN A 1 325 ? 0.566 -8.600 4.993 1.00 90.25 325 ASN A O 1
ATOM 2573 N N . VAL A 1 326 ? 0.977 -8.772 2.788 1.00 92.69 326 VAL A N 1
ATOM 2574 C CA . VAL A 1 326 ? -0.160 -7.961 2.335 1.00 92.69 326 VAL A CA 1
ATOM 2575 C C . VAL A 1 326 ? -1.410 -8.833 2.240 1.00 92.69 326 VAL A C 1
ATOM 2577 O O . VAL A 1 326 ? -1.350 -9.998 1.834 1.00 92.69 326 VAL A O 1
ATOM 2580 N N . ASP A 1 327 ? -2.545 -8.273 2.644 1.00 89.00 327 ASP A N 1
ATOM 2581 C CA . ASP A 1 327 ? -3.859 -8.891 2.515 1.00 89.00 327 ASP A CA 1
ATOM 2582 C C . ASP A 1 327 ? -4.236 -9.022 1.031 1.00 89.00 327 ASP A C 1
ATOM 2584 O O . ASP A 1 327 ? -4.458 -8.039 0.323 1.00 89.00 327 ASP A O 1
ATOM 2588 N N . LYS A 1 328 ? -4.257 -10.266 0.545 1.00 90.25 328 LYS A N 1
ATOM 2589 C CA . LYS A 1 328 ? -4.524 -10.579 -0.863 1.00 90.25 328 LYS A CA 1
ATOM 2590 C C . LYS A 1 328 ? -5.990 -10.389 -1.231 1.00 90.25 328 LYS A C 1
ATOM 2592 O O . LYS A 1 328 ? -6.264 -10.088 -2.389 1.00 90.25 328 LYS A O 1
ATOM 2597 N N . GLU A 1 329 ? -6.905 -10.600 -0.288 1.00 83.56 329 GLU A N 1
ATOM 2598 C CA . GLU A 1 329 ? -8.337 -10.479 -0.551 1.00 83.56 329 GLU A CA 1
ATOM 2599 C C . GLU A 1 329 ? -8.717 -9.010 -0.658 1.00 83.56 329 GLU A C 1
ATOM 2601 O O . GLU A 1 329 ? -9.270 -8.631 -1.684 1.00 83.56 329 GLU A O 1
ATOM 2606 N N . ALA A 1 330 ? -8.279 -8.175 0.291 1.00 79.19 330 ALA A N 1
ATOM 2607 C CA . ALA A 1 330 ? -8.493 -6.724 0.240 1.00 79.19 330 ALA A CA 1
ATOM 2608 C C . ALA A 1 330 ? -7.918 -6.081 -1.032 1.00 79.19 330 ALA A C 1
ATOM 2610 O O . ALA A 1 330 ? -8.535 -5.207 -1.642 1.00 79.19 330 ALA A O 1
ATOM 2611 N N . PHE A 1 331 ? -6.745 -6.538 -1.481 1.00 89.00 331 PHE A N 1
ATOM 2612 C CA . PHE A 1 331 ? -6.193 -6.057 -2.743 1.00 89.00 331 PHE A CA 1
ATOM 2613 C C . PHE A 1 331 ? -7.028 -6.510 -3.949 1.00 89.00 331 PHE A C 1
ATOM 2615 O O . PHE A 1 331 ? -7.251 -5.728 -4.867 1.00 89.00 331 PHE A O 1
ATOM 2622 N N . ARG A 1 332 ? -7.514 -7.758 -3.953 1.00 82.31 332 ARG A N 1
ATOM 2623 C CA . ARG A 1 332 ? -8.294 -8.313 -5.067 1.00 82.31 332 ARG A CA 1
ATOM 2624 C C . ARG A 1 332 ? -9.700 -7.713 -5.166 1.00 82.31 332 ARG A C 1
ATOM 2626 O O . ARG A 1 332 ? -10.161 -7.502 -6.282 1.00 82.31 332 ARG A O 1
ATOM 2633 N N . SER A 1 333 ? -10.383 -7.485 -4.044 1.00 79.94 333 SER A N 1
ATOM 2634 C CA . SER A 1 333 ? -11.751 -6.952 -4.014 1.00 79.94 333 SER A CA 1
ATOM 2635 C C . SER A 1 333 ? -11.795 -5.430 -4.154 1.00 79.94 333 SER A C 1
ATOM 2637 O O . SER A 1 333 ? -12.646 -4.908 -4.868 1.00 79.94 333 SER A O 1
ATOM 2639 N N . GLU A 1 334 ? -10.884 -4.721 -3.482 1.00 79.81 334 GLU A N 1
ATOM 2640 C CA . GLU A 1 334 ? -10.975 -3.267 -3.279 1.00 79.81 334 GLU A CA 1
ATOM 2641 C C . GLU A 1 334 ? -9.774 -2.489 -3.841 1.00 79.81 334 GLU A C 1
ATOM 2643 O O . GLU A 1 334 ? -9.785 -1.256 -3.853 1.00 79.81 334 GLU A O 1
ATOM 2648 N N . GLY A 1 335 ? -8.719 -3.173 -4.299 1.00 85.00 335 GLY A N 1
ATOM 2649 C CA . GLY A 1 335 ? -7.483 -2.524 -4.748 1.00 85.00 335 GLY A CA 1
ATOM 2650 C C . GLY A 1 335 ? -6.671 -1.914 -3.601 1.00 85.00 335 GLY A C 1
ATOM 2651 O O . GLY A 1 335 ? -5.922 -0.959 -3.812 1.00 85.00 335 GLY A O 1
ATOM 2652 N N . ILE A 1 336 ? -6.828 -2.428 -2.376 1.00 88.19 336 ILE A N 1
ATOM 2653 C CA . ILE A 1 336 ? -6.191 -1.877 -1.175 1.00 88.19 336 ILE A CA 1
ATOM 2654 C C . ILE A 1 336 ? -4.972 -2.699 -0.763 1.00 88.19 336 ILE A C 1
ATOM 2656 O O . ILE A 1 336 ? -5.054 -3.902 -0.522 1.00 88.19 336 ILE A O 1
ATOM 2660 N N . ILE A 1 337 ? -3.839 -2.022 -0.590 1.00 91.25 337 ILE A N 1
ATOM 2661 C CA . ILE A 1 337 ? -2.656 -2.570 0.067 1.00 91.25 337 ILE A CA 1
ATOM 2662 C C . ILE A 1 337 ? -2.747 -2.271 1.564 1.00 91.25 337 ILE A C 1
ATOM 2664 O O . ILE A 1 337 ? -2.648 -1.120 1.995 1.00 91.25 337 ILE A O 1
ATOM 2668 N N . ARG A 1 338 ? -2.892 -3.339 2.351 1.00 88.06 338 ARG A N 1
ATOM 2669 C CA . ARG A 1 338 ? -2.811 -3.350 3.818 1.00 88.06 338 ARG A CA 1
ATOM 2670 C C . ARG A 1 338 ? -2.130 -4.627 4.300 1.00 88.06 338 ARG A C 1
ATOM 2672 O O . ARG A 1 338 ? -2.084 -5.612 3.564 1.00 88.06 338 ARG A O 1
ATOM 2679 N N . LEU A 1 339 ? -1.608 -4.637 5.523 1.00 86.44 339 LEU A N 1
ATOM 2680 C CA . LEU A 1 339 ? -1.042 -5.855 6.110 1.00 86.44 339 LEU A CA 1
ATOM 2681 C C . LEU A 1 339 ? -2.147 -6.827 6.544 1.00 86.44 339 LEU A C 1
ATOM 2683 O O . LEU A 1 339 ? -3.187 -6.406 7.039 1.00 86.44 339 LEU A O 1
ATOM 2687 N N . LYS A 1 340 ? -1.893 -8.136 6.416 1.00 85.44 340 LYS A N 1
ATOM 2688 C CA . LYS A 1 340 ? -2.803 -9.202 6.889 1.00 85.44 340 LYS A CA 1
ATOM 2689 C C . LYS A 1 340 ? -3.105 -9.096 8.383 1.00 85.44 340 LYS A C 1
ATOM 2691 O O . LYS A 1 340 ? -4.206 -9.387 8.828 1.00 85.44 340 LYS A O 1
ATOM 2696 N N . GLN A 1 341 ? -2.098 -8.712 9.161 1.00 78.31 341 GLN A N 1
ATOM 2697 C CA . GLN A 1 341 ? -2.222 -8.475 10.593 1.00 78.31 341 GLN A CA 1
ATOM 2698 C C . GLN A 1 341 ? -2.460 -6.980 10.811 1.00 78.31 341 GLN A C 1
ATOM 2700 O O . GLN A 1 341 ? -1.499 -6.220 10.882 1.00 78.31 341 GLN A O 1
ATOM 2705 N N . ALA A 1 342 ? -3.722 -6.564 10.929 1.00 71.06 342 ALA A N 1
ATOM 2706 C CA . ALA A 1 342 ? -4.105 -5.149 11.036 1.00 71.06 342 ALA A CA 1
ATOM 2707 C C . ALA A 1 342 ? -3.443 -4.402 12.215 1.00 71.06 342 ALA A C 1
ATOM 2709 O O . ALA A 1 342 ? -3.234 -3.194 12.156 1.00 71.06 342 ALA A O 1
ATOM 2710 N N . GLN A 1 343 ? -3.071 -5.121 13.280 1.00 70.69 343 GLN A N 1
ATOM 2711 C CA . GLN A 1 343 ? -2.395 -4.543 14.447 1.00 70.69 343 GLN A CA 1
ATOM 2712 C C . GLN A 1 343 ? -0.904 -4.261 14.219 1.00 70.69 343 GLN A C 1
ATOM 2714 O O . GLN A 1 343 ? -0.306 -3.487 14.965 1.00 70.69 343 GLN A O 1
ATOM 2719 N N . ARG A 1 344 ? -0.289 -4.880 13.206 1.00 81.19 344 ARG A N 1
ATOM 2720 C CA . ARG A 1 344 ? 1.140 -4.746 12.928 1.00 81.19 344 ARG A CA 1
ATOM 2721 C C . ARG A 1 344 ? 1.382 -3.529 12.025 1.00 81.19 344 ARG A C 1
ATOM 2723 O O . ARG A 1 344 ? 0.736 -3.439 10.983 1.00 81.19 344 ARG A O 1
ATOM 2730 N N . PRO A 1 345 ? 2.318 -2.624 12.362 1.00 84.56 345 PRO A N 1
ATOM 2731 C CA . PRO A 1 345 ? 2.712 -1.556 11.455 1.00 84.56 345 PRO A CA 1
ATOM 2732 C C . PRO A 1 345 ? 3.599 -2.080 10.317 1.00 84.56 345 PRO A C 1
ATOM 2734 O O . PRO A 1 345 ? 4.295 -3.093 10.452 1.00 84.56 345 PRO A O 1
ATOM 2737 N N . PHE A 1 346 ? 3.601 -1.371 9.190 1.00 90.12 346 PHE A N 1
ATOM 2738 C CA . PHE A 1 346 ? 4.617 -1.542 8.161 1.00 90.12 346 PHE A CA 1
ATOM 2739 C C . PHE A 1 346 ? 6.016 -1.293 8.752 1.00 90.12 346 PHE A C 1
ATOM 2741 O O . PHE A 1 346 ? 6.168 -0.460 9.646 1.00 90.12 346 PHE A O 1
ATOM 2748 N N . PRO A 1 347 ? 7.045 -2.009 8.272 1.00 88.81 347 PRO A N 1
ATOM 2749 C CA . PRO A 1 347 ? 8.428 -1.783 8.679 1.00 88.81 347 PRO A CA 1
ATOM 2750 C C . PRO A 1 347 ? 8.874 -0.316 8.522 1.00 88.81 347 PRO A C 1
ATOM 2752 O O . PRO A 1 347 ? 8.807 0.250 7.430 1.00 88.81 347 PRO A O 1
ATOM 2755 N N . MET A 1 348 ? 9.343 0.290 9.615 1.00 86.94 348 MET A N 1
ATOM 2756 C CA . MET A 1 348 ? 9.824 1.677 9.643 1.00 86.94 348 MET A CA 1
ATOM 2757 C C . MET A 1 348 ? 11.197 1.816 8.985 1.00 86.94 348 MET A C 1
ATOM 2759 O O . MET A 1 348 ? 12.038 0.925 9.091 1.00 86.94 348 MET A O 1
ATOM 2763 N N . ASN A 1 349 ? 11.434 2.961 8.344 1.00 86.81 349 ASN A N 1
ATOM 2764 C CA . ASN A 1 349 ? 12.702 3.371 7.731 1.00 86.81 349 ASN A CA 1
ATOM 2765 C C . ASN A 1 349 ? 13.300 2.363 6.735 1.00 86.81 349 ASN A C 1
ATOM 2767 O O . ASN A 1 349 ? 14.489 2.425 6.421 1.00 86.81 349 ASN A O 1
ATOM 2771 N N . SER A 1 350 ? 12.470 1.464 6.207 1.00 88.56 350 SER A N 1
ATOM 2772 C CA . SER A 1 350 ? 12.870 0.432 5.256 1.00 88.56 350 SER A CA 1
ATOM 2773 C C . SER A 1 350 ? 11.998 0.484 4.009 1.00 88.56 350 SER A C 1
ATOM 2775 O O . SER A 1 350 ? 10.806 0.788 4.086 1.00 88.56 350 SER A O 1
ATOM 2777 N N . ASP A 1 351 ? 12.610 0.190 2.868 1.00 89.75 351 ASP A N 1
ATOM 2778 C CA . ASP A 1 351 ? 11.932 0.139 1.579 1.00 89.75 351 ASP A CA 1
ATOM 2779 C C . ASP A 1 351 ? 11.267 -1.231 1.423 1.00 89.75 351 ASP A C 1
ATOM 2781 O O . ASP A 1 351 ? 11.938 -2.256 1.291 1.00 89.75 351 ASP A O 1
ATOM 2785 N N . VAL A 1 352 ? 9.935 -1.259 1.445 1.00 93.12 352 VAL A N 1
ATOM 2786 C CA . VAL A 1 352 ? 9.154 -2.495 1.340 1.00 93.12 352 VAL A CA 1
ATOM 2787 C C . VAL A 1 352 ? 8.459 -2.546 -0.013 1.00 93.12 352 VAL A C 1
ATOM 2789 O O . VAL A 1 352 ? 7.567 -1.751 -0.298 1.00 93.12 352 VAL A O 1
ATOM 2792 N N . GLY A 1 353 ? 8.827 -3.519 -0.846 1.00 94.38 353 GLY A N 1
ATOM 2793 C CA . GLY A 1 353 ? 8.112 -3.806 -2.090 1.00 94.38 353 GLY A CA 1
ATOM 2794 C C . GLY A 1 353 ? 6.747 -4.429 -1.797 1.00 94.38 353 GLY A C 1
ATOM 2795 O O . GLY A 1 353 ? 6.679 -5.602 -1.431 1.00 94.38 353 GLY A O 1
ATOM 2796 N N . VAL A 1 354 ? 5.667 -3.660 -1.942 1.00 95.38 354 VAL A N 1
ATOM 2797 C CA . VAL A 1 354 ? 4.309 -4.072 -1.538 1.00 95.38 354 VAL A CA 1
ATOM 2798 C C . VAL A 1 354 ? 3.488 -4.681 -2.676 1.00 95.38 354 VAL A C 1
ATOM 2800 O O . VAL A 1 354 ? 2.658 -5.560 -2.427 1.00 95.38 354 VAL A O 1
ATOM 2803 N N . LEU A 1 355 ? 3.747 -4.266 -3.917 1.00 96.06 355 LEU A N 1
ATOM 2804 C CA . LEU A 1 355 ? 3.076 -4.760 -5.118 1.00 96.06 355 LEU A CA 1
ATOM 2805 C C . LEU A 1 355 ? 4.071 -4.826 -6.278 1.00 96.06 355 LEU A C 1
ATOM 2807 O O . LEU A 1 355 ? 4.825 -3.887 -6.506 1.00 96.06 355 LEU A O 1
ATOM 2811 N N . LYS A 1 356 ? 4.050 -5.931 -7.016 1.00 96.12 356 LYS A N 1
ATOM 2812 C CA . LYS A 1 356 ? 4.772 -6.131 -8.273 1.00 96.12 356 LYS A CA 1
ATOM 2813 C C . LYS A 1 356 ? 3.773 -6.358 -9.392 1.00 96.12 356 LYS A C 1
ATOM 2815 O O . LYS A 1 356 ? 2.763 -7.030 -9.178 1.00 96.12 356 LYS A O 1
ATOM 2820 N N . TRP A 1 357 ? 4.072 -5.844 -10.575 1.00 95.12 357 TRP A N 1
ATOM 2821 C CA . TRP A 1 357 ? 3.305 -6.137 -11.778 1.00 95.12 357 TRP A CA 1
ATOM 2822 C C . TRP A 1 357 ? 4.207 -6.550 -12.927 1.00 95.12 357 TRP A C 1
ATOM 2824 O O . TRP A 1 357 ? 5.359 -6.126 -13.029 1.00 95.12 357 TRP A O 1
ATOM 2834 N N . ARG A 1 358 ? 3.670 -7.407 -13.788 1.00 94.06 358 ARG A N 1
ATOM 2835 C CA . ARG A 1 358 ? 4.296 -7.799 -15.044 1.00 94.06 358 ARG A CA 1
ATOM 2836 C C . ARG A 1 358 ? 3.252 -7.791 -16.148 1.00 94.06 358 ARG A C 1
ATOM 2838 O O . ARG A 1 358 ? 2.160 -8.328 -15.972 1.00 94.06 358 ARG A O 1
ATOM 2845 N N . LEU A 1 359 ? 3.616 -7.220 -17.284 1.00 91.06 359 LEU A N 1
ATOM 2846 C CA . LEU A 1 359 ? 2.866 -7.280 -18.525 1.00 91.06 359 LEU A CA 1
ATOM 2847 C C . LEU A 1 359 ? 3.781 -7.885 -19.593 1.00 91.06 359 LEU A C 1
ATOM 2849 O O . LEU A 1 359 ? 4.922 -7.456 -19.768 1.00 91.06 359 LEU A O 1
ATOM 2853 N N . ALA A 1 360 ? 3.285 -8.924 -20.254 1.00 87.44 360 ALA A N 1
ATOM 2854 C CA . ALA A 1 360 ? 3.954 -9.598 -21.358 1.00 87.44 360 ALA A CA 1
ATOM 2855 C C . ALA A 1 360 ? 3.142 -9.391 -22.639 1.00 87.44 360 ALA A C 1
ATOM 2857 O O . ALA A 1 360 ? 1.932 -9.186 -22.545 1.00 87.44 360 ALA A O 1
ATOM 2858 N N . ALA A 1 361 ? 3.815 -9.470 -23.790 1.00 76.38 361 ALA A N 1
ATOM 2859 C CA . ALA A 1 361 ? 3.222 -9.257 -25.110 1.00 76.38 361 ALA A CA 1
ATOM 2860 C C . ALA A 1 361 ? 1.874 -9.982 -25.292 1.00 76.38 361 ALA A C 1
ATOM 2862 O O . ALA A 1 361 ? 1.798 -11.206 -25.142 1.00 76.38 361 ALA A O 1
ATOM 2863 N N . ALA A 1 362 ? 0.838 -9.235 -25.665 1.00 67.88 362 ALA A N 1
ATOM 2864 C CA . ALA A 1 362 ? -0.376 -9.754 -26.287 1.00 67.88 362 ALA A CA 1
ATOM 2865 C C . ALA A 1 362 ? -0.341 -9.518 -27.811 1.00 67.88 362 ALA A C 1
ATOM 2867 O O . ALA A 1 362 ? 0.436 -8.704 -28.302 1.00 67.88 362 ALA A O 1
ATOM 2868 N N . ASN A 1 363 ? -1.202 -10.207 -28.569 1.00 57.38 363 ASN A N 1
ATOM 2869 C CA . ASN A 1 363 ? -1.197 -10.164 -30.043 1.00 57.38 363 ASN A CA 1
ATOM 2870 C C . ASN A 1 363 ? -1.462 -8.769 -30.659 1.00 57.38 363 ASN A C 1
ATOM 2872 O O . ASN A 1 363 ? -1.166 -8.590 -31.834 1.00 57.38 363 ASN A O 1
ATOM 2876 N N . ASP A 1 364 ? -1.987 -7.809 -29.888 1.00 63.62 364 ASP A N 1
ATOM 2877 C CA . ASP A 1 364 ? -2.328 -6.443 -30.333 1.00 63.62 364 ASP A CA 1
ATOM 2878 C C . ASP A 1 364 ? -1.476 -5.343 -29.661 1.00 63.62 364 ASP A C 1
ATOM 2880 O O . ASP A 1 364 ? -1.774 -4.152 -29.797 1.00 63.62 364 ASP A O 1
ATOM 2884 N N . ASP A 1 365 ? -0.432 -5.701 -28.902 1.00 70.94 365 ASP A N 1
ATOM 2885 C CA . ASP A 1 365 ? 0.407 -4.690 -28.251 1.00 70.94 365 ASP A CA 1
ATOM 2886 C C . ASP A 1 365 ? 1.218 -3.891 -29.284 1.00 70.94 365 ASP A C 1
ATOM 2888 O O . ASP A 1 365 ? 1.783 -4.435 -30.232 1.00 70.94 365 ASP A O 1
ATOM 2892 N N . ARG A 1 366 ? 1.304 -2.575 -29.067 1.00 77.31 366 ARG A N 1
ATOM 2893 C CA . ARG A 1 366 ? 2.135 -1.650 -29.848 1.00 77.31 366 ARG A CA 1
ATOM 2894 C C . ARG A 1 366 ? 3.306 -1.152 -29.004 1.00 77.31 366 ARG A C 1
ATOM 2896 O O . ARG A 1 366 ? 3.129 -0.957 -27.793 1.00 77.31 366 ARG A O 1
ATOM 2903 N N . PRO A 1 367 ? 4.489 -0.915 -29.601 1.00 89.06 367 PRO A N 1
ATOM 2904 C CA . PRO A 1 367 ? 5.589 -0.301 -28.871 1.00 89.06 367 PRO A CA 1
ATOM 2905 C C . PRO A 1 367 ? 5.176 1.108 -28.410 1.00 89.06 367 PRO A C 1
ATOM 2907 O O . PRO A 1 367 ? 4.407 1.763 -29.103 1.00 89.06 367 PRO A O 1
ATOM 2910 N N . PRO A 1 368 ? 5.656 1.610 -27.259 1.00 91.19 368 PRO A N 1
ATOM 2911 C CA . PRO A 1 368 ? 5.347 2.979 -26.830 1.00 91.19 368 PRO A CA 1
ATOM 2912 C C . PRO A 1 368 ? 5.941 4.040 -27.770 1.00 91.19 368 PRO A C 1
ATOM 2914 O O . PRO A 1 368 ? 5.361 5.111 -27.922 1.00 91.19 368 PRO A O 1
ATOM 2917 N N . LEU A 1 369 ? 7.073 3.723 -28.401 1.00 93.81 369 LEU A N 1
ATOM 2918 C CA . LEU A 1 369 ? 7.752 4.524 -29.413 1.00 93.81 369 LEU A CA 1
ATOM 2919 C C . LEU A 1 369 ? 8.107 3.596 -30.579 1.00 93.81 369 LEU A C 1
ATOM 2921 O O . LEU A 1 369 ? 8.871 2.644 -30.387 1.00 93.81 369 LEU A O 1
ATOM 2925 N N . SER A 1 370 ? 7.548 3.844 -31.758 1.00 93.75 370 SER A N 1
ATOM 2926 C CA . SER A 1 370 ? 7.941 3.177 -32.995 1.00 93.75 370 SER A CA 1
ATOM 2927 C C . SER A 1 370 ? 9.154 3.901 -33.585 1.00 93.75 370 SER A C 1
ATOM 2929 O O . SER A 1 370 ? 9.238 5.126 -33.549 1.00 93.75 370 SER A O 1
ATOM 2931 N N . VAL A 1 371 ? 10.142 3.141 -34.065 1.00 94.44 371 VAL A N 1
ATOM 2932 C CA . VAL A 1 371 ? 11.332 3.676 -34.741 1.00 94.44 371 VAL A CA 1
ATOM 2933 C C . VAL A 1 371 ? 11.527 2.895 -36.024 1.00 94.44 371 VAL A C 1
ATOM 2935 O O . VAL A 1 371 ? 11.683 1.675 -35.989 1.00 94.44 371 VAL A O 1
ATOM 2938 N N . ASN A 1 372 ? 11.526 3.606 -37.141 1.00 94.38 372 ASN A N 1
ATOM 2939 C CA . ASN A 1 372 ? 11.635 3.049 -38.475 1.00 94.38 372 ASN A CA 1
ATOM 2940 C C . ASN A 1 372 ? 12.950 3.518 -39.100 1.00 94.38 372 ASN A C 1
ATOM 2942 O O . ASN A 1 372 ? 13.285 4.696 -39.017 1.00 94.38 372 ASN A O 1
ATOM 2946 N N . CYS A 1 373 ? 13.723 2.604 -39.682 1.00 94.44 373 CYS A N 1
ATOM 2947 C CA . CYS A 1 373 ? 15.050 2.897 -40.226 1.00 94.44 373 CYS A CA 1
ATOM 2948 C C . CYS A 1 373 ? 15.195 2.268 -41.607 1.00 94.44 373 CYS A C 1
ATOM 2950 O O . CYS A 1 373 ? 15.206 1.043 -41.742 1.00 94.44 373 CYS A O 1
ATOM 2952 N N . TRP A 1 374 ? 15.358 3.121 -42.615 1.00 94.06 374 TRP A N 1
ATOM 2953 C CA . TRP A 1 374 ? 15.476 2.754 -44.020 1.00 94.06 374 TRP A CA 1
ATOM 2954 C C . TRP A 1 374 ? 16.857 3.125 -44.562 1.00 94.06 374 TRP A C 1
ATOM 2956 O O . TRP A 1 374 ? 17.049 4.232 -45.070 1.00 94.06 374 TRP A O 1
ATOM 2966 N N . PRO A 1 375 ? 17.841 2.217 -44.466 1.00 93.88 375 PRO A N 1
ATOM 2967 C CA . PRO A 1 375 ? 19.096 2.352 -45.186 1.00 93.88 375 PRO A CA 1
ATOM 2968 C C . PRO A 1 375 ? 18.937 1.935 -46.655 1.00 93.88 375 PRO A C 1
ATOM 2970 O O . PRO A 1 375 ? 18.417 0.861 -46.961 1.00 93.88 375 PRO A O 1
ATOM 2973 N N . SER A 1 376 ? 19.433 2.766 -47.567 1.00 92.50 376 SER A N 1
ATOM 2974 C CA . SER A 1 376 ? 19.398 2.567 -49.018 1.00 92.50 376 SER A CA 1
ATOM 2975 C C . SER A 1 376 ? 20.795 2.720 -49.622 1.00 92.50 376 SER A C 1
ATOM 2977 O O . SER A 1 376 ? 21.585 3.554 -49.184 1.00 92.50 376 SER A O 1
ATOM 2979 N N . GLU A 1 377 ? 21.153 1.874 -50.587 1.00 91.38 377 GLU A N 1
ATOM 2980 C CA . GLU A 1 377 ? 22.474 1.938 -51.225 1.00 91.38 377 GLU A CA 1
ATOM 2981 C C . GLU A 1 377 ? 22.573 3.182 -52.120 1.00 91.38 377 GLU A C 1
ATOM 2983 O O . GLU A 1 377 ? 21.822 3.337 -53.083 1.00 91.38 377 GLU A O 1
ATOM 2988 N N . GLY A 1 378 ? 23.508 4.069 -51.786 1.00 80.88 378 GLY A N 1
ATOM 2989 C CA . GLY A 1 378 ? 23.781 5.303 -52.509 1.00 80.88 378 GLY A CA 1
ATOM 2990 C C . GLY A 1 378 ? 24.840 5.123 -53.601 1.00 80.88 378 GLY A C 1
ATOM 2991 O O . GLY A 1 378 ? 25.467 4.073 -53.771 1.00 80.88 378 GLY A O 1
ATOM 2992 N N . THR A 1 379 ? 25.091 6.189 -54.359 1.00 76.19 379 THR A N 1
ATOM 2993 C CA . THR A 1 379 ? 26.146 6.179 -55.389 1.00 76.19 379 THR A CA 1
ATOM 2994 C C . THR A 1 379 ? 27.549 6.137 -54.766 1.00 76.19 379 THR A C 1
ATOM 2996 O O . THR A 1 379 ? 27.827 6.794 -53.767 1.00 76.19 379 THR A O 1
ATOM 2999 N N . GLY A 1 380 ? 28.466 5.352 -55.348 1.00 74.44 380 GLY A N 1
ATOM 3000 C CA . GLY A 1 380 ? 29.870 5.302 -54.907 1.00 74.44 380 GLY A CA 1
ATOM 3001 C C . GLY A 1 380 ? 30.156 4.441 -53.667 1.00 74.44 380 GLY A C 1
ATOM 3002 O O . GLY A 1 380 ? 31.189 4.634 -53.032 1.00 74.44 380 GLY A O 1
ATOM 3003 N N . GLY A 1 381 ? 29.277 3.489 -53.328 1.00 81.00 381 GLY A N 1
ATOM 3004 C CA . GLY A 1 381 ? 29.467 2.575 -52.189 1.00 81.00 381 GLY A CA 1
ATOM 3005 C C . GLY A 1 381 ? 29.141 3.192 -50.823 1.00 81.00 381 GLY A C 1
ATOM 3006 O O . GLY A 1 381 ? 29.566 2.662 -49.795 1.00 81.00 381 GLY A O 1
ATOM 3007 N N . GLY A 1 382 ? 28.436 4.327 -50.816 1.00 87.94 382 GLY A N 1
ATOM 3008 C CA . GLY A 1 382 ? 27.822 4.904 -49.623 1.00 87.94 382 GLY A CA 1
ATOM 3009 C C . GLY A 1 382 ? 26.415 4.363 -49.376 1.00 87.94 382 GLY A C 1
ATOM 3010 O O . GLY A 1 382 ? 25.832 3.710 -50.238 1.00 87.94 382 GLY A O 1
ATOM 3011 N N . CYS A 1 383 ? 25.861 4.652 -48.205 1.00 93.50 383 CYS A N 1
ATOM 3012 C CA . CYS A 1 383 ? 24.498 4.303 -47.827 1.00 93.50 383 CYS A CA 1
ATOM 3013 C C . CYS A 1 383 ? 23.779 5.547 -47.293 1.00 93.50 383 CYS A C 1
ATOM 3015 O O . CYS A 1 383 ? 24.291 6.210 -46.386 1.00 93.50 383 CYS A O 1
ATOM 3017 N N . ASP A 1 384 ? 22.618 5.850 -47.872 1.00 93.50 384 ASP A N 1
ATOM 3018 C CA . ASP A 1 384 ? 21.714 6.917 -47.448 1.00 93.50 384 ASP A CA 1
ATOM 3019 C C . ASP A 1 384 ? 20.696 6.327 -46.471 1.00 93.50 384 ASP A C 1
ATOM 3021 O O . ASP A 1 384 ? 19.988 5.373 -46.804 1.00 93.50 384 ASP A O 1
ATOM 3025 N N . VAL A 1 385 ? 20.643 6.863 -45.255 1.00 95.38 385 VAL A N 1
ATOM 3026 C CA . VAL A 1 385 ? 19.846 6.325 -44.151 1.00 95.38 385 VAL A CA 1
ATOM 3027 C C . VAL A 1 385 ? 18.831 7.363 -43.700 1.00 95.38 385 VAL A C 1
ATOM 3029 O O . VAL A 1 385 ? 19.205 8.474 -43.320 1.00 95.38 385 VAL A O 1
ATOM 3032 N N . ASN A 1 386 ? 17.555 6.976 -43.706 1.00 95.88 386 ASN A N 1
ATOM 3033 C CA . ASN A 1 386 ? 16.462 7.758 -43.134 1.00 95.88 386 ASN A CA 1
ATOM 3034 C C . ASN A 1 386 ? 15.899 7.042 -41.903 1.00 95.88 386 ASN A C 1
ATOM 3036 O O . ASN A 1 386 ? 15.556 5.859 -41.977 1.00 95.88 386 ASN A O 1
ATOM 3040 N N . ILE A 1 387 ? 15.830 7.744 -40.775 1.00 96.25 387 ILE A N 1
ATOM 3041 C CA . ILE A 1 387 ? 15.289 7.235 -39.518 1.00 96.25 387 ILE A CA 1
ATOM 3042 C C . ILE A 1 387 ? 14.183 8.163 -39.039 1.00 96.25 387 ILE A C 1
ATOM 3044 O O . ILE A 1 387 ? 14.407 9.354 -38.843 1.00 96.25 387 ILE A O 1
ATOM 3048 N N . GLU A 1 388 ? 13.014 7.601 -38.771 1.00 95.75 388 GLU A N 1
ATOM 3049 C CA . GLU A 1 388 ? 11.872 8.304 -38.189 1.00 95.75 388 GLU A CA 1
ATOM 3050 C C . GLU A 1 388 ? 11.443 7.629 -36.883 1.00 95.75 388 GLU A C 1
ATOM 3052 O O . GLU A 1 388 ? 11.602 6.418 -36.710 1.00 95.75 388 GLU A O 1
ATOM 3057 N N . TYR A 1 389 ? 10.911 8.413 -35.947 1.00 95.50 389 TYR A N 1
ATOM 3058 C CA . TYR A 1 389 ? 10.226 7.888 -34.768 1.00 95.50 389 TYR A CA 1
ATOM 3059 C C . TYR A 1 389 ? 8.798 8.424 -34.688 1.00 95.50 389 TYR A C 1
ATOM 3061 O O . TYR A 1 389 ? 8.536 9.551 -35.110 1.00 95.50 389 TYR A O 1
ATOM 3069 N N . GLU A 1 390 ? 7.896 7.650 -34.085 1.00 95.38 390 GLU A N 1
ATOM 3070 C CA . GLU A 1 390 ? 6.542 8.085 -33.742 1.00 95.38 390 GLU A CA 1
ATOM 3071 C C . GLU A 1 390 ? 6.122 7.565 -32.353 1.00 95.38 390 GLU A C 1
ATOM 3073 O O . GLU A 1 390 ? 6.350 6.416 -31.972 1.00 95.38 390 GLU A O 1
ATOM 3078 N N . LEU A 1 391 ? 5.530 8.443 -31.545 1.00 95.25 391 LEU A N 1
ATOM 3079 C CA . LEU A 1 391 ? 4.941 8.118 -30.253 1.00 95.25 391 LEU A CA 1
ATOM 3080 C C . LEU A 1 391 ? 3.560 7.494 -30.480 1.00 95.25 391 LEU A C 1
ATOM 3082 O O . LEU A 1 391 ? 2.609 8.187 -30.830 1.00 95.25 391 LEU A O 1
ATOM 3086 N N . GLU A 1 392 ? 3.434 6.196 -30.221 1.00 91.94 392 GLU A N 1
ATOM 3087 C CA . GLU A 1 392 ? 2.177 5.454 -30.408 1.00 91.94 392 GLU A CA 1
ATOM 3088 C C . GLU A 1 392 ? 1.187 5.668 -29.251 1.00 91.94 392 GLU A C 1
ATOM 3090 O O . GLU A 1 392 ? -0.016 5.439 -29.389 1.00 91.94 392 GLU A O 1
ATOM 3095 N N . GLN A 1 393 ? 1.684 6.066 -28.074 1.00 89.00 393 GLN A N 1
ATOM 3096 C CA . GLN A 1 393 ? 0.885 6.181 -26.854 1.00 89.00 393 GLN A CA 1
ATOM 3097 C C . GLN A 1 393 ? 0.876 7.614 -26.311 1.00 89.00 393 GLN A C 1
ATOM 3099 O O . GLN A 1 393 ? 1.723 8.010 -25.516 1.00 89.00 393 GLN A O 1
ATOM 3104 N N . ASP A 1 394 ? -0.169 8.359 -26.678 1.00 90.25 394 ASP A N 1
ATOM 3105 C CA . ASP A 1 394 ? -0.402 9.781 -26.363 1.00 90.25 394 ASP A CA 1
ATOM 3106 C C . ASP A 1 394 ? -0.274 10.195 -24.887 1.00 90.25 394 ASP A C 1
ATOM 3108 O O . ASP A 1 394 ? -0.084 11.376 -24.590 1.00 90.25 394 ASP A O 1
ATOM 3112 N N . HIS A 1 395 ? -0.475 9.266 -23.953 1.00 89.88 395 HIS A N 1
ATOM 3113 C CA . HIS A 1 395 ? -0.436 9.555 -22.518 1.00 89.88 395 HIS A CA 1
ATOM 3114 C C . HIS A 1 395 ? 0.987 9.545 -21.945 1.00 89.88 395 HIS A C 1
ATOM 3116 O O . HIS A 1 395 ? 1.172 9.946 -20.795 1.00 89.88 395 HIS A O 1
ATOM 3122 N N . LEU A 1 396 ? 1.969 9.080 -22.722 1.00 92.38 396 LEU A N 1
ATOM 3123 C CA . LEU A 1 396 ? 3.360 9.018 -22.309 1.00 92.38 396 LEU A CA 1
ATOM 3124 C C . LEU A 1 396 ? 4.085 10.331 -22.583 1.00 92.38 396 LEU A C 1
ATOM 3126 O O . LEU A 1 396 ? 3.864 11.012 -23.586 1.00 92.38 396 LEU A O 1
ATOM 3130 N N . VAL A 1 397 ? 5.011 10.643 -21.685 1.00 94.94 397 VAL A N 1
ATOM 3131 C CA . VAL A 1 397 ? 5.997 11.706 -21.855 1.00 94.94 397 VAL A CA 1
ATOM 3132 C C . VAL A 1 397 ? 7.370 11.079 -21.683 1.00 94.94 397 VAL A C 1
ATOM 3134 O O . VAL A 1 397 ? 7.708 10.615 -20.592 1.00 94.94 397 VAL A O 1
ATOM 3137 N N . LEU A 1 398 ? 8.140 11.013 -22.766 1.00 95.69 398 LEU A N 1
ATOM 3138 C CA . LEU A 1 398 ? 9.474 10.419 -22.772 1.00 95.69 398 LEU A CA 1
ATOM 3139 C C . LEU A 1 398 ? 10.511 11.540 -22.700 1.00 95.69 398 LEU A C 1
ATOM 3141 O O . LEU A 1 398 ? 10.447 12.487 -23.481 1.00 95.69 398 LEU A O 1
ATOM 3145 N N . ALA A 1 399 ? 11.453 11.427 -21.774 1.00 95.25 399 ALA A N 1
ATOM 3146 C CA . ALA A 1 399 ? 12.557 12.356 -21.590 1.00 95.25 399 ALA A CA 1
ATOM 3147 C C . ALA A 1 399 ? 13.893 11.670 -21.901 1.00 95.25 399 ALA A C 1
ATOM 3149 O O . ALA A 1 399 ? 14.010 10.441 -21.831 1.00 95.25 399 ALA A O 1
ATOM 3150 N N . ASP A 1 400 ? 14.895 12.475 -22.258 1.00 93.81 400 ASP A N 1
ATOM 3151 C CA . ASP A 1 400 ? 16.262 12.023 -22.545 1.00 93.81 400 ASP A CA 1
ATOM 3152 C C . ASP A 1 400 ? 16.308 10.844 -23.533 1.00 93.81 400 ASP A C 1
ATOM 3154 O O . ASP A 1 400 ? 16.998 9.838 -23.322 1.00 93.81 400 ASP A O 1
ATOM 3158 N N . VAL A 1 401 ? 15.542 10.953 -24.622 1.00 96.25 401 VAL A N 1
ATOM 3159 C CA . VAL A 1 401 ? 15.424 9.892 -25.621 1.00 96.25 401 VAL A CA 1
ATOM 3160 C C . VAL A 1 401 ? 16.697 9.854 -26.456 1.00 96.25 401 VAL A C 1
ATOM 3162 O O . VAL A 1 401 ? 17.076 10.834 -27.092 1.00 96.25 401 VAL A O 1
ATOM 3165 N N . ASN A 1 402 ? 17.373 8.711 -26.452 1.00 96.69 402 ASN A N 1
ATOM 3166 C CA . ASN A 1 402 ? 18.606 8.482 -27.191 1.00 96.69 402 ASN A CA 1
ATOM 3167 C C . ASN A 1 402 ? 18.432 7.286 -28.127 1.00 96.69 402 ASN A C 1
ATOM 3169 O O . ASN A 1 402 ? 18.283 6.153 -27.662 1.00 96.69 402 ASN A O 1
ATOM 3173 N N . ILE A 1 403 ? 18.494 7.535 -29.433 1.00 97.12 403 ILE A N 1
ATOM 3174 C CA . ILE A 1 403 ? 18.514 6.513 -30.481 1.00 97.12 403 ILE A CA 1
ATOM 3175 C C . ILE A 1 403 ? 19.975 6.301 -30.882 1.00 97.12 403 ILE A C 1
ATOM 3177 O O . ILE A 1 403 ? 20.622 7.174 -31.457 1.00 97.12 403 ILE A O 1
ATOM 3181 N N . ASN A 1 404 ? 20.518 5.142 -30.524 1.00 96.88 404 ASN A N 1
ATOM 3182 C CA . ASN A 1 404 ? 21.903 4.769 -30.778 1.00 96.88 404 ASN A CA 1
ATOM 3183 C C . ASN A 1 404 ? 21.975 3.938 -32.058 1.00 96.88 404 ASN A C 1
ATOM 3185 O O . ASN A 1 404 ? 21.451 2.821 -32.110 1.00 96.88 404 ASN A O 1
ATOM 3189 N N . ILE A 1 405 ? 22.644 4.490 -33.064 1.00 96.50 405 ILE A N 1
ATOM 3190 C CA . ILE A 1 405 ? 22.764 3.927 -34.405 1.00 96.50 405 ILE A CA 1
ATOM 3191 C C . ILE A 1 405 ? 24.201 3.415 -34.579 1.00 96.50 405 ILE A C 1
ATOM 3193 O O . ILE A 1 405 ? 25.148 4.209 -34.507 1.00 96.50 405 ILE A O 1
ATOM 3197 N N . PRO A 1 406 ? 24.410 2.099 -34.750 1.00 94.88 406 PRO A N 1
ATOM 3198 C CA . PRO A 1 406 ? 25.724 1.543 -35.047 1.00 94.88 406 PRO A CA 1
ATOM 3199 C C . PRO A 1 406 ? 26.287 2.075 -36.370 1.00 94.88 406 PRO A C 1
ATOM 3201 O O . PRO A 1 406 ? 25.551 2.318 -37.320 1.00 94.88 406 PRO A O 1
ATOM 3204 N N . MET A 1 407 ? 27.607 2.253 -36.416 1.00 91.38 407 MET A N 1
ATOM 3205 C CA . MET A 1 407 ? 28.333 2.731 -37.593 1.00 91.38 407 MET A CA 1
ATOM 3206 C C . MET A 1 407 ? 29.309 1.657 -38.120 1.00 91.38 407 MET A C 1
ATOM 3208 O O . MET A 1 407 ? 29.856 0.869 -37.322 1.00 91.38 407 MET A O 1
ATOM 3212 N N . PRO A 1 408 ? 29.597 1.648 -39.439 1.00 89.06 408 PRO A N 1
ATOM 3213 C CA . PRO A 1 408 ? 30.485 0.666 -40.058 1.00 89.06 408 PRO A CA 1
ATOM 3214 C C . PRO A 1 408 ? 31.903 0.677 -39.471 1.00 89.06 408 PRO A C 1
ATOM 3216 O O . PRO A 1 408 ? 32.366 1.647 -38.868 1.00 89.06 408 PRO A O 1
ATOM 3219 N N . SER A 1 409 ? 32.630 -0.428 -39.649 1.00 79.00 409 SER A N 1
ATOM 3220 C CA . SER A 1 409 ? 34.059 -0.499 -39.318 1.00 79.00 409 SER A CA 1
ATOM 3221 C C . SER A 1 409 ? 34.905 0.150 -40.406 1.00 79.00 409 SER A C 1
ATOM 3223 O O . SER A 1 409 ? 34.881 -0.313 -41.541 1.00 79.00 409 SER A O 1
ATOM 3225 N N . GLY A 1 410 ? 35.733 1.132 -40.047 1.00 75.62 410 GLY A N 1
ATOM 3226 C CA . GLY A 1 410 ? 36.725 1.714 -40.951 1.00 75.62 410 GLY A CA 1
ATOM 3227 C C . GLY A 1 410 ? 36.769 3.234 -40.869 1.00 75.62 410 GLY A C 1
ATOM 3228 O O . GLY A 1 410 ? 36.221 3.833 -39.947 1.00 75.62 410 GLY A O 1
ATOM 3229 N N . ASN A 1 411 ? 37.446 3.852 -41.836 1.00 77.75 411 ASN A N 1
ATOM 3230 C CA . ASN A 1 411 ? 37.480 5.302 -41.977 1.00 77.75 411 ASN A CA 1
ATOM 3231 C C . ASN A 1 411 ? 36.283 5.736 -42.837 1.00 77.75 411 ASN A C 1
ATOM 3233 O O . ASN A 1 411 ? 36.374 5.754 -44.062 1.00 77.75 411 ASN A O 1
ATOM 3237 N N . THR A 1 412 ? 35.143 5.985 -42.193 1.00 83.81 412 THR A N 1
ATOM 3238 C CA . THR A 1 412 ? 33.882 6.355 -42.853 1.00 83.81 412 THR A CA 1
ATOM 3239 C C . THR A 1 412 ? 33.636 7.858 -42.769 1.00 83.81 412 THR A C 1
ATOM 3241 O O . THR A 1 412 ? 33.797 8.444 -41.698 1.00 83.81 412 THR A O 1
ATOM 3244 N N . SER A 1 413 ? 33.174 8.478 -43.853 1.00 86.56 413 SER A N 1
ATOM 3245 C CA . SER A 1 413 ? 32.649 9.845 -43.833 1.00 86.56 413 SER A CA 1
ATOM 3246 C C . SER A 1 413 ? 31.153 9.831 -43.521 1.00 86.56 413 SER A C 1
ATOM 3248 O O . SER A 1 413 ? 30.401 9.178 -44.241 1.00 86.56 413 SER A O 1
ATOM 3250 N N . LEU A 1 414 ? 30.733 10.559 -42.483 1.00 91.19 414 LEU A N 1
ATOM 3251 C CA . LEU A 1 414 ? 29.330 10.792 -42.125 1.00 91.19 414 LEU A CA 1
ATOM 3252 C C . LEU A 1 414 ? 28.931 12.214 -42.538 1.00 91.19 414 LEU A C 1
ATOM 3254 O O . LEU A 1 414 ? 29.589 13.174 -42.137 1.00 91.19 414 LEU A O 1
ATOM 3258 N N . VAL A 1 415 ? 27.840 12.347 -43.290 1.00 91.56 415 VAL A N 1
ATOM 3259 C CA . VAL A 1 415 ? 27.223 13.633 -43.642 1.00 91.56 415 VAL A CA 1
ATOM 3260 C C . VAL A 1 415 ? 25.767 13.596 -43.196 1.00 91.56 415 VAL A C 1
ATOM 3262 O O . VAL A 1 415 ? 25.006 12.776 -43.692 1.00 91.56 415 VAL A O 1
ATOM 3265 N N . VAL A 1 416 ? 25.384 14.450 -42.248 1.00 93.88 416 VAL A N 1
ATOM 3266 C CA . VAL A 1 416 ? 23.996 14.557 -41.769 1.00 93.88 416 VAL A CA 1
ATOM 3267 C C . VAL A 1 416 ? 23.290 15.659 -42.555 1.00 93.88 416 VAL A C 1
ATOM 3269 O O . VAL A 1 416 ? 23.816 16.769 -42.646 1.00 93.88 416 VAL A O 1
ATOM 3272 N N . HIS A 1 417 ? 22.120 15.355 -43.115 1.00 92.06 417 HIS A N 1
ATOM 3273 C CA . HIS A 1 417 ? 21.350 16.270 -43.965 1.00 92.06 417 HIS A CA 1
ATOM 3274 C C . HIS A 1 417 ? 20.220 16.950 -43.199 1.00 92.06 417 HIS A C 1
ATOM 3276 O O . HIS A 1 417 ? 20.058 18.165 -43.285 1.00 92.06 417 HIS A O 1
ATOM 3282 N N . GLN A 1 418 ? 19.470 16.174 -42.417 1.00 92.75 418 GLN A N 1
ATOM 3283 C CA . GLN A 1 418 ? 18.310 16.637 -41.660 1.00 92.75 418 GLN A CA 1
ATOM 3284 C C . GLN A 1 418 ? 18.308 15.971 -40.288 1.00 92.75 418 GLN A C 1
ATOM 3286 O O . GLN A 1 418 ? 18.565 14.778 -40.182 1.00 92.75 418 GLN A O 1
ATOM 3291 N N . TRP A 1 419 ? 18.037 16.732 -39.230 1.00 92.56 419 TRP A N 1
ATOM 3292 C CA . TRP A 1 419 ? 17.908 16.193 -37.879 1.00 92.56 419 TRP A CA 1
ATOM 3293 C C . TRP A 1 419 ? 16.987 17.066 -37.035 1.00 92.56 419 TRP A C 1
ATOM 3295 O O . TRP A 1 419 ? 16.946 18.287 -37.184 1.00 92.56 419 TRP A O 1
ATOM 3305 N N . GLU A 1 420 ? 16.309 16.435 -36.088 1.00 88.69 420 GLU A N 1
ATOM 3306 C CA . GLU A 1 420 ? 15.609 17.119 -35.005 1.00 88.69 420 GLU A CA 1
ATOM 3307 C C . GLU A 1 420 ? 16.318 16.879 -33.672 1.00 88.69 420 GLU A C 1
ATOM 3309 O O . GLU A 1 420 ? 16.912 15.829 -33.454 1.00 88.69 420 GLU A O 1
ATOM 3314 N N . GLY A 1 421 ? 16.290 17.846 -32.755 1.00 89.00 421 GLY A N 1
ATOM 3315 C CA . GLY A 1 421 ? 17.060 17.744 -31.513 1.00 89.00 421 GLY A CA 1
ATOM 3316 C C . GLY A 1 421 ? 18.565 17.880 -31.763 1.00 89.00 421 GLY A C 1
ATOM 3317 O O . GLY A 1 421 ? 19.008 18.814 -32.434 1.00 89.00 421 GLY A O 1
ATOM 3318 N N . SER A 1 422 ? 19.367 16.980 -31.197 1.00 92.56 422 SER A N 1
ATOM 3319 C CA . SER A 1 422 ? 20.828 17.016 -31.330 1.00 92.56 422 SER A CA 1
ATOM 3320 C C . SER A 1 422 ? 21.401 15.646 -31.673 1.00 92.56 422 SER A C 1
ATOM 3322 O O . SER A 1 422 ? 20.797 14.618 -31.385 1.00 92.56 422 SER A O 1
ATOM 3324 N N . TYR A 1 423 ? 22.584 15.610 -32.283 1.00 94.69 423 TYR A N 1
ATOM 3325 C CA . TYR A 1 423 ? 23.291 14.361 -32.544 1.00 94.69 423 TYR A CA 1
ATOM 3326 C C . TYR A 1 423 ? 24.749 14.454 -32.101 1.00 94.69 423 TYR A C 1
ATOM 3328 O O . TYR A 1 423 ? 25.351 15.527 -32.044 1.00 94.69 423 TYR A O 1
ATOM 3336 N N . THR A 1 424 ? 25.340 13.319 -31.748 1.00 94.00 424 THR A N 1
ATOM 3337 C CA . THR A 1 424 ? 26.760 13.225 -31.404 1.00 94.00 424 THR A CA 1
ATOM 3338 C C . THR A 1 424 ? 27.309 11.887 -31.864 1.00 94.00 424 THR A C 1
ATOM 3340 O O . THR A 1 424 ? 26.743 10.839 -31.564 1.00 94.00 424 THR A O 1
ATOM 3343 N N . GLN A 1 425 ? 28.450 11.900 -32.546 1.00 89.25 425 GLN A N 1
ATOM 3344 C CA . GLN A 1 425 ? 29.153 10.673 -32.900 1.00 89.25 425 GLN A CA 1
ATOM 3345 C C . GLN A 1 425 ? 30.133 10.291 -31.784 1.00 89.25 425 GLN A C 1
ATOM 3347 O O . GLN A 1 425 ? 31.079 11.020 -31.489 1.00 89.25 425 GLN A O 1
ATOM 3352 N N . LYS A 1 426 ? 29.918 9.130 -31.158 1.00 87.75 426 LYS A N 1
ATOM 3353 C CA . LYS A 1 426 ? 30.792 8.553 -30.128 1.00 87.75 426 LYS A CA 1
ATOM 3354 C C . LYS A 1 426 ? 31.442 7.288 -30.675 1.00 87.75 426 LYS A C 1
ATOM 3356 O O . LYS A 1 426 ? 30.870 6.202 -30.623 1.00 87.75 426 LYS A O 1
ATOM 3361 N N . GLY A 1 427 ? 32.647 7.427 -31.224 1.00 86.12 427 GLY A N 1
ATOM 3362 C CA . GLY A 1 427 ? 33.364 6.313 -31.846 1.00 86.12 427 GLY A CA 1
ATOM 3363 C C . GLY A 1 427 ? 32.567 5.708 -33.005 1.00 86.12 427 GLY A C 1
ATOM 3364 O O . GLY A 1 427 ? 32.412 6.339 -34.047 1.00 86.12 427 GLY A O 1
ATOM 3365 N N . ARG A 1 428 ? 32.054 4.488 -32.807 1.00 89.38 428 ARG A N 1
ATOM 3366 C CA . ARG A 1 428 ? 31.296 3.711 -33.804 1.00 89.38 428 ARG A CA 1
ATOM 3367 C C . ARG A 1 428 ? 29.780 3.778 -33.623 1.00 89.38 428 ARG A C 1
ATOM 3369 O O . ARG A 1 428 ? 29.063 2.892 -34.080 1.00 89.38 428 ARG A O 1
ATOM 3376 N N . THR A 1 429 ? 29.290 4.793 -32.930 1.00 93.25 429 THR A N 1
ATOM 3377 C CA . THR A 1 429 ? 27.861 4.965 -32.691 1.00 93.25 429 THR A CA 1
ATOM 3378 C C . THR A 1 429 ? 27.487 6.414 -32.928 1.00 93.25 429 THR A C 1
ATOM 3380 O O . THR A 1 429 ? 28.082 7.318 -32.336 1.00 93.25 429 THR A O 1
ATOM 3383 N N . LEU A 1 430 ? 26.506 6.631 -33.796 1.00 95.12 430 LEU A N 1
ATOM 3384 C CA . LEU A 1 430 ? 25.825 7.906 -33.930 1.00 95.12 430 LEU A CA 1
ATOM 3385 C C . LEU A 1 430 ? 24.683 7.926 -32.912 1.00 95.12 430 LEU A C 1
ATOM 3387 O O . LEU A 1 430 ? 23.805 7.069 -32.935 1.00 95.12 430 LEU A O 1
ATOM 3391 N N . VAL A 1 431 ? 24.739 8.863 -31.972 1.00 96.50 431 VAL A N 1
ATOM 3392 C CA . VAL A 1 431 ? 23.721 9.028 -30.933 1.00 96.50 431 VAL A CA 1
ATOM 3393 C C . VAL A 1 431 ? 22.825 10.183 -31.340 1.00 96.50 431 VAL A C 1
ATOM 3395 O O . VAL A 1 431 ? 23.293 11.320 -31.404 1.00 96.50 431 VAL A O 1
ATOM 3398 N N . TRP A 1 432 ? 21.557 9.892 -31.605 1.00 97.38 432 TRP A N 1
ATOM 3399 C CA . TRP A 1 432 ? 20.524 10.887 -31.856 1.00 97.38 432 TRP A CA 1
ATOM 3400 C C . TRP A 1 432 ? 19.743 11.146 -30.568 1.00 97.38 432 TRP A C 1
ATOM 3402 O O . TRP A 1 432 ? 19.125 10.236 -30.018 1.00 97.38 432 TRP A O 1
ATOM 3412 N N . ASN A 1 433 ? 19.835 12.371 -30.055 1.00 96.56 433 ASN A N 1
ATOM 3413 C CA . ASN A 1 433 ? 19.267 12.789 -28.783 1.00 96.56 433 ASN A CA 1
ATOM 3414 C C . ASN A 1 433 ? 18.072 13.728 -28.996 1.00 96.56 433 ASN A C 1
ATOM 3416 O O . ASN A 1 433 ? 18.207 14.816 -29.567 1.00 96.56 433 ASN A O 1
ATOM 3420 N N . ILE A 1 434 ? 16.924 13.314 -28.465 1.00 96.00 434 ILE A N 1
ATOM 3421 C CA . ILE A 1 434 ? 15.691 14.090 -28.406 1.00 96.00 434 ILE A CA 1
ATOM 3422 C C . ILE A 1 434 ? 15.367 14.341 -26.924 1.00 96.00 434 ILE A C 1
ATOM 3424 O O . ILE A 1 434 ? 15.079 13.389 -26.194 1.00 96.00 434 ILE A O 1
ATOM 3428 N N . PRO A 1 435 ? 15.406 15.600 -26.447 1.00 92.69 435 PRO A N 1
ATOM 3429 C CA . PRO A 1 435 ? 15.200 15.899 -25.029 1.00 92.69 435 PRO A CA 1
ATOM 3430 C C . PRO A 1 435 ? 13.823 15.492 -24.493 1.00 92.69 435 PRO A C 1
ATOM 3432 O O . PRO A 1 435 ? 13.717 15.078 -23.341 1.00 92.69 435 PRO A O 1
ATOM 3435 N N . LEU A 1 436 ? 12.774 15.626 -25.311 1.00 94.06 436 LEU A N 1
ATOM 3436 C CA . LEU A 1 436 ? 11.390 15.389 -24.909 1.00 94.06 436 LEU A CA 1
ATOM 3437 C C . LEU A 1 436 ? 10.548 14.911 -26.099 1.00 94.06 436 LEU A C 1
ATOM 3439 O O . LEU A 1 436 ? 10.551 15.556 -27.144 1.00 94.06 436 LEU A O 1
ATOM 3443 N N . ILE A 1 437 ? 9.790 13.829 -25.913 1.00 95.50 437 ILE A N 1
ATOM 3444 C CA . ILE A 1 437 ? 8.759 13.339 -26.840 1.00 95.50 437 ILE A CA 1
ATOM 3445 C C . ILE A 1 437 ? 7.438 13.260 -26.073 1.00 95.50 437 ILE A C 1
ATOM 3447 O O . ILE A 1 437 ? 7.368 12.685 -24.984 1.00 95.50 437 ILE A O 1
ATOM 3451 N N . ASN A 1 438 ? 6.383 13.853 -26.623 1.00 94.38 438 ASN A N 1
ATOM 3452 C CA . ASN A 1 438 ? 5.051 13.876 -26.019 1.00 94.38 438 ASN A CA 1
ATOM 3453 C C . ASN A 1 438 ? 3.973 14.020 -27.106 1.00 94.38 438 ASN A C 1
ATOM 3455 O O . ASN A 1 438 ? 4.273 14.099 -28.292 1.00 94.38 438 ASN A O 1
ATOM 3459 N N . LYS A 1 439 ? 2.702 14.130 -26.709 1.00 92.81 439 LYS A N 1
ATOM 3460 C CA . LYS A 1 439 ? 1.576 14.299 -27.642 1.00 92.81 439 LYS A CA 1
ATOM 3461 C C . LYS A 1 439 ? 1.706 15.484 -28.620 1.00 92.81 439 LYS A C 1
ATOM 3463 O O . LYS A 1 439 ? 1.143 15.440 -29.709 1.00 92.81 439 LYS A O 1
ATOM 3468 N N . GLN A 1 440 ? 2.383 16.564 -28.229 1.00 91.19 440 GLN A N 1
ATOM 3469 C CA . GLN A 1 440 ? 2.550 17.763 -29.064 1.00 91.19 440 GLN A CA 1
ATOM 3470 C C . GLN A 1 440 ? 3.686 17.582 -30.078 1.00 91.19 440 GLN A C 1
ATOM 3472 O O . GLN A 1 440 ? 3.588 18.072 -31.199 1.00 91.19 440 GLN A O 1
ATOM 3477 N N . GLN A 1 441 ? 4.739 16.860 -29.687 1.00 91.31 441 GLN A N 1
ATOM 3478 C CA . GLN A 1 441 ? 5.904 16.526 -30.506 1.00 91.31 441 GLN A CA 1
ATOM 3479 C C . GLN A 1 441 ? 6.010 15.004 -30.611 1.00 91.31 441 GLN A C 1
ATOM 3481 O O . GLN A 1 441 ? 6.836 14.373 -29.951 1.00 91.31 441 GLN A O 1
ATOM 3486 N N . LYS A 1 442 ? 5.090 14.417 -31.384 1.00 93.44 442 LYS A N 1
ATOM 3487 C CA . LYS A 1 442 ? 4.906 12.963 -31.446 1.00 93.44 442 LYS A CA 1
ATOM 3488 C C . LYS A 1 442 ? 5.880 12.249 -32.378 1.00 93.44 442 LYS A C 1
ATOM 3490 O O . LYS A 1 442 ? 6.043 11.048 -32.241 1.00 93.44 442 LYS A O 1
ATOM 3495 N N . SER A 1 443 ? 6.487 12.948 -33.330 1.00 94.88 443 SER A N 1
ATOM 3496 C CA . SER A 1 443 ? 7.307 12.338 -34.377 1.00 94.88 443 SER A CA 1
ATOM 3497 C C . SER A 1 443 ? 8.509 13.201 -34.710 1.00 94.88 443 SER A C 1
ATOM 3499 O O . SER A 1 443 ? 8.443 14.416 -34.531 1.00 94.88 443 SER A O 1
ATOM 3501 N N . GLY A 1 444 ? 9.551 12.579 -35.254 1.00 94.62 444 GLY A N 1
ATOM 3502 C CA . GLY A 1 444 ? 10.728 13.282 -35.748 1.00 94.62 444 GLY A CA 1
ATOM 3503 C C . GLY A 1 444 ? 11.574 12.437 -36.687 1.00 94.62 444 GLY A C 1
ATOM 3504 O O . GLY A 1 444 ? 11.406 11.220 -36.756 1.00 94.62 444 GLY A O 1
ATOM 3505 N N . THR A 1 445 ? 12.483 13.094 -37.409 1.00 96.69 445 THR A N 1
ATOM 3506 C CA . THR A 1 445 ? 13.272 12.491 -38.501 1.00 96.69 445 THR A CA 1
ATOM 3507 C C . THR A 1 445 ? 14.765 12.811 -38.405 1.00 96.69 445 THR A C 1
ATOM 3509 O O . THR A 1 445 ? 15.140 13.928 -38.032 1.00 96.69 445 THR A O 1
ATOM 3512 N N . LEU A 1 446 ? 15.607 11.864 -38.816 1.00 97.00 446 LEU A N 1
ATOM 3513 C CA . LEU A 1 446 ? 17.051 11.995 -38.982 1.00 97.00 446 LEU A CA 1
ATOM 3514 C C . LEU A 1 446 ? 17.477 11.373 -40.318 1.00 97.00 446 LEU A C 1
ATOM 3516 O O . LEU A 1 446 ? 17.286 10.180 -40.541 1.00 97.00 446 LEU A O 1
ATOM 3520 N N . GLU A 1 447 ? 18.134 12.164 -41.159 1.00 96.94 447 GLU A N 1
ATOM 3521 C CA . GLU A 1 447 ? 18.634 11.746 -42.468 1.00 96.94 447 GLU A CA 1
ATOM 3522 C C . GLU A 1 447 ? 20.139 11.986 -42.567 1.00 96.94 447 GLU A C 1
ATOM 3524 O O . GLU A 1 447 ? 20.632 13.088 -42.296 1.00 96.94 447 GLU A O 1
ATOM 3529 N N . PHE A 1 448 ? 20.888 10.961 -42.970 1.00 95.19 448 PHE A N 1
ATOM 3530 C CA . PHE A 1 448 ? 22.335 11.055 -43.138 1.00 95.19 448 PHE A CA 1
ATOM 3531 C C . PHE A 1 448 ? 22.868 10.068 -44.180 1.00 95.19 448 PHE A C 1
ATOM 3533 O O . PHE A 1 448 ? 22.265 9.036 -44.456 1.00 95.19 448 PHE A O 1
ATOM 3540 N N . THR A 1 449 ? 24.047 10.367 -44.717 1.00 94.00 449 THR A N 1
ATOM 3541 C CA . THR A 1 449 ? 24.793 9.509 -45.643 1.00 94.00 449 THR A CA 1
ATOM 3542 C C . THR A 1 449 ? 26.102 9.060 -45.004 1.00 94.00 449 THR A C 1
ATOM 3544 O O . THR A 1 449 ? 26.818 9.867 -44.401 1.00 94.00 449 THR A O 1
ATOM 3547 N N . VAL A 1 450 ? 26.451 7.781 -45.168 1.00 93.19 450 VAL A N 1
ATOM 3548 C CA . VAL A 1 450 ? 27.734 7.213 -44.720 1.00 93.19 450 VAL A CA 1
ATOM 3549 C C . VAL A 1 450 ? 28.452 6.530 -45.868 1.00 93.19 450 VAL A C 1
ATOM 3551 O O . VAL A 1 450 ? 27.872 5.682 -46.536 1.00 93.19 450 VAL A O 1
ATOM 3554 N N . THR A 1 451 ? 29.740 6.829 -46.044 1.00 91.00 451 THR A N 1
ATOM 3555 C CA . THR A 1 451 ? 30.563 6.207 -47.092 1.00 91.00 451 THR A CA 1
ATOM 3556 C C . THR A 1 451 ? 31.929 5.779 -46.547 1.00 91.00 451 THR A C 1
ATOM 3558 O O . THR A 1 451 ? 32.609 6.607 -45.935 1.00 91.00 451 THR A O 1
ATOM 3561 N N . PRO A 1 452 ? 32.389 4.534 -46.783 1.00 90.06 452 PRO A N 1
ATOM 3562 C CA . PRO A 1 452 ? 31.641 3.384 -47.313 1.00 90.06 452 PRO A CA 1
ATOM 3563 C C . PRO A 1 452 ? 30.742 2.729 -46.243 1.00 90.06 452 PRO A C 1
ATOM 3565 O O . PRO A 1 452 ? 31.120 2.700 -45.071 1.00 90.06 452 PRO A O 1
ATOM 3568 N N . ALA A 1 453 ? 29.582 2.188 -46.631 1.00 91.31 453 ALA A N 1
ATOM 3569 C CA . ALA A 1 453 ? 28.660 1.493 -45.717 1.00 91.31 453 ALA A CA 1
ATOM 3570 C C . ALA A 1 453 ? 27.733 0.511 -46.455 1.00 91.31 453 ALA A C 1
ATOM 3572 O O . ALA A 1 453 ? 27.412 0.733 -47.621 1.00 91.31 453 ALA A O 1
ATOM 3573 N N . ILE A 1 454 ? 27.263 -0.534 -45.764 1.00 91.06 454 ILE A N 1
ATOM 3574 C CA . ILE A 1 454 ? 26.181 -1.414 -46.239 1.00 91.06 454 ILE A CA 1
ATOM 3575 C C . ILE A 1 454 ? 24.944 -1.312 -45.329 1.00 91.06 454 ILE A C 1
ATOM 3577 O O . ILE A 1 454 ? 25.089 -1.057 -44.133 1.00 91.06 454 ILE A O 1
ATOM 3581 N N . PRO A 1 455 ? 23.722 -1.587 -45.828 1.00 90.50 455 PRO A N 1
ATOM 3582 C CA . PRO A 1 455 ? 22.489 -1.435 -45.046 1.00 90.50 455 PRO A CA 1
ATOM 3583 C C . PRO A 1 455 ? 22.453 -2.165 -43.693 1.00 90.50 455 PRO A C 1
ATOM 3585 O O . PRO A 1 455 ? 21.814 -1.712 -42.747 1.00 90.50 455 PRO A O 1
ATOM 3588 N N . ASN A 1 456 ? 23.151 -3.298 -43.570 1.00 91.56 456 ASN A N 1
ATOM 3589 C CA . ASN A 1 456 ? 23.193 -4.075 -42.329 1.00 91.56 456 ASN A CA 1
ATOM 3590 C C . ASN A 1 456 ? 24.082 -3.464 -41.234 1.00 91.56 456 ASN A C 1
ATOM 3592 O O . ASN A 1 456 ? 23.961 -3.886 -40.085 1.00 91.56 456 ASN A O 1
ATOM 3596 N N . ASP A 1 457 ? 24.936 -2.489 -41.556 1.00 92.00 457 ASP A N 1
ATOM 3597 C CA . ASP A 1 457 ? 25.857 -1.878 -40.590 1.00 92.00 457 ASP A CA 1
ATOM 3598 C C . ASP A 1 457 ? 25.135 -1.041 -39.524 1.00 92.00 457 ASP A C 1
ATOM 3600 O O . ASP A 1 457 ? 25.689 -0.821 -38.450 1.00 92.00 457 ASP A O 1
ATOM 3604 N N . PHE A 1 458 ? 23.901 -0.605 -39.801 1.00 93.38 458 PHE A N 1
ATOM 3605 C CA . PHE A 1 458 ? 23.110 0.292 -38.948 1.00 93.38 458 PHE A CA 1
ATOM 3606 C C . PHE A 1 458 ? 22.204 -0.432 -37.943 1.00 93.38 458 PHE A C 1
ATOM 3608 O O . PHE A 1 458 ? 21.403 0.203 -37.258 1.00 93.38 458 PHE A O 1
ATOM 3615 N N . PHE A 1 459 ? 22.313 -1.759 -37.837 1.00 93.19 459 PHE A N 1
ATOM 3616 C CA . PHE A 1 459 ? 21.497 -2.575 -36.936 1.00 93.19 459 PHE A CA 1
ATOM 3617 C C . PHE A 1 459 ? 22.365 -3.376 -35.952 1.00 93.19 459 PHE A C 1
ATOM 3619 O O . PHE A 1 459 ? 23.457 -3.818 -36.311 1.00 93.19 459 PHE A O 1
ATOM 3626 N N . PRO A 1 460 ? 21.878 -3.643 -34.724 1.00 94.19 460 PRO A N 1
ATOM 3627 C CA . PRO A 1 460 ? 20.592 -3.216 -34.168 1.00 94.19 460 PRO A CA 1
ATOM 3628 C C . PRO A 1 460 ? 20.609 -1.764 -33.667 1.00 94.19 460 PRO A C 1
ATOM 3630 O O . PRO A 1 460 ? 21.580 -1.312 -33.062 1.00 94.19 460 PRO A O 1
ATOM 3633 N N . LEU A 1 461 ? 19.492 -1.060 -33.853 1.00 95.00 461 LEU A N 1
ATOM 3634 C CA . LEU A 1 461 ? 19.245 0.233 -33.214 1.00 95.00 461 LEU A CA 1
ATOM 3635 C C . LEU A 1 461 ? 18.947 0.009 -31.730 1.00 95.00 461 LEU A C 1
ATOM 3637 O O . LEU A 1 461 ? 18.216 -0.915 -31.377 1.00 95.00 461 LEU A O 1
ATOM 3641 N N . THR A 1 462 ? 19.496 0.851 -30.854 1.00 95.88 462 THR A N 1
ATOM 3642 C CA . THR A 1 462 ? 19.180 0.802 -29.417 1.00 95.88 462 THR A CA 1
ATOM 3643 C C . THR A 1 462 ? 18.592 2.123 -28.965 1.00 95.88 462 THR A C 1
ATOM 3645 O O . THR A 1 462 ? 19.268 3.149 -29.003 1.00 95.88 462 THR A O 1
ATOM 3648 N N . VAL A 1 463 ? 17.352 2.088 -28.489 1.00 95.94 463 VAL A N 1
ATOM 3649 C CA . VAL A 1 463 ? 16.632 3.265 -28.002 1.00 95.94 463 VAL A CA 1
ATOM 3650 C C . VAL A 1 463 ? 16.586 3.216 -26.476 1.00 95.94 463 VAL A C 1
ATOM 3652 O O . VAL A 1 463 ? 16.223 2.193 -25.897 1.00 95.94 463 VAL A O 1
ATOM 3655 N N . THR A 1 464 ? 16.963 4.307 -25.814 1.00 96.50 464 THR A N 1
ATOM 3656 C CA . THR A 1 464 ? 16.884 4.447 -24.351 1.00 96.50 464 THR A CA 1
ATOM 3657 C C . THR A 1 464 ? 16.233 5.766 -23.984 1.00 96.50 464 THR A C 1
ATOM 3659 O O . THR A 1 464 ? 16.571 6.783 -24.581 1.00 96.50 464 THR A O 1
ATOM 3662 N N . TRP A 1 465 ? 15.346 5.760 -22.998 1.00 95.81 465 TRP A N 1
ATOM 3663 C CA . TRP A 1 465 ? 14.646 6.949 -22.520 1.00 95.81 465 TRP A CA 1
ATOM 3664 C C . TRP A 1 465 ? 14.247 6.780 -21.055 1.00 95.81 465 TRP A C 1
ATOM 3666 O O . TRP A 1 465 ? 14.255 5.668 -20.517 1.00 95.81 465 TRP A O 1
ATOM 3676 N N . THR A 1 466 ? 13.881 7.886 -20.421 1.00 95.44 466 THR A N 1
ATOM 3677 C CA . THR A 1 466 ? 13.243 7.926 -19.103 1.00 95.44 466 THR A CA 1
ATOM 3678 C C . THR A 1 466 ? 11.819 8.461 -19.243 1.00 95.44 466 THR A C 1
ATOM 3680 O O . THR A 1 466 ? 11.448 9.035 -20.266 1.00 95.44 466 THR A O 1
ATOM 3683 N N . SER A 1 467 ? 10.966 8.208 -18.253 1.00 93.69 467 SER A N 1
ATOM 3684 C CA . SER A 1 467 ? 9.597 8.721 -18.250 1.00 93.69 467 SER A CA 1
ATOM 3685 C C . SER A 1 467 ? 9.075 8.825 -16.823 1.00 93.69 467 SER A C 1
ATOM 3687 O O . SER A 1 467 ? 9.268 7.905 -16.030 1.00 93.69 467 SER A O 1
ATOM 3689 N N . ASP A 1 468 ? 8.380 9.924 -16.529 1.00 89.12 468 ASP A N 1
ATOM 3690 C CA . ASP A 1 468 ? 7.649 10.116 -15.269 1.00 89.12 468 ASP A CA 1
ATOM 3691 C C . ASP A 1 468 ? 6.198 9.603 -15.351 1.00 89.12 468 ASP A C 1
ATOM 3693 O O . ASP A 1 468 ? 5.478 9.551 -14.352 1.00 89.12 468 ASP A O 1
ATOM 3697 N N . THR A 1 469 ? 5.741 9.225 -16.548 1.00 91.50 469 THR A N 1
ATOM 3698 C CA . THR A 1 469 ? 4.404 8.671 -16.788 1.00 91.50 469 THR A CA 1
ATOM 3699 C C . THR A 1 469 ? 4.448 7.144 -16.802 1.00 91.50 469 THR A C 1
ATOM 3701 O O . THR A 1 469 ? 5.294 6.558 -17.470 1.00 91.50 469 THR A O 1
ATOM 3704 N N . SER A 1 470 ? 3.521 6.491 -16.092 1.00 91.25 470 SER A N 1
ATOM 3705 C CA . SER A 1 470 ? 3.416 5.022 -16.067 1.00 91.25 470 SER A CA 1
ATOM 3706 C C . SER A 1 470 ? 2.860 4.486 -17.386 1.00 91.25 470 SER A C 1
ATOM 3708 O O . SER A 1 470 ? 1.794 4.911 -17.833 1.00 91.25 470 SER A O 1
ATOM 3710 N N . LEU A 1 471 ? 3.552 3.496 -17.950 1.00 90.94 471 LEU A N 1
ATOM 3711 C CA . LEU A 1 471 ? 3.129 2.734 -19.121 1.00 90.94 471 LEU A CA 1
ATOM 3712 C C . LEU A 1 471 ? 2.014 1.738 -18.784 1.00 90.94 471 LEU A C 1
ATOM 3714 O O . LEU A 1 471 ? 1.195 1.420 -19.642 1.00 90.94 471 LEU A O 1
ATOM 3718 N N . ALA A 1 472 ? 1.982 1.232 -17.548 1.00 89.69 472 ALA A N 1
ATOM 3719 C CA . ALA A 1 472 ? 0.943 0.324 -17.060 1.00 89.69 472 ALA A CA 1
ATOM 3720 C C . ALA A 1 472 ? -0.281 1.046 -16.473 1.00 89.69 472 ALA A C 1
ATOM 3722 O O . ALA A 1 472 ? -1.133 0.391 -15.881 1.00 89.69 472 ALA A O 1
ATOM 3723 N N . LEU A 1 473 ? -0.352 2.382 -16.543 1.00 90.38 473 LEU A N 1
ATOM 3724 C CA . LEU A 1 473 ? -1.436 3.196 -15.969 1.00 90.38 473 LEU A CA 1
ATOM 3725 C C . LEU A 1 473 ? -1.777 2.845 -14.504 1.00 90.38 473 LEU A C 1
ATOM 3727 O O . LEU A 1 473 ? -2.930 2.974 -14.069 1.00 90.38 473 LEU A O 1
ATOM 3731 N N . ILE A 1 474 ? -0.777 2.398 -13.738 1.00 90.44 474 ILE A N 1
ATOM 3732 C CA . ILE A 1 474 ? -0.905 2.111 -12.310 1.00 90.44 474 ILE A CA 1
ATOM 3733 C C . ILE A 1 474 ? -0.545 3.379 -11.541 1.00 90.44 474 ILE A C 1
ATOM 3735 O O . ILE A 1 474 ? 0.524 3.957 -11.724 1.00 90.44 474 ILE A O 1
ATOM 3739 N N . SER A 1 475 ? -1.428 3.803 -10.638 1.00 88.81 475 SER A N 1
ATOM 3740 C CA . SER A 1 475 ? -1.175 4.960 -9.777 1.00 88.81 475 SER A CA 1
ATOM 3741 C C . SER A 1 475 ? -1.667 4.729 -8.352 1.00 88.81 475 SER A C 1
ATOM 3743 O O . SER A 1 475 ? -2.553 3.909 -8.097 1.00 88.81 475 SER A O 1
ATOM 3745 N N . SER A 1 476 ? -1.140 5.496 -7.398 1.00 83.12 476 SER A N 1
ATOM 3746 C CA . SER A 1 476 ? -1.776 5.605 -6.085 1.00 83.12 476 SER A CA 1
ATOM 3747 C C . SER A 1 476 ? -3.051 6.448 -6.198 1.00 83.12 476 SER A C 1
ATOM 3749 O O . SER A 1 476 ? -3.103 7.444 -6.921 1.00 83.12 476 SER A O 1
ATOM 3751 N N . GLY A 1 477 ? -4.115 6.013 -5.524 1.00 73.00 477 GLY A N 1
ATOM 3752 C CA . GLY A 1 477 ? -5.381 6.740 -5.441 1.00 73.00 477 GLY A CA 1
ATOM 3753 C C . GLY A 1 477 ? -5.472 7.575 -4.169 1.00 73.00 477 GLY A C 1
ATOM 3754 O O . GLY A 1 477 ? -5.608 8.795 -4.218 1.00 73.00 477 GLY A O 1
ATOM 3755 N N . LYS A 1 478 ? -5.400 6.910 -3.013 1.00 76.62 478 LYS A N 1
ATOM 3756 C CA . LYS A 1 478 ? -5.498 7.536 -1.690 1.00 76.62 478 LYS A CA 1
ATOM 3757 C C . LYS A 1 478 ? -4.664 6.748 -0.684 1.00 76.62 478 LYS A C 1
ATOM 3759 O O . LYS A 1 478 ? -4.674 5.520 -0.713 1.00 76.62 478 LYS A O 1
ATOM 3764 N N . VAL A 1 479 ? -3.988 7.454 0.216 1.00 79.12 479 VAL A N 1
ATOM 3765 C CA . VAL A 1 479 ? -3.364 6.870 1.410 1.00 79.12 479 VAL A CA 1
ATOM 3766 C C . VAL A 1 479 ? -4.177 7.320 2.618 1.00 79.12 479 VAL A C 1
ATOM 3768 O O . VAL A 1 479 ? -4.442 8.513 2.761 1.00 79.12 479 VAL A O 1
ATOM 3771 N N . VAL A 1 480 ? -4.618 6.376 3.445 1.00 73.12 480 VAL A N 1
ATOM 3772 C CA . VAL A 1 480 ? -5.384 6.645 4.674 1.00 73.12 480 VAL A CA 1
ATOM 3773 C C . VAL A 1 480 ? -4.720 5.963 5.858 1.00 73.12 480 VAL A C 1
ATOM 3775 O O . VAL A 1 480 ? -4.090 4.923 5.687 1.00 73.12 480 VAL A O 1
ATOM 3778 N N . GLN A 1 481 ? -4.844 6.533 7.052 1.00 67.50 481 GLN A N 1
ATOM 3779 C CA . GLN A 1 481 ? -4.385 5.870 8.269 1.00 67.50 481 GLN A CA 1
ATOM 3780 C C . GLN A 1 481 ? -5.304 4.675 8.562 1.00 67.50 481 GLN A C 1
ATOM 3782 O O . GLN A 1 481 ? -6.503 4.741 8.313 1.00 67.50 481 GLN A O 1
ATOM 3787 N N . ALA A 1 482 ? -4.764 3.571 9.075 1.00 60.47 482 ALA A N 1
ATOM 3788 C CA . ALA A 1 482 ? -5.588 2.422 9.464 1.00 60.47 482 ALA A CA 1
ATOM 3789 C C . ALA A 1 482 ? -6.531 2.778 10.628 1.00 60.47 482 ALA A C 1
ATOM 3791 O O . ALA A 1 482 ? -7.602 2.193 10.749 1.00 60.47 482 ALA A O 1
ATOM 3792 N N . ASP A 1 483 ? -6.128 3.761 11.443 1.00 48.53 483 ASP A N 1
ATOM 3793 C CA . ASP A 1 483 ? -6.908 4.333 12.543 1.00 48.53 483 ASP A CA 1
ATOM 3794 C C . ASP A 1 483 ? -7.764 5.542 12.112 1.00 48.53 483 ASP A C 1
ATOM 3796 O O . ASP A 1 483 ? -8.398 6.163 12.962 1.00 48.53 483 ASP A O 1
ATOM 3800 N N . ASP A 1 484 ? -7.818 5.903 10.820 1.00 39.94 484 ASP A N 1
ATOM 3801 C CA . ASP A 1 484 ? -8.927 6.727 10.324 1.00 39.94 484 ASP A CA 1
ATOM 3802 C C . ASP A 1 484 ? -10.155 5.809 10.275 1.00 39.94 484 ASP A C 1
ATOM 3804 O O . ASP A 1 484 ? -10.481 5.194 9.262 1.00 39.94 484 ASP A O 1
ATOM 3808 N N . VAL A 1 485 ? -10.819 5.694 11.427 1.00 38.91 485 VAL A N 1
ATOM 3809 C CA . VAL A 1 485 ? -11.978 4.822 11.711 1.00 38.91 485 VAL A CA 1
ATOM 3810 C C . VAL A 1 485 ? -13.231 5.240 10.923 1.00 38.91 485 VAL A C 1
ATOM 3812 O O . VAL A 1 485 ? -14.316 4.702 11.124 1.00 38.91 485 VAL A O 1
ATOM 3815 N N . PHE A 1 486 ? -13.108 6.211 10.017 1.00 39.12 486 PHE A N 1
ATOM 3816 C CA . PHE A 1 486 ? -14.230 6.811 9.315 1.00 39.12 486 PHE A CA 1
ATOM 3817 C C . PHE A 1 486 ? -14.132 6.529 7.819 1.00 39.12 486 PHE A C 1
ATOM 3819 O O . PHE A 1 486 ? -13.293 7.135 7.139 1.00 39.12 486 PHE A O 1
ATOM 3826 N N . PRO A 1 487 ? -14.991 5.650 7.260 1.00 41.53 487 PRO A N 1
ATOM 3827 C CA . PRO A 1 487 ? -15.198 5.626 5.816 1.00 41.53 487 PRO A CA 1
ATOM 3828 C C . PRO A 1 487 ? -15.534 7.047 5.326 1.00 41.53 487 PRO A C 1
ATOM 3830 O O . PRO A 1 487 ? -16.031 7.864 6.103 1.00 41.53 487 PRO A O 1
ATOM 3833 N N . PRO A 1 488 ? -15.241 7.406 4.062 1.00 41.88 488 PRO A N 1
ATOM 3834 C CA . PRO A 1 488 ? -15.508 8.749 3.557 1.00 41.88 488 PRO A CA 1
ATOM 3835 C C . PRO A 1 488 ? -16.984 9.126 3.762 1.00 41.88 488 PRO A C 1
ATOM 3837 O O . PRO A 1 488 ? -17.864 8.653 3.047 1.00 41.88 488 PRO A O 1
ATOM 3840 N N . LEU A 1 489 ? -17.227 10.014 4.732 1.00 50.91 489 LEU A N 1
ATOM 3841 C CA . LEU A 1 489 ? -18.538 10.470 5.202 1.00 50.91 489 LEU A CA 1
ATOM 3842 C C . LEU A 1 489 ? -19.188 11.450 4.222 1.00 50.91 489 LEU A C 1
ATOM 3844 O O . LEU A 1 489 ? -19.661 12.519 4.603 1.00 50.91 489 LEU A O 1
ATOM 3848 N N . LYS A 1 490 ? -19.208 11.122 2.927 1.00 45.66 490 LYS A N 1
ATOM 3849 C CA . LYS A 1 490 ? -19.804 12.006 1.920 1.00 45.66 490 LYS A CA 1
ATOM 3850 C C . LYS A 1 490 ? -21.297 12.288 2.165 1.00 45.66 490 LYS A C 1
ATOM 3852 O O . LYS A 1 490 ? -21.802 13.230 1.562 1.00 45.66 490 LYS A O 1
ATOM 3857 N N . ASN A 1 491 ? -21.952 11.526 3.052 1.00 49.88 491 ASN A N 1
ATOM 3858 C CA . ASN A 1 491 ? -23.408 11.419 3.155 1.00 49.88 491 ASN A CA 1
ATOM 3859 C C . ASN A 1 491 ? -23.986 11.723 4.559 1.00 49.88 491 ASN A C 1
ATOM 3861 O O . ASN A 1 491 ? -25.162 11.456 4.786 1.00 49.88 491 ASN A O 1
ATOM 3865 N N . TYR A 1 492 ? -23.205 12.289 5.489 1.00 51.91 492 TYR A N 1
ATOM 3866 C CA . TYR A 1 492 ? -23.633 12.551 6.879 1.00 51.91 492 TYR A CA 1
ATOM 3867 C C . TYR A 1 492 ? -24.270 13.938 7.103 1.00 51.91 492 TYR A C 1
ATOM 3869 O O . TYR A 1 492 ? -23.946 14.599 8.080 1.00 51.91 492 TYR A O 1
ATOM 3877 N N . GLU A 1 493 ? -25.135 14.348 6.162 1.00 58.94 493 GLU A N 1
ATOM 3878 C CA . GLU A 1 493 ? -26.278 15.286 6.259 1.00 58.94 493 GLU A CA 1
ATOM 3879 C C . GLU A 1 493 ? -26.446 16.219 5.062 1.00 58.94 493 GLU A C 1
ATOM 3881 O O . GLU A 1 493 ? -25.493 16.788 4.524 1.00 58.94 493 GLU A O 1
ATOM 3886 N N . VAL A 1 494 ? -27.713 16.452 4.704 1.00 59.75 494 VAL A N 1
ATOM 3887 C CA . VAL A 1 494 ? -28.121 17.527 3.800 1.00 59.75 494 VAL A CA 1
ATOM 3888 C C . VAL A 1 494 ? -29.398 18.170 4.353 1.00 59.75 494 VAL A C 1
ATOM 3890 O O . VAL A 1 494 ? -30.486 17.686 4.103 1.00 59.75 494 VAL A O 1
ATOM 3893 N N . ASN A 1 495 ? -29.245 19.298 5.055 1.00 61.75 495 ASN A N 1
ATOM 3894 C CA . ASN A 1 495 ? -30.286 20.198 5.593 1.00 61.75 495 ASN A CA 1
ATOM 3895 C C . ASN A 1 495 ? -31.038 19.701 6.851 1.00 61.75 495 ASN A C 1
ATOM 3897 O O . ASN A 1 495 ? -32.241 19.447 6.805 1.00 61.75 495 ASN A O 1
ATOM 3901 N N . ALA A 1 496 ? -30.347 19.649 7.994 1.00 73.62 496 ALA A N 1
ATOM 3902 C CA . ALA A 1 496 ? -30.948 19.494 9.322 1.00 73.62 496 ALA A CA 1
ATOM 3903 C C . ALA A 1 496 ? -30.660 20.712 10.216 1.00 73.62 496 ALA A C 1
ATOM 3905 O O . ALA A 1 496 ? -29.811 21.547 9.899 1.00 73.62 496 ALA A O 1
ATOM 3906 N N . THR A 1 497 ? -31.399 20.850 11.318 1.00 86.44 497 THR A N 1
ATOM 3907 C CA . THR A 1 497 ? -31.320 22.026 12.199 1.00 86.44 497 THR A CA 1
ATOM 3908 C C . THR A 1 497 ? -30.386 21.773 13.381 1.00 86.44 497 THR A C 1
ATOM 3910 O O . THR A 1 497 ? -30.503 20.752 14.049 1.00 86.44 497 THR A O 1
ATOM 3913 N N . LEU A 1 498 ? -29.455 22.695 13.649 1.00 88.00 498 LEU A N 1
ATOM 3914 C CA . LEU A 1 498 ? -28.514 22.598 14.772 1.00 88.00 498 LEU A CA 1
ATOM 3915 C C . LEU A 1 498 ? -29.244 22.712 16.114 1.00 88.00 498 LEU A C 1
ATOM 3917 O O . LEU A 1 498 ? -30.063 23.612 16.308 1.00 88.00 498 LEU A O 1
ATOM 3921 N N . VAL A 1 499 ? -28.896 21.845 17.064 1.00 90.00 499 VAL A N 1
ATOM 3922 C CA . VAL A 1 499 ? -29.480 21.822 18.410 1.00 90.00 499 VAL A CA 1
ATOM 3923 C C . VAL A 1 499 ? -28.424 21.600 19.491 1.00 90.00 499 VAL A C 1
ATOM 3925 O O . VAL A 1 499 ? -27.323 21.124 19.238 1.00 90.00 499 VAL A O 1
ATOM 3928 N N . SER A 1 500 ? -28.757 21.977 20.726 1.00 88.69 500 SER A N 1
ATOM 3929 C CA . SER A 1 500 ? -27.887 21.787 21.892 1.00 88.69 500 SER A CA 1
ATOM 3930 C C . SER A 1 500 ? -28.142 20.437 22.564 1.00 88.69 500 SER A C 1
ATOM 3932 O O . SER A 1 500 ? -29.297 20.025 22.689 1.00 88.69 500 SER A O 1
ATOM 3934 N N . GLU A 1 501 ? -27.088 19.806 23.094 1.00 87.12 501 GLU A N 1
ATOM 3935 C CA . GLU A 1 501 ? -27.173 18.585 23.919 1.00 87.12 501 GLU A CA 1
ATOM 3936 C C . GLU A 1 501 ? -28.106 18.766 25.133 1.00 87.12 501 GLU A C 1
ATOM 3938 O O . GLU A 1 501 ? -28.736 17.816 25.581 1.00 87.12 501 GLU A O 1
ATOM 3943 N N . VAL A 1 502 ? -28.282 20.002 25.622 1.00 89.69 502 VAL A N 1
ATOM 3944 C CA . VAL A 1 502 ? -29.203 20.317 26.732 1.00 89.69 502 VAL A CA 1
ATOM 3945 C C . VAL A 1 502 ? -30.661 19.986 26.386 1.00 89.69 502 VAL A C 1
ATOM 3947 O O . VAL A 1 502 ? -31.432 19.624 27.271 1.00 89.69 502 VAL A O 1
ATOM 3950 N N . LYS A 1 503 ? -31.050 20.092 25.108 1.00 92.81 503 LYS A N 1
ATOM 3951 C CA . LYS A 1 503 ? -32.412 19.772 24.646 1.00 92.81 503 LYS A CA 1
ATOM 3952 C C . LYS A 1 503 ? -32.689 18.266 24.686 1.00 92.81 503 LYS A C 1
ATOM 3954 O O . LYS A 1 503 ? -33.830 17.863 24.896 1.00 92.81 503 LYS A O 1
ATOM 3959 N N . TYR A 1 504 ? -31.650 17.453 24.508 1.00 93.75 504 TYR A N 1
ATOM 3960 C CA . TYR A 1 504 ? -31.727 15.996 24.459 1.00 93.75 504 TYR A CA 1
ATOM 3961 C C . TYR A 1 504 ? -30.695 15.391 25.413 1.00 93.75 504 TYR A C 1
ATOM 3963 O O . TYR A 1 504 ? -29.694 14.825 24.972 1.00 93.75 504 TYR A O 1
ATOM 3971 N N . PRO A 1 505 ? -30.919 15.501 26.734 1.00 92.94 505 PRO A N 1
ATOM 3972 C CA . PRO A 1 505 ? -29.894 15.202 27.730 1.00 92.94 505 PRO A CA 1
ATOM 3973 C C . PRO A 1 505 ? -29.549 13.711 27.839 1.00 92.94 505 PRO A C 1
ATOM 3975 O O . PRO A 1 505 ? -28.579 13.370 28.505 1.00 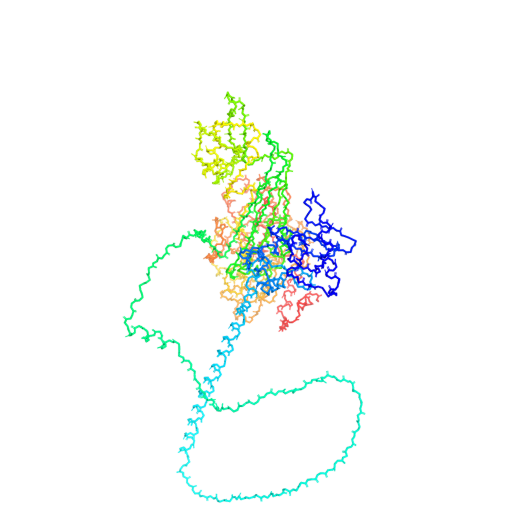92.94 505 PRO A O 1
ATOM 3978 N N . TRP A 1 506 ? -30.330 12.839 27.194 1.00 94.44 506 TRP A N 1
ATOM 3979 C CA . TRP A 1 506 ? -30.110 11.398 27.065 1.00 94.44 506 TRP A CA 1
ATOM 3980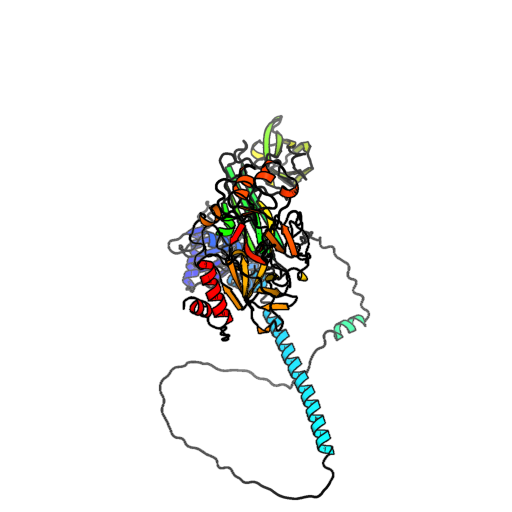 C C . TRP A 1 506 ? -29.241 11.024 25.844 1.00 94.44 506 TRP A C 1
ATOM 3982 O O . TRP A 1 506 ? -28.924 9.851 25.669 1.00 94.44 506 TRP A O 1
ATOM 3992 N N . ILE A 1 507 ? -28.847 11.978 24.991 1.00 94.44 507 ILE A N 1
ATOM 3993 C CA . ILE A 1 507 ? -27.941 11.733 23.857 1.00 94.44 507 ILE A CA 1
ATOM 3994 C C . ILE A 1 507 ? -26.476 11.776 24.309 1.00 94.44 507 ILE A C 1
ATOM 3996 O O . ILE A 1 507 ? -26.085 12.580 25.154 1.00 94.44 507 ILE A O 1
ATOM 4000 N N . ALA A 1 508 ? -25.653 10.912 23.718 1.00 93.25 508 ALA A N 1
ATOM 4001 C CA . ALA A 1 508 ? -24.219 10.837 23.942 1.00 93.25 508 ALA A CA 1
ATOM 4002 C C . ALA A 1 508 ? -23.430 10.656 22.638 1.00 93.25 508 ALA A C 1
ATOM 4004 O O . ALA A 1 508 ? -23.933 10.109 21.651 1.00 93.25 508 ALA A O 1
ATOM 4005 N N . ARG A 1 509 ? -22.160 11.077 22.654 1.00 90.25 509 ARG A N 1
ATOM 4006 C CA . ARG A 1 509 ? -21.199 10.848 21.561 1.00 90.25 509 ARG A CA 1
ATOM 4007 C C . ARG A 1 509 ? -20.424 9.572 21.815 1.00 90.25 509 ARG A C 1
ATOM 4009 O O . ARG A 1 509 ? -19.870 9.396 22.899 1.00 90.25 509 ARG A O 1
ATOM 4016 N N . VAL A 1 510 ? -20.305 8.729 20.799 1.00 90.00 510 VAL A N 1
ATOM 4017 C CA . VAL A 1 510 ? -19.339 7.626 20.819 1.00 90.00 510 VAL A CA 1
ATOM 4018 C C . VAL A 1 510 ? -17.969 8.190 20.450 1.00 90.00 510 VAL A C 1
ATOM 4020 O O . VAL A 1 510 ? -17.880 8.999 19.541 1.00 90.00 510 VAL A O 1
ATOM 4023 N N . ILE A 1 511 ? -16.894 7.795 21.127 1.00 87.19 511 ILE A N 1
ATOM 4024 C CA . ILE A 1 511 ? -15.496 8.122 20.795 1.00 87.19 511 ILE A CA 1
ATOM 4025 C C . ILE A 1 511 ? -14.723 6.823 20.697 1.00 87.19 511 ILE A C 1
ATOM 4027 O O . ILE A 1 511 ? -14.802 6.013 21.613 1.00 87.19 511 ILE A O 1
ATOM 4031 N N . HIS A 1 512 ? -13.933 6.650 19.638 1.00 84.31 512 HIS A N 1
ATOM 4032 C CA . HIS A 1 512 ? -13.059 5.489 19.490 1.00 84.31 512 HIS A CA 1
ATOM 4033 C C . HIS A 1 512 ? -11.593 5.909 19.339 1.00 84.31 512 HIS A C 1
ATOM 4035 O O . HIS A 1 512 ? -11.088 6.089 18.232 1.00 84.31 512 HIS A O 1
ATOM 4041 N N . SER A 1 513 ? -10.906 6.113 20.462 1.00 75.38 513 SER A N 1
ATOM 4042 C CA . SER A 1 513 ? -9.479 6.436 20.494 1.00 75.38 513 SER A CA 1
ATOM 4043 C C . SER A 1 513 ? -8.901 6.289 21.899 1.00 75.38 513 SER A C 1
ATOM 4045 O O . SER A 1 513 ? -9.572 6.548 22.894 1.00 75.38 513 SER A O 1
ATOM 4047 N N . ARG A 1 514 ? -7.607 5.955 21.981 1.00 65.50 514 ARG A N 1
ATOM 4048 C CA . ARG A 1 514 ? -6.847 5.955 23.245 1.00 65.50 514 ARG A CA 1
ATOM 4049 C C . ARG A 1 514 ? -6.437 7.355 23.706 1.00 65.50 514 ARG A C 1
ATOM 4051 O O . ARG A 1 514 ? -6.215 7.556 24.894 1.00 65.50 514 ARG A O 1
ATOM 4058 N N . SER A 1 515 ? -6.241 8.280 22.769 1.00 61.69 515 SER A N 1
ATOM 4059 C CA . SER A 1 515 ? -5.562 9.559 23.024 1.00 61.69 515 SER A CA 1
ATOM 4060 C C . SER A 1 515 ? -6.307 10.776 22.487 1.00 61.69 515 SER A C 1
ATOM 4062 O O . SER A 1 515 ? -6.012 11.894 22.903 1.00 61.69 515 SER A O 1
ATOM 4064 N N . LEU A 1 516 ? -7.264 10.588 21.575 1.00 65.81 516 LEU A N 1
ATOM 4065 C CA . LEU A 1 516 ? -7.989 11.680 20.934 1.00 65.81 516 LEU A CA 1
ATOM 4066 C C . LEU A 1 516 ? -9.465 11.653 21.324 1.00 65.81 516 LEU A C 1
ATOM 4068 O O . LEU A 1 516 ? -10.174 10.698 21.031 1.00 65.81 516 LEU A O 1
ATOM 4072 N N . ASN A 1 517 ? -9.974 12.754 21.873 1.00 64.94 517 ASN A N 1
ATOM 4073 C CA . ASN A 1 517 ? -11.408 12.917 22.131 1.00 64.94 517 ASN A CA 1
ATOM 4074 C C . ASN A 1 517 ? -12.173 13.303 20.851 1.00 64.94 517 ASN A C 1
ATOM 4076 O O . ASN A 1 517 ? -12.917 14.282 20.832 1.00 64.94 517 ASN A O 1
ATOM 4080 N N . LYS A 1 518 ? -11.946 12.574 19.756 1.00 66.69 518 LYS A N 1
ATOM 4081 C CA . LYS A 1 518 ? -12.655 12.786 18.492 1.00 66.69 518 LYS A CA 1
ATOM 4082 C C . LYS A 1 518 ? -13.883 11.878 18.451 1.00 66.69 518 LYS A C 1
ATOM 4084 O O . LYS A 1 518 ? -13.707 10.664 18.574 1.00 66.69 518 LYS A O 1
ATOM 4089 N N . PRO A 1 519 ? -15.099 12.432 18.298 1.00 64.75 519 PRO A N 1
ATOM 4090 C CA . PRO A 1 519 ? -16.302 11.622 18.188 1.00 64.75 519 PRO A CA 1
ATOM 4091 C C . PRO A 1 519 ? -16.191 10.677 16.996 1.00 64.75 519 PRO A C 1
ATOM 4093 O O . PRO A 1 519 ? -15.802 11.058 15.893 1.00 64.75 519 PRO A O 1
ATOM 4096 N N . HIS A 1 520 ? -16.505 9.418 17.270 1.00 70.00 520 HIS A N 1
ATOM 4097 C CA . HIS A 1 520 ? -16.931 8.471 16.272 1.00 70.00 520 HIS A CA 1
ATOM 4098 C C . HIS A 1 520 ? -18.267 8.935 15.683 1.00 70.00 520 HIS A C 1
ATOM 4100 O O . HIS A 1 520 ? -19.034 9.611 16.368 1.00 70.00 520 HIS A O 1
ATOM 4106 N N . VAL A 1 521 ? -18.527 8.641 14.407 1.00 70.19 521 VAL A N 1
ATOM 4107 C CA . VAL A 1 521 ? -19.655 9.206 13.639 1.00 70.19 521 VAL A CA 1
ATOM 4108 C C . VAL A 1 521 ? -20.938 8.453 13.974 1.00 70.19 521 VAL A C 1
ATOM 4110 O O . VAL A 1 521 ? -21.669 7.977 13.113 1.00 70.19 521 VAL A O 1
ATOM 4113 N N . CYS A 1 522 ? -21.175 8.308 15.269 1.00 82.75 522 CYS A N 1
ATOM 4114 C CA . CYS A 1 522 ? -22.316 7.638 15.817 1.00 82.75 522 CYS A CA 1
ATOM 4115 C C . CYS A 1 522 ? -22.836 8.372 17.027 1.00 82.75 522 CYS A C 1
ATOM 4117 O O . CYS A 1 522 ? -22.098 8.829 17.907 1.00 82.75 522 CYS A O 1
ATOM 4119 N N . THR A 1 523 ? -24.152 8.370 17.086 1.00 91.44 523 THR A N 1
ATOM 4120 C CA . THR A 1 523 ? -24.904 8.810 18.244 1.00 91.44 523 THR A CA 1
ATOM 4121 C C . THR A 1 523 ? -25.202 7.599 19.123 1.00 91.44 523 THR A C 1
ATOM 4123 O O . THR A 1 523 ? -25.461 6.502 18.625 1.00 91.44 523 THR A O 1
ATOM 4126 N N . ALA A 1 524 ? -25.135 7.787 20.436 1.00 95.00 524 ALA A N 1
ATOM 4127 C CA . ALA A 1 524 ? -25.577 6.816 21.425 1.00 95.00 524 ALA A CA 1
ATOM 4128 C C . ALA A 1 524 ? -26.687 7.426 22.288 1.00 95.00 524 ALA A C 1
ATOM 4130 O O . ALA A 1 524 ? -26.732 8.638 22.496 1.00 95.00 524 ALA A O 1
ATOM 4131 N N . ILE A 1 525 ? -27.600 6.589 22.773 1.00 96.56 525 ILE A N 1
ATOM 4132 C CA . ILE A 1 525 ? -28.837 7.016 23.435 1.00 96.56 525 ILE A CA 1
ATOM 4133 C C . ILE A 1 525 ? -28.955 6.312 24.777 1.00 96.56 525 ILE A C 1
ATOM 4135 O O . ILE A 1 525 ? -29.043 5.089 24.825 1.00 96.56 525 ILE A O 1
ATOM 4139 N N . CYS A 1 526 ? -28.972 7.077 25.862 1.00 96.50 526 CYS A N 1
ATOM 4140 C CA . CYS A 1 526 ? -29.158 6.583 27.218 1.00 96.50 526 CYS A CA 1
ATOM 4141 C C . CYS A 1 526 ? -30.609 6.114 27.405 1.00 96.50 526 CYS A C 1
ATOM 4143 O O . CYS A 1 526 ? -31.547 6.917 27.414 1.00 96.50 526 CYS A O 1
ATOM 4145 N N . VAL A 1 527 ? -30.801 4.804 27.551 1.00 95.81 527 VAL A N 1
ATOM 4146 C CA . VAL A 1 527 ? -32.131 4.188 27.738 1.00 95.81 527 VAL A CA 1
ATOM 4147 C C . VAL A 1 527 ? -32.354 3.698 29.162 1.00 95.81 527 VAL A C 1
ATOM 4149 O O . VAL A 1 527 ? -33.486 3.482 29.588 1.00 95.81 527 VAL A O 1
ATOM 4152 N N . LYS A 1 528 ? -31.267 3.507 29.904 1.00 94.94 528 LYS A N 1
ATOM 4153 C CA . LYS A 1 528 ? -31.241 3.167 31.321 1.00 94.94 528 LYS A CA 1
ATOM 4154 C C . LYS A 1 528 ? -29.891 3.620 31.879 1.00 94.94 528 LYS A C 1
ATOM 4156 O O . LYS A 1 528 ? -28.946 3.798 31.116 1.00 94.94 528 LYS A O 1
ATOM 4161 N N . GLU A 1 529 ? -29.798 3.798 33.194 1.00 94.00 529 GLU A N 1
ATOM 4162 C CA . GLU A 1 529 ? -28.512 3.975 33.879 1.00 94.00 529 GLU A CA 1
ATOM 4163 C C . GLU A 1 529 ? -27.475 2.978 33.332 1.00 94.00 529 GLU A C 1
ATOM 4165 O O . GLU A 1 529 ? -27.791 1.799 33.194 1.00 94.00 529 GLU A O 1
ATOM 4170 N N . GLU A 1 530 ? -26.286 3.472 32.967 1.00 94.06 530 GLU A N 1
ATOM 4171 C CA . GLU A 1 530 ? -25.160 2.717 32.382 1.00 94.06 530 GLU A CA 1
ATOM 4172 C C . GLU A 1 530 ? -25.391 2.047 31.017 1.00 94.06 530 GLU A C 1
ATOM 4174 O O . GLU A 1 530 ? -24.441 1.498 30.457 1.00 94.06 530 GLU A O 1
ATOM 4179 N N . ILE A 1 531 ? -26.602 2.093 30.458 1.00 96.31 531 ILE A N 1
ATOM 4180 C CA . ILE A 1 531 ? -26.950 1.392 29.219 1.00 96.31 531 ILE A CA 1
ATOM 4181 C C . ILE A 1 531 ? -27.318 2.401 28.137 1.00 96.31 531 ILE A C 1
ATOM 4183 O O . ILE A 1 531 ? -28.348 3.083 28.198 1.00 96.31 531 ILE A O 1
ATOM 4187 N N . PHE A 1 532 ? -26.498 2.414 27.093 1.00 97.00 532 PHE A N 1
ATOM 4188 C CA . PHE A 1 532 ? -26.747 3.162 25.874 1.00 97.00 532 PHE A CA 1
ATOM 4189 C C . PHE A 1 532 ? -27.104 2.220 24.729 1.00 97.00 532 PHE A C 1
ATOM 4191 O O . PHE A 1 532 ? -26.590 1.105 24.658 1.00 97.00 532 PHE A O 1
ATOM 4198 N N . ILE A 1 533 ? -27.942 2.685 23.805 1.00 95.38 533 ILE A N 1
ATOM 4199 C CA . ILE A 1 533 ? -28.173 2.016 22.523 1.00 95.38 533 ILE A CA 1
ATOM 4200 C C . ILE A 1 533 ? -27.638 2.847 21.364 1.00 95.38 533 ILE A C 1
ATOM 4202 O O . ILE A 1 533 ? -27.588 4.075 21.431 1.00 95.38 533 ILE A O 1
ATOM 4206 N N . THR A 1 534 ? -27.243 2.169 20.297 1.00 93.31 534 THR A N 1
ATOM 4207 C CA . THR A 1 534 ? -26.810 2.759 19.028 1.00 93.31 534 THR A CA 1
ATOM 4208 C C . THR A 1 534 ? -27.090 1.768 17.889 1.00 93.31 534 THR A C 1
ATOM 4210 O O . THR A 1 534 ? -27.663 0.701 18.115 1.00 93.31 534 THR A O 1
ATOM 4213 N N . ALA A 1 535 ? -26.706 2.092 16.657 1.00 88.69 535 ALA A N 1
ATOM 4214 C CA . ALA A 1 535 ? -26.739 1.124 15.563 1.00 88.69 535 ALA A CA 1
ATOM 4215 C C . ALA A 1 535 ? -25.700 0.018 15.825 1.00 88.69 535 ALA A C 1
ATOM 4217 O O . ALA A 1 535 ? -24.547 0.323 16.113 1.00 88.69 535 ALA A O 1
ATOM 4218 N N . ALA A 1 536 ? -26.055 -1.264 15.701 1.00 85.81 536 ALA A N 1
ATOM 4219 C CA . ALA A 1 536 ? -25.114 -2.362 15.952 1.00 85.81 536 ALA A CA 1
ATOM 4220 C C . ALA A 1 536 ? -23.864 -2.238 15.073 1.00 85.81 536 ALA A C 1
ATOM 4222 O O . ALA A 1 536 ? -22.742 -2.363 15.561 1.00 85.81 536 ALA A O 1
ATOM 4223 N N . ARG A 1 537 ? -24.051 -1.882 13.795 1.00 78.38 537 ARG A N 1
ATOM 4224 C CA . ARG A 1 537 ? -22.961 -1.625 12.849 1.00 78.38 537 ARG A CA 1
ATOM 4225 C C . ARG A 1 537 ? -21.937 -0.628 13.383 1.00 78.38 537 ARG A C 1
ATOM 4227 O O . ARG A 1 537 ? -20.745 -0.909 13.280 1.00 78.38 537 ARG A O 1
ATOM 4234 N N . CYS A 1 538 ? -22.393 0.449 14.017 1.00 81.06 538 CYS A N 1
ATOM 4235 C CA . CYS A 1 538 ? -21.522 1.462 14.597 1.00 81.06 538 CYS A CA 1
ATOM 4236 C C . CYS A 1 538 ? -20.451 0.858 15.514 1.00 81.06 538 CYS A C 1
ATOM 4238 O O . CYS A 1 538 ? -19.292 1.253 15.473 1.00 81.06 538 CYS A O 1
ATOM 4240 N N . ILE A 1 539 ? -20.841 -0.109 16.346 1.00 84.94 539 ILE A N 1
ATOM 4241 C CA . ILE A 1 539 ? -19.970 -0.683 17.373 1.00 84.94 539 ILE A CA 1
ATOM 4242 C C . ILE A 1 539 ? -19.329 -2.011 16.951 1.00 84.94 539 ILE A C 1
ATOM 4244 O O . ILE A 1 539 ? -18.372 -2.436 17.590 1.00 84.94 539 ILE A O 1
ATOM 4248 N N . THR A 1 540 ? -19.779 -2.640 15.856 1.00 80.56 540 THR A N 1
ATOM 4249 C CA . THR A 1 540 ? -19.237 -3.931 15.372 1.00 80.56 540 THR A CA 1
ATOM 4250 C C . THR A 1 540 ? -17.737 -3.911 15.083 1.00 80.56 540 THR A C 1
ATOM 4252 O O . THR A 1 540 ? -17.061 -4.916 15.285 1.00 80.56 540 THR A O 1
ATOM 4255 N N . THR A 1 541 ? -17.203 -2.780 14.619 1.00 74.56 541 THR A N 1
ATOM 4256 C CA . THR A 1 541 ? -15.775 -2.615 14.307 1.00 74.56 541 THR A CA 1
ATOM 4257 C C . THR A 1 541 ? -14.986 -1.957 15.436 1.00 74.56 541 THR A C 1
ATOM 4259 O O . THR A 1 541 ? -13.777 -1.769 15.303 1.00 74.56 541 THR A O 1
ATOM 4262 N N . LEU A 1 542 ? -15.647 -1.562 16.529 1.00 80.38 542 LEU A N 1
ATOM 4263 C CA . LEU A 1 542 ? -15.013 -0.851 17.633 1.00 80.38 542 LEU A CA 1
ATOM 4264 C C . LEU A 1 542 ? -14.506 -1.826 18.692 1.00 80.38 542 LEU A C 1
ATOM 4266 O O . LEU A 1 542 ? -15.075 -2.880 18.952 1.00 80.38 542 LEU A O 1
ATOM 4270 N N . HIS A 1 543 ? -13.429 -1.426 19.356 1.00 82.00 543 HIS A N 1
ATOM 4271 C CA . HIS A 1 543 ? -12.864 -2.143 20.493 1.00 82.00 543 HIS A CA 1
ATOM 4272 C C . HIS A 1 543 ? -13.291 -1.507 21.822 1.00 82.00 543 HIS A C 1
ATOM 4274 O O . HIS A 1 543 ? -13.115 -0.300 22.014 1.00 82.00 543 HIS A O 1
ATOM 4280 N N . VAL A 1 544 ? -13.783 -2.319 22.765 1.00 84.50 544 VAL A N 1
ATOM 4281 C CA . VAL A 1 544 ? -14.261 -1.879 24.093 1.00 84.50 544 VAL A CA 1
ATOM 4282 C C . VAL A 1 544 ? -13.227 -0.998 24.802 1.00 84.50 544 VAL A C 1
ATOM 4284 O O . VAL A 1 544 ? -13.536 0.117 25.208 1.00 84.50 544 VAL A O 1
ATOM 4287 N N . THR A 1 545 ? -11.963 -1.431 24.849 1.00 80.88 545 THR A N 1
ATOM 4288 C CA . THR A 1 545 ? -10.891 -0.720 25.578 1.00 80.88 545 THR A CA 1
ATOM 4289 C C . THR A 1 545 ? -10.535 0.661 25.029 1.00 80.88 545 THR A C 1
ATOM 4291 O O . THR A 1 545 ? -9.847 1.414 25.711 1.00 80.88 545 THR A O 1
ATOM 4294 N N . TYR A 1 546 ? -10.903 0.983 23.785 1.00 83.56 546 TYR A N 1
ATOM 4295 C CA . TYR A 1 546 ? -10.623 2.298 23.187 1.00 83.56 546 TYR A CA 1
ATOM 4296 C C . TYR A 1 546 ? -11.899 3.101 22.961 1.00 83.56 546 TYR A C 1
ATOM 4298 O O . TYR A 1 546 ? -11.835 4.174 22.367 1.00 83.56 546 TYR A O 1
ATOM 4306 N N . THR A 1 547 ? -13.046 2.574 23.397 1.00 87.75 547 THR A N 1
ATOM 4307 C CA . THR A 1 547 ? -14.330 3.233 23.204 1.00 87.75 547 THR A CA 1
ATOM 4308 C C . THR A 1 547 ? -14.775 3.922 24.480 1.00 87.75 547 THR A C 1
ATOM 4310 O O . THR A 1 547 ? -14.929 3.299 25.533 1.00 87.75 547 THR A O 1
ATOM 4313 N N . THR A 1 548 ? -15.034 5.213 24.352 1.00 90.25 548 THR A N 1
ATOM 4314 C CA . THR A 1 548 ? -15.514 6.083 25.420 1.00 90.25 548 THR A CA 1
ATOM 4315 C C . THR A 1 548 ? -16.814 6.726 24.966 1.00 90.25 548 THR A C 1
ATOM 4317 O O . THR A 1 548 ? -16.938 7.137 23.816 1.00 90.25 548 THR A O 1
ATOM 4320 N N . ILE A 1 549 ? -17.781 6.839 25.864 1.00 93.06 549 ILE A N 1
ATOM 4321 C CA . ILE A 1 549 ? -19.027 7.560 25.629 1.00 93.06 549 ILE A CA 1
ATOM 4322 C C . ILE A 1 549 ? -18.916 8.927 26.295 1.00 93.06 549 ILE A C 1
ATOM 4324 O O . ILE A 1 549 ? -18.736 8.997 27.509 1.00 93.06 549 ILE A O 1
ATOM 4328 N N . ILE A 1 550 ? -19.008 10.013 25.523 1.00 91.00 550 ILE A N 1
ATOM 4329 C CA . ILE A 1 550 ? -19.178 11.350 26.100 1.00 91.00 550 ILE A CA 1
ATOM 4330 C C . ILE A 1 550 ? -20.655 11.581 26.339 1.00 91.00 550 ILE A C 1
ATOM 4332 O O . ILE A 1 550 ? -21.425 11.771 25.398 1.00 91.00 550 ILE A O 1
ATOM 4336 N N . TYR A 1 551 ? -21.024 11.619 27.609 1.00 92.69 551 TYR A N 1
ATOM 4337 C CA . TYR A 1 551 ? -22.382 11.863 28.057 1.00 92.69 551 TYR A CA 1
ATOM 4338 C C . TYR A 1 551 ? -22.375 13.011 29.063 1.00 92.69 551 TYR A C 1
ATOM 4340 O O . TYR A 1 551 ? -21.658 12.955 30.062 1.00 92.69 551 TYR A O 1
ATOM 4348 N N . LYS A 1 552 ? -23.127 14.084 28.781 1.00 90.56 552 LYS A N 1
ATOM 4349 C CA . LYS A 1 552 ? -23.163 15.312 29.602 1.00 90.56 552 LYS A CA 1
ATOM 4350 C C . LYS A 1 552 ? -21.769 15.849 29.972 1.00 90.56 552 LYS A C 1
ATOM 4352 O O . LYS A 1 552 ? -21.519 16.203 31.119 1.00 90.56 552 LYS A O 1
ATOM 4357 N N . ASN A 1 553 ? -20.851 15.892 29.006 1.00 87.56 553 ASN A N 1
ATOM 4358 C CA . ASN A 1 553 ? -19.443 16.280 29.191 1.00 87.56 553 ASN A CA 1
ATOM 4359 C C . ASN A 1 553 ? -18.599 15.364 30.103 1.00 87.56 553 ASN A C 1
ATOM 4361 O O . ASN A 1 553 ? -17.477 15.730 30.452 1.00 87.56 553 ASN A O 1
ATOM 4365 N N . HIS A 1 554 ? -19.082 14.171 30.451 1.00 90.50 554 HIS A N 1
ATOM 4366 C CA . HIS A 1 554 ? -18.301 13.153 31.153 1.00 90.50 554 HIS A CA 1
ATOM 4367 C C . HIS A 1 554 ? -17.864 12.041 30.205 1.00 90.50 554 HIS A C 1
ATOM 4369 O O . HIS A 1 554 ? -18.641 11.585 29.371 1.00 90.50 554 HIS A O 1
ATOM 4375 N N . ASN A 1 555 ? -16.623 11.584 30.373 1.00 90.94 555 ASN A N 1
ATOM 4376 C CA . ASN A 1 555 ? -16.061 10.458 29.636 1.00 90.94 555 ASN A CA 1
ATOM 4377 C C . ASN A 1 555 ? -16.377 9.154 30.371 1.00 90.94 555 ASN A C 1
ATOM 4379 O O . ASN A 1 555 ? -15.812 8.886 31.432 1.00 90.94 555 ASN A O 1
ATOM 4383 N N . LEU A 1 556 ? -17.262 8.341 29.801 1.00 93.19 556 LEU A N 1
ATOM 4384 C CA . LEU A 1 556 ? -17.673 7.055 30.354 1.00 93.19 556 LEU A CA 1
ATOM 4385 C C . LEU A 1 556 ? -16.972 5.931 29.599 1.00 93.19 556 LEU A C 1
ATOM 4387 O O . LEU A 1 556 ? -17.160 5.772 28.394 1.00 93.19 556 LEU A O 1
ATOM 4391 N N . TYR A 1 557 ? -16.160 5.145 30.298 1.00 91.00 557 TYR A N 1
ATOM 4392 C CA . TYR A 1 557 ? -15.460 4.026 29.674 1.00 91.00 557 TYR A CA 1
ATOM 4393 C C . TYR A 1 557 ? -16.404 2.847 29.459 1.00 91.00 557 TYR A C 1
ATOM 4395 O O . TYR A 1 557 ? -17.170 2.474 30.356 1.00 91.00 557 TYR A O 1
ATOM 4403 N N . THR A 1 558 ? -16.320 2.258 28.268 1.00 91.88 558 THR A N 1
ATOM 4404 C CA . THR A 1 558 ? -17.120 1.093 27.887 1.00 91.88 558 THR A CA 1
ATOM 4405 C C . THR A 1 558 ? -16.708 -0.130 28.705 1.00 91.88 558 THR A C 1
ATOM 4407 O O . THR A 1 558 ? -15.530 -0.471 28.763 1.00 91.88 558 THR A O 1
ATOM 4410 N N . LYS A 1 559 ? -17.696 -0.801 29.302 1.00 89.88 559 LYS A N 1
ATOM 4411 C CA . LYS A 1 559 ? -17.582 -2.097 29.983 1.00 89.88 559 LYS A CA 1
ATOM 4412 C C . LYS A 1 559 ? -17.785 -3.254 29.003 1.00 89.88 559 LYS A C 1
ATOM 4414 O O . LYS A 1 559 ? -17.003 -4.198 29.006 1.00 89.88 559 LYS A O 1
ATOM 4419 N N . ALA A 1 560 ? -18.821 -3.178 28.166 1.00 90.62 560 ALA A N 1
ATOM 4420 C CA . ALA A 1 560 ? -19.145 -4.217 27.192 1.00 90.62 560 ALA A CA 1
ATOM 4421 C C . ALA A 1 560 ? -19.956 -3.674 26.008 1.00 90.62 560 ALA A C 1
ATOM 4423 O O . ALA A 1 560 ? -20.686 -2.688 26.137 1.00 90.62 560 ALA A O 1
ATOM 4424 N N . PHE A 1 561 ? -19.865 -4.379 24.880 1.00 91.50 561 PHE A N 1
ATOM 4425 C CA . PHE A 1 561 ? -20.785 -4.248 23.754 1.00 91.50 561 PHE A CA 1
ATOM 4426 C C . PHE A 1 561 ? -21.680 -5.478 23.677 1.00 91.50 561 PHE A C 1
ATOM 4428 O O . PHE A 1 561 ? -21.202 -6.596 23.858 1.00 91.50 561 PHE A O 1
ATOM 4435 N N . ILE A 1 562 ? -22.957 -5.269 23.371 1.00 90.75 562 ILE A N 1
ATOM 4436 C CA . ILE A 1 562 ? -23.894 -6.344 23.056 1.00 90.75 562 ILE A CA 1
ATOM 4437 C C . ILE A 1 562 ? -24.352 -6.110 21.624 1.00 90.75 562 ILE A C 1
ATOM 4439 O O . ILE A 1 562 ? -24.898 -5.053 21.299 1.00 90.75 562 ILE A O 1
ATOM 4443 N N . LEU A 1 563 ? -24.060 -7.085 20.770 1.00 86.12 563 LEU A N 1
ATOM 4444 C CA . LEU A 1 563 ? -24.450 -7.106 19.367 1.00 86.12 563 LEU A CA 1
ATOM 4445 C C . LEU A 1 563 ? -25.598 -8.105 19.175 1.00 86.12 563 LEU A C 1
ATOM 4447 O O . LEU A 1 563 ? -25.663 -9.077 19.929 1.00 86.12 563 LEU A O 1
ATOM 4451 N N . PRO A 1 564 ? -26.456 -7.915 18.159 1.00 75.81 564 PRO A N 1
ATOM 4452 C CA . PRO A 1 564 ? -27.576 -8.808 17.902 1.00 75.81 564 PRO A CA 1
ATOM 4453 C C . PRO A 1 564 ? -27.139 -10.263 17.735 1.00 75.81 564 PRO A C 1
ATOM 4455 O O . PRO A 1 564 ? -26.354 -10.597 16.844 1.00 75.81 564 PRO A O 1
ATOM 4458 N N . SER A 1 565 ? -27.708 -11.140 18.561 1.00 63.69 565 SER A N 1
ATOM 4459 C CA . SER A 1 565 ? -27.376 -12.572 18.617 1.00 63.69 565 SER A CA 1
ATOM 4460 C C . SER A 1 565 ? -27.670 -13.329 17.308 1.00 63.69 565 SER A C 1
ATOM 4462 O O . SER A 1 565 ? -27.078 -14.370 17.027 1.00 63.69 565 SER A O 1
ATOM 4464 N N . ASN A 1 566 ? -28.594 -12.813 16.491 1.00 63.75 566 ASN A N 1
ATOM 4465 C CA . ASN A 1 566 ? -29.012 -13.408 15.226 1.00 63.75 566 ASN A CA 1
ATOM 4466 C C . ASN A 1 566 ? -29.050 -12.319 14.144 1.00 63.75 566 ASN A C 1
ATOM 4468 O O . ASN A 1 566 ? -30.091 -11.707 13.897 1.00 63.75 566 ASN A O 1
ATOM 4472 N N . GLY A 1 567 ? -27.886 -12.032 13.551 1.00 55.16 567 GLY A N 1
ATOM 4473 C CA . GLY A 1 567 ? -27.732 -10.992 12.534 1.00 55.16 567 GLY A CA 1
ATOM 4474 C C . GLY A 1 567 ? -28.670 -11.232 11.353 1.00 55.16 567 GLY A C 1
ATOM 4475 O O . GLY A 1 567 ? -28.549 -12.224 10.628 1.00 55.16 567 GLY A O 1
ATOM 4476 N N . THR A 1 568 ? -29.636 -10.338 11.155 1.00 51.75 568 THR A N 1
ATOM 4477 C CA . THR A 1 568 ? -30.529 -10.435 9.999 1.00 51.75 568 THR A CA 1
ATOM 4478 C C . THR A 1 568 ? -29.765 -10.006 8.748 1.00 51.75 568 THR A C 1
ATOM 4480 O O . THR A 1 568 ? -29.000 -9.047 8.774 1.00 51.75 568 THR A O 1
ATOM 4483 N N . LYS A 1 569 ? -29.979 -10.673 7.605 1.00 43.09 569 LYS A N 1
ATOM 4484 C CA . LYS A 1 569 ? -29.340 -10.286 6.328 1.00 43.09 569 LYS A CA 1
ATOM 4485 C C . LYS A 1 569 ? -29.703 -8.861 5.855 1.00 43.09 569 LYS A C 1
ATOM 4487 O O . LYS A 1 569 ? -29.164 -8.424 4.844 1.00 43.09 569 LYS A O 1
ATOM 4492 N N . GLN A 1 570 ? -30.650 -8.178 6.512 1.00 50.84 570 GLN A N 1
ATOM 4493 C CA . GLN A 1 570 ? -31.280 -6.932 6.049 1.00 50.84 570 GLN A CA 1
ATOM 4494 C C . GLN A 1 570 ? -31.483 -5.870 7.161 1.00 50.84 570 GLN A C 1
ATOM 4496 O O . GLN A 1 570 ? -32.377 -5.037 7.050 1.00 50.84 570 GLN A O 1
ATOM 4501 N N . ALA A 1 571 ? -30.646 -5.875 8.205 1.00 53.66 571 ALA A N 1
ATOM 4502 C CA . ALA A 1 571 ? -30.353 -4.743 9.105 1.00 53.66 571 ALA A CA 1
ATOM 4503 C C . ALA A 1 571 ? -31.506 -3.998 9.831 1.00 53.66 571 ALA A C 1
ATOM 4505 O O . ALA A 1 571 ? -31.302 -2.880 10.305 1.00 53.66 571 ALA A O 1
ATOM 4506 N N . TYR A 1 572 ? -32.711 -4.571 9.953 1.00 58.16 572 TYR A N 1
ATOM 4507 C CA . TYR A 1 572 ? -33.857 -3.897 10.602 1.00 58.16 572 TYR A CA 1
ATOM 4508 C C . TYR A 1 572 ? -33.998 -4.173 12.113 1.00 58.16 572 TYR A C 1
ATOM 4510 O O . TYR A 1 572 ? -34.828 -3.542 12.768 1.00 58.16 572 TYR A O 1
ATOM 4518 N N . ASP A 1 573 ? -33.204 -5.100 12.661 1.00 67.50 573 ASP A N 1
ATOM 4519 C CA . ASP A 1 573 ? -33.109 -5.410 14.101 1.00 67.50 573 ASP A CA 1
ATOM 4520 C C . ASP A 1 573 ? -31.689 -5.163 14.647 1.00 67.50 573 ASP A C 1
ATOM 4522 O O . ASP A 1 573 ? -31.308 -5.683 15.695 1.00 67.50 573 ASP A O 1
ATOM 4526 N N . ASP A 1 574 ? -30.892 -4.359 13.943 1.00 75.94 574 ASP A N 1
ATOM 4527 C CA . ASP A 1 574 ? -29.473 -4.168 14.231 1.00 75.94 574 ASP A CA 1
ATOM 4528 C C . ASP A 1 574 ? -29.267 -3.054 15.269 1.00 75.94 574 ASP A C 1
ATOM 4530 O O . ASP A 1 574 ? -28.667 -2.012 14.996 1.00 75.94 574 ASP A O 1
ATOM 4534 N N . ILE A 1 575 ? -29.779 -3.269 16.483 1.00 88.12 575 ILE A N 1
ATOM 4535 C CA . ILE A 1 575 ? -29.564 -2.382 17.634 1.00 88.12 575 ILE A CA 1
ATOM 4536 C C . ILE A 1 575 ? -28.394 -2.920 18.456 1.00 88.12 575 ILE A C 1
ATOM 4538 O O . ILE A 1 575 ? -28.402 -4.064 18.898 1.00 88.12 575 ILE A O 1
ATOM 4542 N N . GLY A 1 576 ? -27.378 -2.087 18.651 1.00 90.88 576 GLY A N 1
ATOM 4543 C CA . GLY A 1 576 ? -26.242 -2.383 19.513 1.00 90.88 576 GLY A CA 1
ATOM 4544 C C . GLY A 1 576 ? -26.420 -1.749 20.884 1.00 90.88 576 GLY A C 1
ATOM 4545 O O . GLY A 1 576 ? -26.895 -0.616 20.980 1.00 90.88 576 GLY A O 1
ATOM 4546 N N . PHE A 1 577 ? -25.991 -2.443 21.937 1.00 94.25 577 PHE A N 1
ATOM 4547 C CA . PHE A 1 577 ? -25.928 -1.881 23.285 1.00 94.25 577 PHE A CA 1
ATOM 4548 C C . PHE A 1 577 ? -24.486 -1.617 23.695 1.00 94.25 577 PHE A C 1
ATOM 4550 O O . PHE A 1 577 ? -23.580 -2.405 23.421 1.00 94.25 577 PHE A O 1
ATOM 4557 N N . ILE A 1 578 ? -24.299 -0.516 24.411 1.00 95.44 578 ILE A N 1
ATOM 4558 C CA . ILE A 1 578 ? -23.047 -0.125 25.041 1.00 95.44 578 ILE A CA 1
ATOM 4559 C C . ILE A 1 578 ? -23.320 -0.028 26.537 1.00 95.44 578 ILE A C 1
ATOM 4561 O O . ILE A 1 578 ? -24.085 0.832 26.979 1.00 95.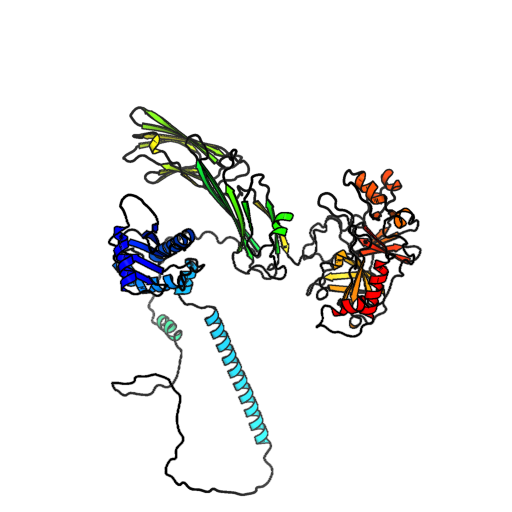44 578 ILE A O 1
ATOM 4565 N N . VAL A 1 579 ? -22.694 -0.908 27.313 1.00 94.62 579 VAL A N 1
ATOM 4566 C CA . VAL A 1 579 ? -22.704 -0.828 28.776 1.00 94.62 579 VAL A CA 1
ATOM 4567 C C . VAL A 1 579 ? -21.441 -0.103 29.206 1.00 94.62 579 VAL A C 1
ATOM 4569 O O . VAL A 1 579 ? -20.350 -0.460 28.762 1.00 94.62 579 VAL A O 1
ATOM 4572 N N . VAL A 1 580 ? -21.568 0.910 30.057 1.00 94.25 580 VAL A N 1
ATOM 4573 C CA . VAL A 1 580 ? -20.438 1.692 30.583 1.00 94.25 580 VAL A CA 1
ATOM 4574 C C . VAL A 1 580 ? -20.241 1.441 32.074 1.00 94.25 580 VAL A C 1
ATOM 4576 O O . VAL A 1 580 ? -21.133 0.962 32.761 1.00 94.25 580 VAL A O 1
ATOM 4579 N N . HIS A 1 581 ? -19.064 1.768 32.599 1.00 90.44 581 HIS A N 1
ATOM 4580 C CA . HIS A 1 581 ? -18.806 1.651 34.033 1.00 90.44 581 HIS A CA 1
ATOM 4581 C C . HIS A 1 581 ? -19.430 2.813 34.832 1.00 90.44 581 HIS A C 1
ATOM 4583 O O . HIS A 1 581 ? -19.027 3.965 34.644 1.00 90.44 581 HIS A O 1
ATOM 4589 N N . LYS A 1 582 ? -20.301 2.512 35.812 1.00 87.81 582 LYS A N 1
ATOM 4590 C CA . LYS A 1 582 ? -20.903 3.501 36.735 1.00 87.81 582 LYS A CA 1
ATOM 4591 C C . LYS A 1 582 ? -19.923 4.480 37.375 1.00 87.81 582 LYS A C 1
ATOM 4593 O O . LYS A 1 582 ? -20.225 5.659 37.498 1.00 87.81 582 LYS A O 1
ATOM 4598 N N . ARG A 1 583 ? -18.732 4.010 37.770 1.00 87.62 583 ARG A N 1
ATOM 4599 C CA . ARG A 1 583 ? -17.741 4.788 38.547 1.00 87.62 583 ARG A CA 1
ATOM 4600 C C . ARG A 1 583 ? -17.282 6.099 37.895 1.00 87.62 583 ARG A C 1
ATOM 4602 O O . ARG A 1 583 ? -16.630 6.897 38.552 1.00 87.62 583 ARG A O 1
ATOM 4609 N N . TYR A 1 584 ? -17.560 6.296 36.607 1.00 87.25 584 TYR A N 1
ATOM 4610 C CA . TYR A 1 584 ? -17.181 7.503 35.871 1.00 87.25 584 TYR A CA 1
ATOM 4611 C C . TYR A 1 584 ? -18.296 8.559 35.802 1.00 87.25 584 TYR A C 1
ATOM 4613 O O . TYR A 1 584 ? -18.067 9.636 35.250 1.00 87.25 584 TYR A O 1
ATOM 4621 N N . TYR A 1 585 ? -19.480 8.281 36.363 1.00 91.31 585 TYR A N 1
ATOM 4622 C CA . TYR A 1 585 ? -20.588 9.231 36.429 1.00 91.31 585 TYR A CA 1
ATOM 4623 C C . TYR A 1 585 ? -21.400 9.085 37.717 1.00 91.31 585 TYR A C 1
ATOM 4625 O O . TYR A 1 585 ? -22.088 8.092 37.931 1.00 91.31 585 TYR A O 1
ATOM 4633 N N . GLU A 1 586 ? -21.360 10.122 38.550 1.00 86.44 586 GLU A N 1
ATOM 4634 C CA . GLU A 1 586 ? -22.087 10.192 39.828 1.00 86.44 586 GLU A CA 1
ATOM 4635 C C . GLU A 1 586 ? -23.354 11.068 39.745 1.00 86.44 586 GLU A C 1
ATOM 4637 O O . GLU A 1 586 ? -24.001 11.342 40.754 1.00 86.44 586 GLU A O 1
ATOM 4642 N N . GLY A 1 587 ? -23.703 11.551 38.547 1.00 88.94 587 GLY A N 1
ATOM 4643 C CA . GLY A 1 587 ? -24.851 12.428 38.325 1.00 88.94 587 GLY A CA 1
ATOM 4644 C C . GLY A 1 587 ? -26.174 11.691 38.090 1.00 88.94 587 GLY A C 1
ATOM 4645 O O . GLY A 1 587 ? -26.253 10.464 38.088 1.00 88.94 587 GLY A O 1
ATOM 4646 N N . VAL A 1 588 ? -27.236 12.464 37.843 1.00 92.06 588 VAL A N 1
ATOM 4647 C CA . VAL A 1 588 ? -28.553 11.925 37.471 1.00 92.06 588 VAL A CA 1
ATOM 4648 C C . VAL A 1 588 ? -28.551 11.496 36.003 1.00 92.06 588 VAL A C 1
ATOM 4650 O O . VAL A 1 588 ? -28.259 12.293 35.105 1.00 92.06 588 VAL A O 1
ATOM 4653 N N . TRP A 1 589 ? -28.909 10.239 35.754 1.00 93.94 589 TRP A N 1
ATOM 4654 C CA . TRP A 1 589 ? -29.053 9.686 34.411 1.00 93.94 589 TRP A CA 1
ATOM 4655 C C . TRP A 1 589 ? -30.386 10.118 33.794 1.00 93.94 589 TRP A C 1
ATOM 4657 O O . TRP A 1 589 ? -31.446 9.670 34.224 1.00 93.94 589 TRP A O 1
ATOM 4667 N N . ASP A 1 590 ? -30.335 10.966 32.768 1.00 94.94 590 ASP A N 1
ATOM 4668 C CA . ASP A 1 590 ? -31.480 11.210 31.901 1.00 94.94 590 ASP A CA 1
ATOM 4669 C C . ASP A 1 590 ? -31.635 10.037 30.936 1.00 94.94 590 ASP A C 1
ATOM 4671 O O . ASP A 1 590 ? -30.681 9.606 30.289 1.00 94.94 590 ASP A O 1
ATOM 4675 N N . THR A 1 591 ? -32.850 9.506 30.865 1.00 94.75 591 THR A N 1
ATOM 4676 C CA . THR A 1 591 ? -33.192 8.349 30.035 1.00 94.75 591 THR A CA 1
ATOM 4677 C C . THR A 1 591 ? -34.445 8.657 29.233 1.00 94.75 591 THR A C 1
ATOM 4679 O O . THR A 1 591 ? -35.305 9.422 29.678 1.00 94.75 591 THR A O 1
ATOM 4682 N N . ILE A 1 592 ? -34.550 8.075 28.042 1.00 94.44 592 ILE A N 1
ATOM 4683 C CA . ILE A 1 592 ? -35.751 8.177 27.210 1.00 94.44 592 ILE A CA 1
ATOM 4684 C C . ILE A 1 592 ? -36.608 6.915 27.334 1.00 94.44 592 ILE A C 1
ATOM 4686 O O . ILE A 1 592 ? -36.096 5.795 27.372 1.00 94.44 592 ILE A O 1
ATOM 4690 N N . GLN A 1 593 ? -37.932 7.091 27.392 1.00 93.12 593 GLN A N 1
ATOM 4691 C CA . GLN A 1 593 ? -38.866 5.968 27.433 1.00 93.12 593 GLN A CA 1
ATOM 4692 C C . GLN A 1 593 ? -38.869 5.207 26.107 1.00 93.12 593 GLN A C 1
ATOM 4694 O O . GLN A 1 593 ? -38.834 5.802 25.033 1.00 93.12 593 GLN A O 1
ATOM 4699 N N . LEU A 1 594 ? -38.952 3.883 26.186 1.00 93.25 594 LEU A N 1
ATOM 4700 C CA . LEU A 1 594 ? -38.929 3.004 25.023 1.00 93.25 594 LEU A CA 1
ATOM 4701 C C . LEU A 1 594 ? -40.336 2.768 24.466 1.00 93.25 594 LEU A C 1
ATOM 4703 O O . LEU A 1 594 ? -41.297 2.602 25.220 1.00 93.25 594 LEU A O 1
ATOM 4707 N N . TYR A 1 595 ? -40.456 2.699 23.141 1.00 89.00 595 TYR A N 1
ATOM 4708 C CA . TYR A 1 595 ? -41.674 2.258 22.476 1.00 89.00 595 TYR A CA 1
ATOM 4709 C C . TYR A 1 595 ? -42.055 0.829 22.888 1.00 89.00 595 TYR A C 1
ATOM 4711 O O . TYR A 1 595 ? -41.336 -0.130 22.631 1.00 89.00 595 TYR A O 1
ATOM 4719 N N . ASN A 1 596 ? -43.224 0.682 23.512 1.00 81.06 596 ASN A N 1
ATOM 4720 C CA . ASN A 1 596 ? -43.635 -0.557 24.174 1.00 81.06 596 ASN A CA 1
ATOM 4721 C C . ASN A 1 596 ? -44.777 -1.284 23.439 1.00 81.06 596 ASN A C 1
ATOM 4723 O O . ASN A 1 596 ? -45.829 -1.565 24.015 1.00 81.06 596 ASN A O 1
ATOM 4727 N N . LYS A 1 597 ? -44.613 -1.559 22.139 1.00 82.94 597 LYS A N 1
ATOM 4728 C CA . LYS A 1 597 ? -45.538 -2.435 21.397 1.00 82.94 597 LYS A CA 1
ATOM 4729 C C . LYS A 1 597 ? -44.794 -3.598 20.769 1.00 82.94 597 LYS A C 1
ATOM 4731 O O . LYS A 1 597 ? -44.157 -3.418 19.734 1.00 82.94 597 LYS A O 1
ATOM 4736 N N . ASN A 1 598 ? -44.963 -4.785 21.346 1.00 77.25 598 ASN A N 1
ATOM 4737 C CA . ASN A 1 598 ? -44.338 -6.009 20.854 1.00 77.25 598 ASN A CA 1
ATOM 4738 C C . ASN A 1 598 ? -44.661 -6.259 19.380 1.00 77.25 598 ASN A C 1
ATOM 4740 O O . ASN A 1 598 ? -45.829 -6.313 18.977 1.00 77.25 598 ASN A O 1
ATOM 4744 N N . ARG A 1 599 ? -43.609 -6.457 18.586 1.00 76.06 599 ARG A N 1
ATOM 4745 C CA . ARG A 1 599 ? -43.734 -6.928 17.212 1.00 76.06 599 ARG A CA 1
ATOM 4746 C C . ARG A 1 599 ? -44.127 -8.403 17.216 1.00 76.06 599 ARG A C 1
ATOM 4748 O O . ARG A 1 599 ? -43.577 -9.201 17.971 1.00 76.06 599 ARG A O 1
ATOM 4755 N N . THR A 1 600 ? -45.096 -8.764 16.380 1.00 67.75 600 THR A N 1
ATOM 4756 C CA . THR A 1 600 ? -45.641 -10.129 16.313 1.00 67.75 600 THR A CA 1
ATOM 4757 C C . THR A 1 600 ? -45.024 -10.976 15.203 1.00 67.75 600 THR A C 1
ATOM 4759 O O . THR A 1 600 ? -45.251 -12.183 15.170 1.00 67.75 600 THR A O 1
ATOM 4762 N N . ASP A 1 601 ? -44.253 -10.373 14.294 1.00 69.44 601 ASP A N 1
ATOM 4763 C CA . ASP A 1 601 ? -43.640 -11.042 13.152 1.00 69.44 601 ASP A CA 1
ATOM 4764 C C . ASP A 1 601 ? -42.118 -10.837 13.070 1.00 69.44 601 ASP A C 1
ATOM 4766 O O . ASP A 1 601 ? -41.530 -9.930 13.662 1.00 69.44 601 ASP A O 1
ATOM 4770 N N . ASN A 1 602 ? -41.478 -11.722 12.304 1.00 65.31 602 ASN A N 1
ATOM 4771 C CA . ASN A 1 602 ? -40.049 -11.676 11.977 1.00 65.31 602 ASN A CA 1
ATOM 4772 C C . ASN A 1 602 ? -39.824 -11.226 10.521 1.00 65.31 602 ASN A C 1
ATOM 4774 O O . ASN A 1 602 ? -38.827 -11.590 9.910 1.00 65.31 602 ASN A O 1
ATOM 4778 N N . VAL A 1 603 ? -40.794 -10.517 9.936 1.00 65.75 603 VAL A N 1
ATOM 4779 C CA . VAL A 1 603 ? -40.799 -10.042 8.540 1.00 65.75 603 VAL A CA 1
ATOM 4780 C C . VAL A 1 603 ? -41.316 -8.592 8.547 1.00 65.75 603 VAL A C 1
ATOM 4782 O O . VAL A 1 603 ? -41.544 -8.012 9.601 1.00 65.75 603 VAL A O 1
ATOM 4785 N N . TYR A 1 604 ? -41.541 -7.985 7.386 1.00 70.94 604 TYR A N 1
ATOM 4786 C CA . TYR A 1 604 ? -42.002 -6.601 7.255 1.00 70.94 604 TYR A CA 1
ATOM 4787 C C . TYR A 1 604 ? -43.527 -6.385 7.366 1.00 70.94 604 TYR A C 1
ATOM 4789 O O . TYR A 1 604 ? -44.010 -5.295 7.044 1.00 70.94 604 TYR A O 1
ATOM 4797 N N . LYS A 1 605 ? -44.331 -7.383 7.773 1.00 76.19 605 LYS A N 1
ATOM 4798 C CA . LYS A 1 605 ? -45.802 -7.216 7.779 1.00 76.19 605 LYS A CA 1
ATOM 4799 C C . LYS A 1 605 ? -46.234 -6.237 8.864 1.00 76.19 605 LYS A C 1
ATOM 4801 O O . LYS A 1 605 ? -47.143 -5.450 8.621 1.00 76.19 605 LYS A O 1
ATOM 4806 N N . TRP A 1 606 ? -45.576 -6.235 10.022 1.00 80.25 606 TRP A N 1
ATOM 4807 C CA . TRP A 1 606 ? -45.849 -5.260 11.076 1.00 80.25 606 TRP A CA 1
ATOM 4808 C C . TRP A 1 606 ? -45.594 -3.824 10.610 1.00 80.25 606 TRP A C 1
ATOM 4810 O O . TRP A 1 606 ? -46.457 -2.973 10.802 1.00 80.25 606 TRP A O 1
ATOM 4820 N N . PHE A 1 607 ? -44.479 -3.574 9.917 1.00 78.31 607 PHE A N 1
ATOM 4821 C CA . PHE A 1 607 ? -44.169 -2.260 9.342 1.00 78.31 607 PHE A CA 1
ATOM 4822 C C . PHE A 1 607 ? -45.180 -1.837 8.276 1.00 78.31 607 PHE A C 1
ATOM 4824 O O . PHE A 1 607 ? -45.633 -0.702 8.291 1.00 78.31 607 PHE A O 1
ATOM 4831 N N . ARG A 1 608 ? -45.598 -2.755 7.396 1.00 77.31 608 ARG A N 1
ATOM 4832 C CA . ARG A 1 608 ? -46.627 -2.476 6.379 1.00 77.31 608 ARG A CA 1
ATOM 4833 C C . ARG A 1 608 ? -48.000 -2.169 6.989 1.00 77.31 608 ARG A C 1
ATOM 4835 O O . ARG A 1 608 ? -48.759 -1.374 6.445 1.00 77.31 608 ARG A O 1
ATOM 4842 N N . ASN A 1 609 ? -48.340 -2.827 8.095 1.00 79.50 609 ASN A N 1
ATOM 4843 C CA . ASN A 1 609 ? -49.638 -2.670 8.751 1.00 79.50 609 ASN A CA 1
ATOM 4844 C C . ASN A 1 609 ? -49.686 -1.456 9.691 1.00 79.50 609 ASN A C 1
ATOM 4846 O O . ASN A 1 609 ? -50.772 -0.951 9.980 1.00 79.50 609 ASN A O 1
ATOM 4850 N N . ASN A 1 610 ? -48.536 -0.999 10.190 1.00 76.75 610 ASN A N 1
ATOM 4851 C CA . ASN A 1 610 ? -48.440 0.127 11.106 1.00 76.75 610 ASN A CA 1
ATOM 4852 C C . ASN A 1 610 ? -48.189 1.423 10.326 1.00 76.75 610 ASN A C 1
ATOM 4854 O O . ASN A 1 610 ? -47.152 1.588 9.701 1.00 76.75 610 ASN A O 1
ATOM 4858 N N . ARG A 1 611 ? -49.143 2.356 10.366 1.00 70.81 611 ARG A N 1
ATOM 4859 C CA . ARG A 1 611 ? -49.127 3.562 9.521 1.00 70.81 611 ARG A CA 1
ATOM 4860 C C . ARG A 1 611 ? -48.292 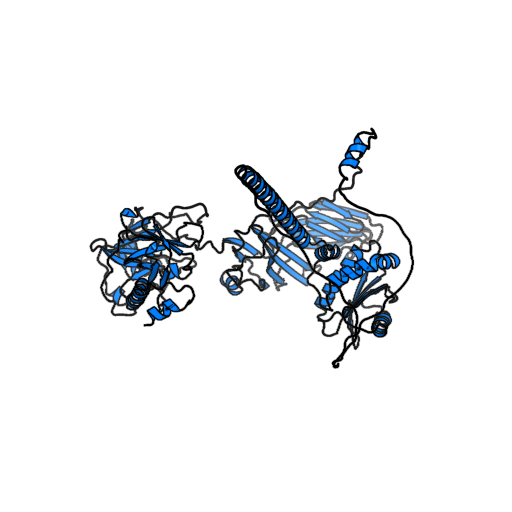4.735 10.060 1.00 70.81 611 ARG A C 1
ATOM 4862 O O . ARG A 1 611 ? -48.381 5.802 9.477 1.00 70.81 611 ARG A O 1
ATOM 4869 N N . PHE A 1 612 ? -47.571 4.567 11.179 1.00 80.81 612 PHE A N 1
ATOM 4870 C CA . PHE A 1 612 ? -46.714 5.592 11.820 1.00 80.81 612 PHE A CA 1
ATOM 4871 C C . PHE A 1 612 ? -47.250 7.037 11.705 1.00 80.81 612 PHE A C 1
ATOM 4873 O O . PHE A 1 612 ? -46.541 7.939 11.284 1.00 80.81 612 PHE A O 1
ATOM 4880 N N . ILE A 1 613 ? -48.524 7.247 12.064 1.00 79.75 613 ILE A N 1
ATOM 4881 C CA . ILE A 1 613 ? -49.260 8.507 11.810 1.00 79.75 613 ILE A CA 1
ATOM 4882 C C . ILE A 1 613 ? -48.790 9.655 12.722 1.00 79.75 613 ILE A C 1
ATOM 4884 O O . ILE A 1 613 ? -49.071 10.819 12.456 1.00 79.75 613 ILE A O 1
ATOM 4888 N N . ASP A 1 614 ? -48.101 9.329 13.814 1.00 85.00 614 ASP A N 1
ATOM 4889 C CA . ASP A 1 614 ? -47.594 10.328 14.748 1.00 85.00 614 ASP A CA 1
ATOM 4890 C C . ASP A 1 614 ? -46.435 11.149 14.129 1.00 85.00 614 ASP A C 1
ATOM 4892 O O . ASP A 1 614 ? -45.807 10.740 13.152 1.00 85.00 614 ASP A O 1
ATOM 4896 N N . THR A 1 615 ? -46.089 12.286 14.738 1.00 89.88 615 THR A N 1
ATOM 4897 C CA . THR A 1 615 ? -44.942 13.102 14.311 1.00 89.88 615 THR A CA 1
ATOM 4898 C C . THR A 1 615 ? -43.625 12.601 14.907 1.00 89.88 615 THR A C 1
ATOM 4900 O O . THR A 1 615 ? -43.502 12.412 16.126 1.00 89.88 615 THR A O 1
ATOM 4903 N N . TYR A 1 616 ? -42.614 12.435 14.051 1.00 93.38 616 TYR A N 1
ATOM 4904 C CA . TYR A 1 616 ? -41.296 11.940 14.438 1.00 93.38 616 TYR A CA 1
ATOM 4905 C C . TYR A 1 616 ? -40.182 12.932 14.104 1.00 93.38 616 TYR A C 1
ATOM 4907 O O . TYR A 1 616 ? -40.252 13.689 13.135 1.00 93.38 616 TYR A O 1
ATOM 4915 N N . LYS A 1 617 ? -39.122 12.891 14.910 1.00 93.75 617 LYS A N 1
ATOM 4916 C CA . LYS A 1 617 ? -37.849 13.562 14.642 1.00 93.75 617 LYS A CA 1
ATOM 4917 C C . LYS A 1 617 ? -36.712 12.562 14.685 1.00 93.75 617 LYS A C 1
ATOM 4919 O O . LYS A 1 617 ? -36.732 11.650 15.510 1.00 93.75 617 LYS A O 1
ATOM 4924 N N . VAL A 1 618 ? -35.708 12.774 13.844 1.00 92.69 618 VAL A N 1
ATOM 4925 C CA . VAL A 1 618 ? -34.403 12.127 13.998 1.00 92.69 618 VAL A CA 1
ATOM 4926 C C . VAL A 1 618 ? -33.437 13.137 14.592 1.00 92.69 618 VAL A C 1
ATOM 4928 O O . VAL A 1 618 ? -33.412 14.293 14.170 1.00 92.69 618 VAL A O 1
ATOM 4931 N N . VAL A 1 619 ? -32.689 12.714 15.609 1.00 93.00 619 VAL A N 1
ATOM 4932 C CA . VAL A 1 619 ? -31.732 13.548 16.340 1.00 93.00 619 VAL A CA 1
ATOM 4933 C C . VAL A 1 619 ? -30.402 12.818 16.453 1.00 93.00 619 VAL A C 1
ATOM 4935 O O . VAL A 1 619 ? -30.361 11.672 16.897 1.00 93.00 619 VAL A O 1
ATOM 4938 N N . GLY A 1 620 ? -29.298 13.462 16.095 1.00 90.69 620 GLY A N 1
ATOM 4939 C CA . GLY A 1 620 ? -27.980 12.857 16.261 1.00 90.69 620 GLY A CA 1
ATOM 4940 C C . GLY A 1 620 ? -26.843 13.719 15.737 1.00 90.69 620 GLY A C 1
ATOM 4941 O O . GLY A 1 620 ? -27.066 14.829 15.267 1.00 90.69 620 GLY A O 1
ATOM 4942 N N . TYR A 1 621 ? -25.615 13.239 15.909 1.00 86.62 621 TYR A N 1
ATOM 4943 C CA . TYR A 1 621 ? -24.406 13.957 15.517 1.00 86.62 621 TYR A CA 1
ATOM 4944 C C . TYR A 1 621 ? -24.081 13.752 14.043 1.00 86.62 621 TYR A C 1
ATOM 4946 O O . TYR A 1 621 ? -24.094 12.623 13.548 1.00 86.62 621 TYR A O 1
ATOM 4954 N N . SER A 1 622 ? -23.727 14.837 13.365 1.00 78.88 622 SER A N 1
ATOM 4955 C CA . SER A 1 622 ? -23.607 14.864 11.910 1.00 78.88 622 SER A CA 1
ATOM 4956 C C . SER A 1 622 ? -22.561 15.856 11.393 1.00 78.88 622 SER A C 1
ATOM 4958 O O . SER A 1 622 ? -21.857 16.493 12.177 1.00 78.88 622 SER A O 1
ATOM 4960 N N . LEU A 1 623 ? -22.431 15.981 10.066 1.00 71.38 623 LEU A N 1
ATOM 4961 C CA . LEU A 1 623 ? -21.503 16.890 9.392 1.00 71.38 623 LEU A CA 1
ATOM 4962 C C . LEU A 1 623 ? -22.184 17.734 8.307 1.00 71.38 623 LEU A C 1
ATOM 4964 O O . LEU A 1 623 ? -23.014 17.265 7.538 1.00 71.38 623 LEU A O 1
ATOM 4968 N N . ASN A 1 624 ? -21.727 18.976 8.140 1.00 61.62 624 ASN A N 1
ATOM 4969 C CA . ASN A 1 624 ? -22.222 19.848 7.073 1.00 61.62 624 ASN A CA 1
ATOM 4970 C C . ASN A 1 624 ? -21.917 19.298 5.663 1.00 61.62 624 ASN A C 1
ATOM 4972 O O . ASN A 1 624 ? -20.782 18.903 5.356 1.00 61.62 624 ASN A O 1
ATOM 4976 N N . LYS A 1 625 ? -22.918 19.389 4.774 1.00 53.34 625 LYS A N 1
ATOM 4977 C CA . LYS A 1 625 ? -22.847 19.043 3.344 1.00 53.34 625 LYS A CA 1
ATOM 4978 C C . LYS A 1 625 ? -21.585 19.605 2.673 1.00 53.34 625 LYS A C 1
ATOM 4980 O O . LYS A 1 625 ? -21.278 20.786 2.797 1.00 53.34 625 LYS A O 1
ATOM 4985 N N . GLY A 1 626 ? -20.874 18.764 1.915 1.00 48.38 626 GLY A N 1
ATOM 4986 C CA . GLY A 1 626 ? -19.663 19.148 1.167 1.00 48.38 626 GLY A CA 1
ATOM 4987 C C . GLY A 1 626 ? -18.340 18.897 1.902 1.00 48.38 626 GLY A C 1
ATOM 4988 O O . GLY A 1 626 ? -17.274 18.932 1.283 1.00 48.38 626 GLY A O 1
ATOM 4989 N N . SER A 1 627 ? -18.387 18.557 3.194 1.00 50.50 627 SER A N 1
ATOM 4990 C CA . SER A 1 627 ? -17.213 18.198 4.002 1.00 50.50 627 SER A CA 1
ATOM 4991 C C . SER A 1 627 ? -16.790 16.748 3.738 1.00 50.50 627 SER A C 1
ATOM 4993 O O . SER A 1 627 ? -16.876 15.874 4.589 1.00 50.50 627 SER A O 1
ATOM 4995 N N . HIS A 1 628 ? -16.352 16.457 2.512 1.00 46.91 628 HIS A N 1
ATOM 4996 C CA . HIS A 1 628 ? -16.046 15.093 2.051 1.00 46.91 628 HIS A CA 1
ATOM 4997 C C . HIS A 1 628 ? -14.707 14.527 2.565 1.00 46.91 628 HIS A C 1
ATOM 4999 O O . HIS A 1 628 ? -14.302 13.429 2.176 1.00 46.91 628 HIS A O 1
ATOM 5005 N N . ILE A 1 629 ? -13.996 15.292 3.395 1.00 45.38 629 ILE A N 1
ATOM 5006 C CA . ILE A 1 629 ? -12.700 14.950 3.977 1.00 45.38 629 ILE A CA 1
ATOM 5007 C C . ILE A 1 629 ? -12.710 15.476 5.413 1.00 45.38 629 ILE A C 1
ATOM 5009 O O . ILE A 1 629 ? -12.526 16.675 5.624 1.00 45.38 629 ILE A O 1
ATOM 5013 N N . ILE A 1 630 ? -12.880 14.593 6.402 1.00 45.53 630 ILE A N 1
ATOM 5014 C CA . ILE A 1 630 ? -12.470 14.930 7.766 1.00 45.53 630 ILE A CA 1
ATOM 5015 C C . ILE A 1 630 ? -10.947 15.032 7.723 1.00 45.53 630 ILE A C 1
ATOM 5017 O O . ILE A 1 630 ? -10.245 14.026 7.669 1.00 45.53 630 ILE A O 1
ATOM 5021 N N . ARG A 1 631 ? -10.410 16.252 7.679 1.00 43.94 631 ARG A N 1
ATOM 5022 C CA . ARG A 1 631 ? -8.998 16.450 8.023 1.00 43.94 631 ARG A CA 1
ATOM 5023 C C . ARG A 1 631 ? -8.883 16.263 9.530 1.00 43.94 631 ARG A C 1
ATOM 5025 O O . ARG A 1 631 ? -9.787 16.663 10.260 1.00 43.94 631 ARG A O 1
ATOM 5032 N N . SER A 1 632 ? -7.765 15.717 10.003 1.00 44.62 632 SER A N 1
ATOM 5033 C CA . SER A 1 632 ? -7.510 15.478 11.432 1.00 44.62 632 SER A CA 1
ATOM 5034 C C . SER A 1 632 ? -7.637 16.736 12.319 1.00 44.62 632 SER A C 1
ATOM 5036 O O . SER A 1 632 ? -7.632 16.616 13.542 1.00 44.62 632 SER A O 1
ATOM 5038 N N . THR A 1 633 ? -7.775 17.919 11.722 1.00 40.69 633 THR A N 1
ATOM 5039 C CA . THR A 1 633 ? -7.988 19.218 12.359 1.00 40.69 633 THR A CA 1
ATOM 5040 C C . THR A 1 633 ? -9.452 19.625 12.574 1.00 40.69 633 THR A C 1
ATOM 5042 O O . THR A 1 633 ? -9.668 20.585 13.305 1.00 40.69 633 THR A O 1
ATOM 5045 N N . TYR A 1 634 ? -10.453 18.955 11.985 1.00 49.38 634 TYR A N 1
ATOM 5046 C CA . TYR A 1 634 ? -11.867 19.312 12.195 1.00 49.38 634 TYR A CA 1
ATOM 5047 C C . TYR A 1 634 ? -12.449 18.586 13.418 1.00 49.38 634 TYR A C 1
ATOM 5049 O O . TYR A 1 634 ? -12.490 17.357 13.462 1.00 49.38 634 TYR A O 1
ATOM 5057 N N . SER A 1 635 ? -12.866 19.367 14.417 1.00 53.41 635 SER A N 1
ATOM 5058 C CA . SER A 1 635 ? -13.390 18.928 15.720 1.00 53.41 635 SER A CA 1
ATOM 5059 C C . SER A 1 635 ? -14.916 18.947 15.834 1.00 53.41 635 SER A C 1
ATOM 5061 O O . SER A 1 635 ? -15.455 18.437 16.817 1.00 53.41 635 SER A O 1
ATOM 5063 N N . ASP A 1 636 ? -15.615 19.539 14.867 1.00 63.25 636 ASP A N 1
ATOM 5064 C CA . ASP A 1 636 ? -16.991 19.984 15.082 1.00 63.25 636 ASP A CA 1
ATOM 5065 C C . ASP A 1 636 ? -17.985 19.015 14.436 1.00 63.25 636 ASP A C 1
ATOM 5067 O O . ASP A 1 636 ? -18.261 19.084 13.239 1.00 63.25 636 ASP A O 1
ATOM 5071 N N . PHE A 1 637 ? -18.521 18.112 15.259 1.00 74.88 637 PHE A N 1
ATOM 5072 C CA . PHE A 1 637 ? -19.681 17.276 14.949 1.00 74.88 637 PHE A CA 1
ATOM 5073 C C . PHE A 1 637 ? -20.864 17.818 15.747 1.00 74.88 637 PHE A C 1
ATOM 5075 O O . PHE A 1 637 ? -21.020 17.458 16.920 1.00 74.88 637 PHE A O 1
ATOM 5082 N N . PRO A 1 638 ? -21.636 18.763 15.192 1.00 81.38 638 PRO A N 1
ATOM 5083 C CA . PRO A 1 638 ? -22.779 19.303 15.899 1.00 81.38 638 PRO A CA 1
ATOM 5084 C C . PRO A 1 638 ? -23.880 18.254 16.061 1.00 81.38 638 PRO A C 1
ATOM 5086 O O . PRO A 1 638 ? -24.026 17.343 15.248 1.00 81.38 638 PRO A O 1
ATOM 5089 N N . LEU A 1 639 ? -24.677 18.422 17.114 1.00 88.19 639 LEU A N 1
ATOM 5090 C CA . LEU A 1 639 ? -25.944 17.721 17.258 1.00 88.19 639 LEU A CA 1
ATOM 5091 C C . LEU A 1 639 ? -26.998 18.434 16.405 1.00 88.19 639 LEU A C 1
ATOM 5093 O O . LEU A 1 639 ? -27.127 19.661 16.457 1.00 88.19 639 LEU A O 1
ATOM 5097 N N . THR A 1 640 ? -27.765 17.673 15.640 1.00 89.38 640 THR A N 1
ATOM 5098 C CA . THR A 1 640 ? -28.785 18.186 14.722 1.00 89.38 640 THR A CA 1
ATOM 5099 C C . THR A 1 640 ? -30.097 17.425 14.879 1.00 89.38 640 THR A C 1
ATOM 5101 O O . THR A 1 640 ? -30.128 16.296 15.373 1.00 89.38 640 THR A O 1
ATOM 5104 N N . GLU A 1 641 ? -31.198 18.048 14.456 1.00 91.88 641 GLU A N 1
ATOM 5105 C CA . GLU A 1 641 ? -32.513 17.415 14.361 1.00 91.88 641 GLU A CA 1
ATOM 5106 C C . GLU A 1 641 ? -33.212 17.706 13.029 1.00 91.88 641 GLU A C 1
ATOM 5108 O O . GLU A 1 641 ? -33.060 18.793 12.454 1.00 91.88 641 GLU A O 1
ATOM 5113 N N . LEU A 1 642 ? -34.035 16.756 12.582 1.00 91.19 642 LEU A N 1
ATOM 5114 C CA . LEU A 1 642 ? -34.937 16.910 11.440 1.00 91.19 642 LEU A CA 1
ATOM 5115 C C . LEU A 1 642 ? -36.284 16.228 11.707 1.00 91.19 642 LEU A C 1
ATOM 5117 O O . LEU A 1 642 ? -36.327 15.124 12.247 1.00 91.19 642 LEU A O 1
ATOM 5121 N N . GLU A 1 643 ? -37.377 16.877 11.307 1.00 91.81 643 GLU A N 1
ATOM 5122 C CA . GLU A 1 643 ? -38.713 16.267 11.274 1.00 91.81 643 GLU A CA 1
ATOM 5123 C C . GLU A 1 643 ? -38.823 15.300 10.101 1.00 91.81 643 GLU A C 1
ATOM 5125 O O . GLU A 1 643 ? -38.429 15.627 8.981 1.00 91.81 643 GLU A O 1
ATOM 5130 N N . VAL A 1 644 ? -39.335 14.100 10.371 1.00 90.94 644 VAL A N 1
ATOM 5131 C CA . VAL A 1 644 ? -39.360 13.014 9.394 1.00 90.94 644 VAL A CA 1
ATOM 5132 C C . VAL A 1 644 ? -40.682 12.259 9.397 1.00 90.94 644 VAL A C 1
ATOM 5134 O O . VAL A 1 644 ? -41.382 12.163 10.405 1.00 90.94 644 VAL A O 1
ATOM 5137 N N . PHE A 1 645 ? -40.966 11.652 8.254 1.00 89.38 645 PHE A N 1
ATOM 5138 C CA . PHE A 1 645 ? -42.025 10.685 8.030 1.00 89.38 645 PHE A CA 1
ATOM 5139 C C . PHE A 1 645 ? -41.405 9.304 7.858 1.00 89.38 645 PHE A C 1
ATOM 5141 O O . PHE A 1 645 ? -40.333 9.168 7.265 1.00 89.38 645 PHE A O 1
ATOM 5148 N N . ILE A 1 646 ? -42.077 8.287 8.392 1.00 87.81 646 ILE A N 1
ATOM 5149 C CA . ILE A 1 646 ? -41.598 6.905 8.411 1.00 87.81 646 ILE A CA 1
ATOM 5150 C C . ILE A 1 646 ? -42.568 6.056 7.605 1.00 87.81 646 ILE A C 1
ATOM 5152 O O . ILE A 1 646 ? -43.747 5.973 7.944 1.00 87.81 646 ILE A O 1
ATOM 5156 N N . ASP A 1 647 ? -42.070 5.399 6.565 1.00 82.12 647 ASP A N 1
ATOM 5157 C CA . ASP A 1 647 ? -42.857 4.468 5.760 1.00 82.12 647 ASP A CA 1
ATOM 5158 C C . ASP A 1 647 ? -41.912 3.469 5.071 1.00 82.12 647 ASP A C 1
ATOM 5160 O O . ASP A 1 647 ? -40.784 3.794 4.696 1.00 82.12 647 ASP A O 1
ATOM 5164 N N . ILE A 1 648 ? -42.366 2.226 4.925 1.00 79.06 648 ILE A N 1
ATOM 5165 C CA . ILE A 1 648 ? -41.607 1.153 4.277 1.00 79.06 648 ILE A CA 1
ATOM 5166 C C . ILE A 1 648 ? -41.486 1.332 2.755 1.00 79.06 648 ILE A C 1
ATOM 5168 O O . ILE A 1 648 ? -40.532 0.854 2.147 1.00 79.06 648 ILE A O 1
ATOM 5172 N N . HIS A 1 649 ? -42.440 2.018 2.131 1.00 77.31 649 HIS A N 1
ATOM 5173 C CA . HIS A 1 649 ? -42.475 2.266 0.693 1.00 77.31 649 HIS A CA 1
ATOM 5174 C C . HIS A 1 649 ? -41.784 3.571 0.299 1.00 77.31 649 HIS A C 1
ATOM 5176 O O . HIS A 1 649 ? -41.376 3.706 -0.850 1.00 77.31 649 HIS A O 1
ATOM 5182 N N . LEU A 1 650 ? -41.616 4.510 1.234 1.00 77.62 650 LEU A N 1
ATOM 5183 C CA . LEU A 1 650 ? -41.132 5.863 0.955 1.00 77.62 650 LEU A CA 1
ATOM 5184 C C . LEU A 1 650 ? -39.790 5.868 0.228 1.00 77.62 650 LEU A C 1
ATOM 5186 O O . LEU A 1 650 ? -39.710 6.329 -0.903 1.00 77.62 650 LEU A O 1
ATOM 5190 N N . CYS A 1 651 ? -38.750 5.295 0.825 1.00 73.69 651 CYS A N 1
ATOM 5191 C CA . CYS A 1 651 ? -37.429 5.288 0.202 1.00 73.69 651 CYS A CA 1
ATOM 5192 C C . CYS A 1 651 ? -37.369 4.374 -1.019 1.00 73.69 651 CYS A C 1
ATOM 5194 O O . CYS A 1 651 ? -36.672 4.701 -1.973 1.00 73.69 651 CYS A O 1
ATOM 5196 N N . ASN A 1 652 ? -38.115 3.262 -1.036 1.00 70.62 652 ASN A N 1
ATOM 5197 C CA . ASN A 1 652 ? -38.173 2.421 -2.229 1.00 70.62 652 ASN A CA 1
ATOM 5198 C C . ASN A 1 652 ? -38.671 3.228 -3.429 1.00 70.62 652 ASN A C 1
ATOM 5200 O O . ASN A 1 652 ? -38.012 3.264 -4.457 1.00 70.62 652 ASN A O 1
ATOM 5204 N N . GLU A 1 653 ? -39.787 3.931 -3.286 1.00 70.50 653 GLU A N 1
ATOM 5205 C CA . GLU A 1 653 ? -40.379 4.722 -4.363 1.00 70.50 653 GLU A CA 1
ATOM 5206 C C . GLU A 1 653 ? -39.522 5.950 -4.711 1.00 70.50 653 GLU A C 1
ATOM 5208 O O . GLU A 1 653 ? -39.227 6.174 -5.883 1.00 70.50 653 GLU A O 1
ATOM 5213 N N . VAL A 1 654 ? -39.047 6.696 -3.706 1.00 68.38 654 VAL A N 1
ATOM 5214 C CA . VAL A 1 654 ? -38.181 7.878 -3.888 1.00 68.38 654 VAL A CA 1
ATOM 5215 C C . VAL A 1 654 ? -36.876 7.513 -4.608 1.00 68.38 654 VAL A C 1
ATOM 5217 O O . VAL A 1 654 ? -36.427 8.234 -5.499 1.00 68.38 654 VAL A O 1
ATOM 5220 N N . PHE A 1 655 ? -36.249 6.383 -4.269 1.00 62.06 655 PHE A N 1
ATOM 5221 C CA . PHE A 1 655 ? -34.966 5.988 -4.861 1.00 62.06 655 PHE A CA 1
ATOM 5222 C C . PHE A 1 655 ? -35.110 5.136 -6.135 1.00 62.06 655 PHE A C 1
ATOM 5224 O O . PHE A 1 655 ? -34.233 5.202 -6.999 1.00 62.06 655 PHE A O 1
ATOM 5231 N N . THR A 1 656 ? -36.217 4.407 -6.321 1.00 55.50 656 THR A N 1
ATOM 5232 C CA . THR A 1 656 ? -36.522 3.689 -7.578 1.00 55.50 656 THR A CA 1
ATOM 5233 C C . THR A 1 656 ? -36.924 4.659 -8.694 1.00 55.50 656 THR A C 1
ATOM 5235 O O . THR A 1 656 ? -36.474 4.489 -9.824 1.00 55.50 656 THR A O 1
ATOM 5238 N N . PHE A 1 657 ? -37.680 5.728 -8.394 1.00 45.69 657 PHE A N 1
ATOM 5239 C CA . PHE A 1 657 ? -38.063 6.764 -9.373 1.00 45.69 657 PHE A CA 1
ATOM 5240 C C . PHE A 1 657 ? -36.854 7.478 -10.003 1.00 45.69 657 PHE A C 1
ATOM 5242 O O . PHE A 1 657 ? -36.889 7.873 -11.166 1.00 45.69 657 PHE A O 1
ATOM 5249 N N . ASN A 1 658 ? -35.741 7.562 -9.273 1.00 51.00 658 ASN A N 1
ATOM 5250 C CA . ASN A 1 658 ? -34.484 8.119 -9.773 1.00 51.00 658 ASN A CA 1
ATOM 5251 C C . ASN A 1 658 ? -33.635 7.115 -10.593 1.00 51.00 658 ASN A C 1
ATOM 5253 O O . ASN A 1 658 ? -32.480 7.411 -10.898 1.00 51.00 658 ASN A O 1
ATOM 5257 N N . ASN A 1 659 ? -34.174 5.937 -10.952 1.00 45.56 659 ASN A N 1
ATOM 5258 C CA . ASN A 1 659 ? -33.467 4.816 -11.601 1.00 45.56 659 ASN A CA 1
ATOM 5259 C C . ASN A 1 659 ? -32.237 4.312 -10.818 1.00 45.56 659 ASN A C 1
ATOM 5261 O O . ASN A 1 659 ? -31.290 3.792 -11.410 1.00 45.56 659 ASN A O 1
ATOM 5265 N N . LEU A 1 660 ? -32.228 4.471 -9.489 1.00 47.31 660 LEU A N 1
ATOM 5266 C CA . LEU A 1 660 ? -31.054 4.147 -8.680 1.00 47.31 660 LEU A CA 1
ATOM 5267 C C . LEU A 1 660 ? -31.084 2.697 -8.161 1.00 47.31 660 LEU A C 1
ATOM 5269 O O . LEU A 1 660 ? -30.033 2.076 -8.089 1.00 47.31 660 LEU A O 1
ATOM 5273 N N . MET A 1 661 ? -32.229 2.079 -7.848 1.00 49.25 661 MET A N 1
ATOM 5274 C CA . MET A 1 661 ? -32.240 0.714 -7.279 1.00 49.25 661 MET A CA 1
ATOM 5275 C C . MET A 1 661 ? -33.437 -0.146 -7.705 1.00 49.25 661 MET A C 1
ATOM 5277 O O . MET A 1 661 ? -34.479 0.375 -8.083 1.00 49.25 661 MET A O 1
ATOM 5281 N N . GLY A 1 662 ? -33.273 -1.473 -7.607 1.00 40.50 662 GLY A N 1
ATOM 5282 C CA . GLY A 1 662 ? -34.354 -2.460 -7.542 1.00 40.50 662 GLY A CA 1
ATOM 5283 C C . GLY A 1 662 ? -34.273 -3.222 -6.211 1.00 40.50 662 GLY A C 1
ATOM 5284 O O . GLY A 1 662 ? -33.172 -3.541 -5.767 1.00 40.50 662 GLY A O 1
ATOM 5285 N N . ASP A 1 663 ? -35.425 -3.484 -5.585 1.00 50.47 663 ASP A N 1
ATOM 5286 C CA . ASP A 1 663 ? -35.622 -4.247 -4.334 1.00 50.47 663 ASP A CA 1
ATOM 5287 C C . ASP A 1 663 ? -35.172 -3.586 -3.006 1.00 50.47 663 ASP A C 1
ATOM 5289 O O . ASP A 1 663 ? -34.473 -4.190 -2.188 1.00 50.47 663 ASP A O 1
ATOM 5293 N N . PHE A 1 664 ? -35.652 -2.369 -2.714 1.00 57.12 664 PHE A N 1
ATOM 5294 C CA . PHE A 1 664 ? -35.572 -1.773 -1.369 1.00 57.12 664 PHE A CA 1
ATOM 5295 C C . PHE A 1 664 ? -36.810 -2.148 -0.530 1.00 57.12 664 PHE A C 1
ATOM 5297 O O . PHE A 1 664 ? -37.918 -1.716 -0.829 1.00 57.12 664 PHE A O 1
ATOM 5304 N N . ASN A 1 665 ? -36.643 -2.944 0.534 1.00 60.41 665 ASN A N 1
ATOM 5305 C CA . ASN A 1 665 ? -37.748 -3.402 1.399 1.00 60.41 665 ASN A CA 1
ATOM 5306 C C . ASN A 1 665 ? -37.472 -3.201 2.904 1.00 60.41 665 ASN A C 1
ATOM 5308 O O . ASN A 1 665 ? -37.905 -4.011 3.716 1.00 60.41 665 ASN A O 1
ATOM 5312 N N . VAL A 1 666 ? -36.753 -2.147 3.306 1.00 67.81 666 VAL A N 1
ATOM 5313 C CA . VAL A 1 666 ? -36.531 -1.821 4.731 1.00 67.81 666 VAL A CA 1
ATOM 5314 C C . VAL A 1 666 ? -37.345 -0.595 5.153 1.00 67.81 666 VAL A C 1
ATOM 5316 O O . VAL A 1 666 ? -37.532 0.311 4.341 1.00 67.81 666 VAL A O 1
ATOM 5319 N N . PRO A 1 667 ? -37.834 -0.532 6.406 1.00 75.44 667 PRO A N 1
ATOM 5320 C CA . PRO A 1 667 ? -38.427 0.691 6.929 1.00 75.44 667 PRO A CA 1
ATOM 5321 C C . PRO A 1 667 ? -37.385 1.809 6.918 1.00 75.44 667 PRO A C 1
ATOM 5323 O O . PRO A 1 667 ? -36.240 1.613 7.332 1.00 75.44 667 PRO A O 1
ATOM 5326 N N . CYS A 1 668 ? -37.787 2.979 6.439 1.00 80.12 668 CYS A N 1
ATOM 5327 C CA . CYS A 1 668 ? -36.911 4.131 6.353 1.00 80.12 668 CYS A CA 1
ATOM 5328 C C . CYS A 1 668 ? -37.627 5.402 6.803 1.00 80.12 668 CYS A C 1
ATOM 5330 O O . CYS A 1 668 ? -38.844 5.404 7.012 1.00 80.12 668 CYS A O 1
ATOM 5332 N N . TYR A 1 669 ? -36.864 6.483 6.920 1.00 86.81 669 TYR A N 1
ATOM 5333 C CA . TYR A 1 669 ? -37.397 7.806 7.207 1.00 86.81 669 TYR A CA 1
ATOM 5334 C C . TYR A 1 669 ? -36.959 8.839 6.161 1.00 86.81 669 TYR A C 1
ATOM 5336 O O . TYR A 1 669 ? -35.890 8.722 5.563 1.00 86.81 669 TYR A O 1
ATOM 5344 N N . HIS A 1 670 ? -37.777 9.870 5.950 1.00 86.12 670 HIS A N 1
ATOM 5345 C CA . HIS A 1 670 ? -37.451 11.006 5.081 1.00 86.12 670 HIS A CA 1
ATOM 5346 C C . HIS A 1 670 ? -38.129 12.294 5.567 1.00 86.12 670 HIS A C 1
ATOM 5348 O O . HIS A 1 670 ? -39.117 12.244 6.287 1.00 86.12 670 HIS A O 1
ATOM 5354 N N . SER A 1 671 ? -37.647 13.459 5.140 1.00 86.81 671 SER A N 1
ATOM 5355 C CA . SER A 1 671 ? -38.212 14.789 5.455 1.00 86.81 671 SER A CA 1
ATOM 5356 C C . SER A 1 671 ? -39.606 15.075 4.884 1.00 86.81 671 SER A C 1
ATOM 5358 O O . SER A 1 671 ? -40.200 16.113 5.175 1.00 86.81 671 SER A O 1
ATOM 5360 N N . CYS A 1 672 ? -40.119 14.199 4.022 1.00 84.19 672 CYS A N 1
ATOM 5361 C CA . CYS A 1 672 ? -41.387 14.399 3.340 1.00 84.19 672 CYS A CA 1
ATOM 5362 C C . CYS A 1 672 ? -42.106 13.072 3.114 1.00 84.19 672 CYS A C 1
ATOM 5364 O O . CYS A 1 672 ? -41.491 12.006 3.183 1.00 84.19 672 CYS A O 1
ATOM 5366 N N . THR A 1 673 ? -43.414 13.141 2.880 1.00 85.81 673 THR A N 1
ATOM 5367 C CA . THR A 1 673 ? -44.226 11.963 2.560 1.00 85.81 673 THR A CA 1
ATOM 5368 C C . THR A 1 673 ? -44.044 11.539 1.100 1.00 85.81 673 THR A C 1
ATOM 5370 O O . THR A 1 673 ? -43.497 12.276 0.280 1.00 85.81 673 THR A O 1
ATOM 5373 N N . LEU A 1 674 ? -44.535 10.348 0.744 1.00 79.69 674 LEU A N 1
ATOM 5374 C CA . LEU A 1 674 ? -44.515 9.888 -0.647 1.00 79.69 674 LEU A CA 1
ATOM 5375 C C . LEU A 1 674 ? -45.349 10.801 -1.561 1.00 79.69 674 LEU A C 1
ATOM 5377 O O . LEU A 1 674 ? -44.979 11.033 -2.711 1.00 79.69 674 LEU A O 1
ATOM 5381 N N . ASP A 1 675 ? -46.458 11.328 -1.043 1.00 83.88 675 ASP A N 1
ATOM 5382 C CA . ASP A 1 675 ? -47.303 12.267 -1.775 1.00 83.88 675 ASP A CA 1
ATOM 5383 C C . ASP A 1 675 ? -46.605 13.619 -1.946 1.00 83.88 675 ASP A C 1
ATOM 5385 O O . ASP A 1 675 ? -46.588 14.134 -3.062 1.00 83.88 675 ASP A O 1
ATOM 5389 N N . ASP A 1 676 ? -45.954 14.147 -0.902 1.00 83.56 676 ASP A N 1
ATOM 5390 C CA . ASP A 1 676 ? -45.135 15.367 -0.998 1.00 83.56 676 ASP A CA 1
ATOM 5391 C C . ASP A 1 676 ? -44.032 15.211 -2.062 1.00 83.56 676 ASP A C 1
ATOM 5393 O O . ASP A 1 676 ? -43.794 16.116 -2.860 1.00 83.56 676 ASP A O 1
ATOM 5397 N N . TYR A 1 677 ? -43.387 14.039 -2.113 1.00 78.19 677 TYR A N 1
ATOM 5398 C CA . TYR A 1 677 ? -42.345 13.739 -3.095 1.00 78.19 677 TYR A CA 1
ATOM 5399 C C . TYR A 1 677 ? -42.874 13.731 -4.531 1.00 78.19 677 TYR A C 1
ATOM 5401 O O . TYR A 1 677 ? -42.264 14.316 -5.423 1.00 78.19 677 TYR A O 1
ATOM 5409 N N . ARG A 1 678 ? -44.038 13.115 -4.765 1.00 77.88 678 ARG A N 1
ATOM 5410 C CA . ARG A 1 678 ? -44.684 13.085 -6.090 1.00 77.88 678 ARG A CA 1
ATOM 5411 C C . ARG A 1 678 ? -45.093 14.472 -6.593 1.00 77.88 678 ARG A C 1
ATOM 5413 O O . ARG A 1 678 ? -45.237 14.642 -7.801 1.00 77.88 678 ARG A O 1
ATOM 5420 N N . HIS A 1 679 ? -45.278 15.432 -5.689 1.00 81.62 679 HIS A N 1
ATOM 5421 C CA . HIS A 1 679 ? -45.626 16.819 -6.003 1.00 81.62 679 HIS A CA 1
ATOM 5422 C C . HIS A 1 679 ? -44.422 17.780 -5.955 1.00 81.62 679 HIS A C 1
ATOM 5424 O O . HIS A 1 679 ? -44.622 18.984 -6.083 1.00 81.62 679 HIS A O 1
ATOM 5430 N N . ASP A 1 680 ? -43.194 17.262 -5.815 1.00 72.81 680 ASP A N 1
ATOM 5431 C CA . ASP A 1 680 ? -41.942 18.039 -5.786 1.00 72.81 680 ASP A CA 1
ATOM 5432 C C . ASP A 1 680 ? -41.927 19.153 -4.716 1.00 72.81 680 ASP A C 1
ATOM 5434 O O . ASP A 1 680 ? -41.480 20.280 -4.931 1.00 72.81 680 ASP A O 1
ATOM 5438 N N . GLU A 1 681 ? -42.457 18.846 -3.529 1.00 76.31 681 GLU A N 1
ATOM 5439 C CA . GLU A 1 681 ? -42.495 19.786 -2.409 1.00 76.31 681 GLU A CA 1
ATOM 5440 C C . GLU A 1 681 ? -41.087 20.109 -1.879 1.00 76.31 681 GLU A C 1
ATOM 5442 O O . GLU A 1 681 ? -40.271 19.223 -1.615 1.00 76.31 681 GLU A O 1
ATOM 5447 N N . ASN A 1 682 ? -40.818 21.390 -1.591 1.00 75.31 682 ASN A N 1
ATOM 5448 C CA . ASN A 1 682 ? -39.487 21.879 -1.186 1.00 75.31 682 ASN A CA 1
ATOM 5449 C C . ASN A 1 682 ? -38.877 21.134 0.014 1.00 75.31 682 ASN A C 1
ATOM 5451 O O . ASN A 1 682 ? -37.655 20.989 0.107 1.00 75.31 682 ASN A O 1
ATOM 5455 N N . ARG A 1 683 ? -39.709 20.656 0.947 1.00 77.56 683 ARG A N 1
ATOM 5456 C CA . ARG A 1 683 ? -39.253 19.909 2.131 1.00 77.56 683 ARG A CA 1
ATOM 5457 C C . ARG A 1 683 ? -38.547 18.600 1.771 1.00 77.56 683 ARG A C 1
ATOM 5459 O O . ARG A 1 683 ? -37.648 18.207 2.503 1.00 77.56 683 ARG A O 1
ATOM 5466 N N . CYS A 1 684 ? -38.871 17.993 0.625 1.00 74.06 684 CYS A N 1
ATOM 5467 C CA . CYS A 1 684 ? -38.237 16.769 0.133 1.00 74.06 684 CYS A CA 1
ATOM 5468 C C . CYS A 1 684 ? -36.755 16.948 -0.223 1.00 74.06 684 CYS A C 1
ATOM 5470 O O . CYS A 1 684 ? -36.049 15.965 -0.423 1.00 74.06 684 CYS A O 1
ATOM 5472 N N . SER A 1 685 ? -36.258 18.186 -0.275 1.00 72.94 685 SER A N 1
ATOM 5473 C CA . SER A 1 685 ? -34.830 18.465 -0.454 1.00 72.94 685 SER A CA 1
ATOM 5474 C C . SER A 1 685 ? -33.995 18.278 0.822 1.00 72.94 685 SER A C 1
ATOM 5476 O O . SER A 1 685 ? -32.763 18.242 0.741 1.00 72.94 685 SER A O 1
ATOM 5478 N N . SER A 1 686 ? -34.638 18.166 1.991 1.00 76.88 686 SER A N 1
ATOM 5479 C CA . SER A 1 686 ? -33.971 17.993 3.286 1.00 76.88 686 SER A CA 1
ATOM 5480 C C . SER A 1 686 ? -33.777 16.523 3.654 1.00 76.88 686 SER A C 1
ATOM 5482 O O . SER A 1 686 ? -34.590 15.670 3.310 1.00 76.88 686 SER A O 1
ATOM 5484 N N . TYR A 1 687 ? -32.705 16.214 4.377 1.00 74.56 687 TYR A N 1
ATOM 5485 C CA . TYR A 1 687 ? -32.260 14.858 4.682 1.00 74.56 687 TYR A CA 1
ATOM 5486 C C . TYR A 1 687 ? -31.359 14.823 5.927 1.00 74.56 687 TYR A C 1
ATOM 5488 O O . TYR A 1 687 ? -30.399 15.589 6.056 1.00 74.56 687 TYR A O 1
ATOM 5496 N N . HIS A 1 688 ? -31.620 13.874 6.825 1.00 80.06 688 HIS A N 1
ATOM 5497 C CA . HIS A 1 688 ? -30.870 13.697 8.072 1.00 80.06 688 HIS A CA 1
ATOM 5498 C C . HIS A 1 688 ? -30.088 12.390 8.038 1.00 80.06 688 HIS A C 1
ATOM 5500 O O . HIS A 1 688 ? -30.616 11.321 8.340 1.00 80.06 688 HIS A O 1
ATOM 5506 N N . GLY A 1 689 ? -28.839 12.479 7.586 1.00 78.25 689 GLY A N 1
ATOM 5507 C CA . GLY A 1 689 ? -27.965 11.325 7.442 1.00 78.25 689 GLY A CA 1
ATOM 5508 C C . GLY A 1 689 ? -27.129 11.108 8.691 1.00 78.25 689 GLY A C 1
ATOM 5509 O O . GLY A 1 689 ? -26.088 11.741 8.839 1.00 78.25 689 GLY A O 1
ATOM 5510 N N . VAL A 1 690 ? -27.573 10.217 9.573 1.00 81.19 690 VAL A N 1
ATOM 5511 C CA . VAL A 1 690 ? -26.908 9.953 10.851 1.00 81.19 690 VAL A CA 1
ATOM 5512 C C . VAL A 1 690 ? -26.901 8.462 11.165 1.00 81.19 690 VAL A C 1
ATOM 5514 O O . VAL A 1 690 ? -27.847 7.745 10.855 1.00 81.19 690 VAL A O 1
ATOM 5517 N N . GLU A 1 691 ? -25.837 7.991 11.809 1.00 83.88 691 GLU A N 1
ATOM 5518 C CA . GLU A 1 691 ? -25.745 6.620 12.309 1.00 83.88 691 GLU A CA 1
ATOM 5519 C C . GLU A 1 691 ? -25.949 6.585 13.828 1.00 83.88 691 GLU A C 1
ATOM 5521 O O . GLU A 1 691 ? -25.414 7.408 14.579 1.00 83.88 691 GLU A O 1
ATOM 5526 N N . GLY A 1 692 ? -26.792 5.660 14.293 1.00 88.88 692 GLY A N 1
ATOM 5527 C CA . GLY A 1 692 ? -27.172 5.545 15.702 1.00 88.88 692 GLY A CA 1
ATOM 5528 C C . GLY A 1 692 ? -28.034 6.701 16.223 1.00 88.88 692 GLY A C 1
ATOM 5529 O O . GLY A 1 692 ? -28.296 6.765 17.422 1.00 88.88 692 GLY A O 1
ATOM 5530 N N . GLY A 1 693 ? -28.467 7.618 15.349 1.00 91.06 693 GLY A N 1
ATOM 5531 C CA . GLY A 1 693 ? -29.336 8.743 15.701 1.00 91.06 693 GLY A CA 1
ATOM 5532 C C . GLY A 1 693 ? -30.663 8.281 16.300 1.00 91.06 693 GLY A C 1
ATOM 5533 O O . GLY A 1 693 ? -31.173 7.216 15.967 1.00 91.06 693 GLY A O 1
ATOM 5534 N N . ALA A 1 694 ? -31.235 9.077 17.193 1.00 94.31 694 ALA A N 1
ATOM 5535 C CA . ALA A 1 694 ? -32.471 8.761 17.887 1.00 94.31 694 ALA A CA 1
ATOM 5536 C C . ALA A 1 694 ? -33.686 9.129 17.045 1.00 94.31 694 ALA A C 1
ATOM 5538 O O . ALA A 1 694 ? -33.853 10.296 16.696 1.00 94.31 694 ALA A O 1
ATOM 5539 N N . VAL A 1 695 ? -34.561 8.161 16.777 1.00 93.75 695 VAL A N 1
ATOM 5540 C CA . VAL A 1 695 ? -35.853 8.417 16.134 1.00 93.75 695 VAL A CA 1
ATOM 5541 C C . VAL A 1 695 ? -36.917 8.510 17.215 1.00 93.75 695 VAL A C 1
ATOM 5543 O O . VAL A 1 695 ? -37.316 7.503 17.803 1.00 93.75 695 VAL A O 1
ATOM 5546 N N . VAL A 1 696 ? -37.343 9.733 17.516 1.00 94.56 696 VAL A N 1
ATOM 5547 C CA . VAL A 1 696 ? -38.205 10.050 18.657 1.00 94.56 696 VAL A CA 1
ATOM 5548 C C . VAL A 1 696 ? -39.570 10.528 18.211 1.00 94.56 696 VAL A C 1
ATOM 5550 O O . VAL A 1 696 ? -39.711 11.280 17.249 1.00 94.56 696 VAL A O 1
ATOM 5553 N N . ASN A 1 697 ? -40.589 10.103 18.945 1.00 93.31 697 ASN A N 1
ATOM 5554 C CA . ASN A 1 697 ? -41.928 10.640 18.809 1.00 93.31 697 ASN A CA 1
ATOM 5555 C C . ASN A 1 697 ? -42.041 11.944 19.602 1.00 93.31 697 ASN A C 1
ATOM 5557 O O . ASN A 1 697 ? -41.847 11.941 20.819 1.00 93.31 697 ASN A O 1
ATOM 5561 N N . THR A 1 698 ? -42.367 13.049 18.937 1.00 84.94 698 THR A N 1
ATOM 5562 C CA . THR A 1 698 ? -42.370 14.372 19.583 1.00 84.94 698 THR A CA 1
ATOM 5563 C C . THR A 1 698 ? -43.587 14.624 20.465 1.00 84.94 698 THR A C 1
ATOM 5565 O O . THR A 1 698 ? -43.501 15.429 21.386 1.00 84.94 698 THR A O 1
ATOM 5568 N N . GLU A 1 699 ? -44.709 13.947 20.219 1.00 86.50 699 GLU A N 1
ATOM 5569 C CA . GLU A 1 699 ? -45.945 14.136 20.990 1.00 86.50 699 GLU A CA 1
ATOM 5570 C C . GLU A 1 699 ? -45.944 13.326 22.288 1.00 86.50 699 GLU A C 1
ATOM 5572 O O . GLU A 1 699 ? -46.331 13.813 23.348 1.00 86.50 699 GLU A O 1
ATOM 5577 N N . LYS A 1 700 ? -45.513 12.068 22.201 1.00 86.94 700 LYS A N 1
ATOM 5578 C CA . LYS A 1 700 ? -45.579 11.082 23.288 1.00 86.94 700 LYS A CA 1
ATOM 5579 C C . LYS A 1 700 ? -44.234 10.884 23.991 1.00 86.94 700 LYS A C 1
ATOM 5581 O O . LYS A 1 700 ? -44.183 10.155 24.976 1.00 86.94 700 LYS A O 1
ATOM 5586 N N . ASN A 1 701 ? -43.168 11.520 23.499 1.00 87.81 701 ASN A N 1
ATOM 5587 C CA . ASN A 1 701 ? -41.823 11.525 24.081 1.00 87.81 701 ASN A CA 1
ATOM 5588 C C . ASN A 1 701 ? -41.251 10.120 24.361 1.00 87.81 701 ASN A C 1
ATOM 5590 O O . ASN A 1 701 ? -40.713 9.846 25.435 1.00 87.81 701 ASN A O 1
ATOM 5594 N N . TYR A 1 702 ? -41.382 9.220 23.385 1.00 92.88 702 TYR A N 1
ATOM 5595 C CA . TYR A 1 702 ? -40.747 7.904 23.416 1.00 92.88 702 TYR A CA 1
ATOM 5596 C C . TYR A 1 702 ? -39.769 7.743 22.252 1.00 92.88 702 TYR A C 1
ATOM 5598 O O . TYR A 1 702 ? -39.950 8.310 21.170 1.00 92.88 702 TYR A O 1
ATOM 5606 N N . LEU A 1 703 ? -38.755 6.915 22.469 1.00 94.50 703 LEU A N 1
ATOM 5607 C CA . LEU A 1 703 ? -37.829 6.455 21.451 1.00 94.50 703 LEU A CA 1
ATOM 5608 C C . LEU A 1 703 ? -38.497 5.350 20.634 1.00 94.50 703 LEU A C 1
ATOM 5610 O O . LEU A 1 703 ? -38.860 4.310 21.180 1.00 94.50 703 LEU A O 1
ATOM 5614 N N . LEU A 1 704 ? -38.690 5.573 19.337 1.00 92.19 704 LEU A N 1
ATOM 5615 C CA . LEU A 1 704 ? -39.180 4.540 18.426 1.00 92.19 704 LEU A CA 1
ATOM 5616 C C . LEU A 1 704 ? -38.057 3.575 18.039 1.00 92.19 704 LEU A C 1
ATOM 5618 O O . LEU A 1 704 ? -38.295 2.378 17.889 1.00 92.19 704 LEU A O 1
ATOM 5622 N N . GLY A 1 705 ? -36.845 4.091 17.854 1.00 91.56 705 GLY A N 1
ATOM 5623 C CA . GLY A 1 705 ? -35.743 3.320 17.304 1.00 91.56 705 GLY A CA 1
ATOM 5624 C C . GLY A 1 705 ? -34.482 4.139 17.078 1.00 91.56 705 GLY A C 1
ATOM 5625 O O . GLY A 1 705 ? -34.389 5.291 17.507 1.00 91.56 705 GLY A O 1
ATOM 5626 N N . VAL A 1 706 ? -33.529 3.531 16.377 1.00 91.56 706 VAL A N 1
ATOM 5627 C CA . VAL A 1 706 ? -32.259 4.154 15.995 1.00 91.56 706 VAL A CA 1
ATOM 5628 C C . VAL A 1 706 ? -32.114 4.213 14.477 1.00 91.56 706 VAL A C 1
ATOM 5630 O O . VAL A 1 706 ? -32.550 3.304 13.765 1.00 91.56 706 VAL A O 1
ATOM 5633 N N . ALA A 1 707 ? -31.500 5.286 13.990 1.00 88.38 707 ALA A N 1
ATOM 5634 C CA . ALA A 1 707 ? -31.131 5.452 12.595 1.00 88.38 707 ALA A CA 1
ATOM 5635 C C . ALA A 1 707 ? -29.984 4.498 12.238 1.00 88.38 707 ALA A C 1
ATOM 5637 O O . ALA A 1 707 ? -28.988 4.390 12.963 1.00 88.38 707 ALA A O 1
ATOM 5638 N N . THR A 1 708 ? -30.131 3.800 11.118 1.00 82.06 708 THR A N 1
ATOM 5639 C CA . THR A 1 708 ? -29.164 2.833 10.595 1.00 82.06 708 THR A CA 1
ATOM 5640 C C . THR A 1 708 ? -28.923 3.075 9.105 1.00 82.06 708 THR A C 1
ATOM 5642 O O . THR A 1 708 ? -29.513 3.957 8.477 1.00 82.06 708 THR A O 1
ATOM 5645 N N . TRP A 1 709 ? -28.025 2.298 8.508 1.00 69.75 709 TRP A N 1
ATOM 5646 C CA . TRP A 1 709 ? -27.804 2.337 7.067 1.00 69.75 709 TRP A CA 1
ATOM 5647 C C . TRP A 1 709 ? -28.890 1.574 6.305 1.00 69.75 709 TRP A C 1
ATOM 5649 O O . TRP A 1 709 ? -29.290 0.479 6.696 1.00 69.75 709 TRP A O 1
ATOM 5659 N N . GLY A 1 710 ? -29.350 2.160 5.201 1.00 57.88 710 GLY A N 1
ATOM 5660 C CA . GLY A 1 710 ? -30.188 1.517 4.192 1.00 57.88 710 GLY A CA 1
ATOM 5661 C C . GLY A 1 710 ? -29.366 0.863 3.072 1.00 57.88 710 GLY A C 1
ATOM 5662 O O . GLY A 1 710 ? -28.141 0.773 3.146 1.00 57.88 710 GLY A O 1
ATOM 5663 N N . ALA A 1 711 ? -30.056 0.392 2.026 1.00 50.66 711 ALA A N 1
ATOM 5664 C CA . ALA A 1 711 ? -29.461 -0.376 0.929 1.00 50.66 711 ALA A CA 1
ATOM 5665 C C . ALA A 1 711 ? -28.355 0.363 0.141 1.00 50.66 711 ALA A C 1
ATOM 5667 O O . ALA A 1 711 ? -28.288 1.592 0.091 1.00 50.66 711 ALA A O 1
ATOM 5668 N N . PHE A 1 712 ? -27.505 -0.441 -0.503 1.00 46.25 712 PHE A N 1
ATOM 5669 C CA . PHE A 1 712 ? -26.358 -0.029 -1.312 1.00 46.25 712 PHE A CA 1
ATOM 5670 C C . PHE A 1 712 ? -26.777 0.438 -2.712 1.00 46.25 712 PHE A C 1
ATOM 5672 O O . PHE A 1 712 ? -27.270 -0.365 -3.500 1.00 46.25 712 PHE A O 1
ATOM 5679 N N . TYR A 1 713 ? -26.463 1.682 -3.081 1.00 43.06 713 TYR A N 1
ATOM 5680 C CA . TYR A 1 713 ? -26.579 2.166 -4.459 1.00 43.06 713 TYR A CA 1
ATOM 5681 C C . TYR A 1 713 ? -25.203 2.313 -5.103 1.00 43.06 713 TYR A C 1
ATOM 5683 O O . TYR A 1 713 ? -24.426 3.115 -4.613 1.00 43.06 713 TYR A O 1
ATOM 5691 N N . SER A 1 714 ? -24.905 1.616 -6.210 1.00 41.00 714 SER A N 1
ATOM 5692 C CA . SER A 1 714 ? -23.795 1.904 -7.150 1.00 41.00 714 SER A CA 1
ATOM 5693 C C . SER A 1 714 ? -22.585 2.673 -6.550 1.00 41.00 714 SER A C 1
ATOM 5695 O O . SER A 1 714 ? -22.198 3.728 -7.060 1.00 41.00 714 SER A O 1
ATOM 5697 N N . LYS A 1 715 ? -21.967 2.114 -5.488 1.00 42.06 715 LYS A N 1
ATOM 5698 C CA . LYS A 1 715 ? -20.806 2.630 -4.710 1.00 42.06 715 LYS A CA 1
ATOM 5699 C C . LYS A 1 715 ? -21.072 3.618 -3.548 1.00 42.06 715 LYS A C 1
ATOM 5701 O O . LYS A 1 715 ? -20.112 4.187 -3.028 1.00 42.06 715 LYS A O 1
ATOM 5706 N N . TYR A 1 716 ? -22.312 3.794 -3.097 1.00 51.56 716 TYR A N 1
ATOM 5707 C CA . TYR A 1 716 ? -22.718 4.688 -2.007 1.00 51.56 716 TYR A CA 1
ATOM 5708 C C . TYR A 1 716 ? -23.743 4.024 -1.074 1.00 51.56 716 TYR A C 1
ATOM 5710 O O . TYR A 1 716 ? -24.686 3.376 -1.524 1.00 51.56 716 TYR A O 1
ATOM 5718 N N . GLU A 1 717 ? -23.576 4.223 0.232 1.00 55.41 717 GLU A N 1
ATOM 5719 C CA . GLU A 1 717 ? -24.546 3.831 1.260 1.00 55.41 717 GLU A CA 1
ATOM 5720 C C . GLU A 1 717 ? -25.395 5.050 1.666 1.00 55.41 717 GLU A C 1
ATOM 5722 O O . GLU A 1 717 ? -24.887 6.179 1.693 1.00 55.41 717 GLU A O 1
ATOM 5727 N N . LEU A 1 718 ? -26.681 4.841 1.976 1.00 62.88 718 LEU A N 1
ATOM 5728 C CA . LEU A 1 718 ? -27.612 5.894 2.409 1.00 62.88 718 LEU A CA 1
ATOM 5729 C C . LEU A 1 718 ? -28.033 5.679 3.876 1.00 62.88 718 LEU A C 1
ATOM 5731 O O . LEU A 1 718 ? -28.647 4.654 4.172 1.00 62.88 718 LEU A O 1
ATOM 5735 N N . PRO A 1 719 ? -27.752 6.610 4.808 1.00 66.69 719 PRO A N 1
ATOM 5736 C CA . PRO A 1 719 ? -28.067 6.445 6.230 1.00 66.69 719 PRO A CA 1
ATOM 5737 C C . PRO A 1 719 ? -29.492 6.928 6.552 1.00 66.69 719 PRO A C 1
ATOM 5739 O O . PRO A 1 719 ? -29.666 7.957 7.192 1.00 66.69 719 PRO A O 1
ATOM 5742 N N . VAL A 1 720 ? -30.507 6.235 6.024 1.00 76.38 720 VAL A N 1
ATOM 5743 C CA . VAL A 1 720 ? -31.949 6.460 6.321 1.00 76.38 720 VAL A CA 1
ATOM 5744 C C . VAL A 1 720 ? -32.684 5.191 6.735 1.00 76.38 720 VAL A C 1
ATOM 5746 O O . VAL A 1 720 ? -33.913 5.155 6.786 1.00 76.38 720 VAL A O 1
ATOM 5749 N N . GLY A 1 721 ? -31.942 4.124 7.014 1.00 80.94 721 GLY A N 1
ATOM 5750 C CA . GLY A 1 721 ? -32.516 2.924 7.601 1.00 80.94 721 GLY A CA 1
ATOM 5751 C C . GLY A 1 721 ? -33.048 3.208 9.004 1.00 80.94 721 GLY A C 1
ATOM 5752 O O . GLY A 1 721 ? -32.589 4.120 9.697 1.00 80.94 721 GLY A O 1
ATOM 5753 N N . LEU A 1 722 ? -34.028 2.418 9.426 1.00 83.19 722 LEU A N 1
ATOM 5754 C CA . LEU A 1 722 ? -34.613 2.502 10.757 1.00 83.19 722 LEU A CA 1
ATOM 5755 C C . LEU A 1 722 ? -34.648 1.118 11.407 1.00 83.19 722 LEU A C 1
ATOM 5757 O O . LEU A 1 722 ? -35.260 0.196 10.871 1.00 83.19 722 LEU A O 1
ATOM 5761 N N . SER A 1 723 ? -34.065 0.993 12.600 1.00 85.75 723 SER A N 1
ATOM 5762 C CA . SER A 1 723 ? -34.260 -0.170 13.476 1.00 85.75 723 SER A CA 1
ATOM 5763 C C . SER A 1 723 ? -35.148 0.204 14.657 1.00 85.75 723 SER A C 1
ATOM 5765 O O . SER A 1 723 ? -34.847 1.150 15.382 1.00 85.75 723 SER A O 1
ATOM 5767 N N . VAL A 1 724 ? -36.248 -0.526 14.858 1.00 86.81 724 VAL A N 1
ATOM 5768 C CA . VAL A 1 724 ? -37.262 -0.230 15.889 1.00 86.81 724 VAL A CA 1
ATOM 5769 C C . VAL A 1 724 ? -37.044 -1.098 17.127 1.00 86.81 724 VAL A C 1
ATOM 5771 O O . VAL A 1 724 ? -36.798 -2.298 17.028 1.00 86.81 724 VAL A O 1
ATOM 5774 N N . ILE A 1 725 ? -37.182 -0.501 18.312 1.00 88.25 725 ILE A N 1
ATOM 5775 C CA . ILE A 1 725 ? -36.929 -1.152 19.609 1.00 88.25 725 ILE A CA 1
ATOM 5776 C C . ILE A 1 725 ? -38.122 -1.989 20.104 1.00 88.25 725 ILE A C 1
ATOM 5778 O O . ILE A 1 725 ? -38.685 -1.746 21.169 1.00 88.25 725 ILE A O 1
ATOM 5782 N N . ASN A 1 726 ? -38.565 -2.961 19.308 1.00 84.94 726 ASN A N 1
ATOM 5783 C CA . ASN A 1 726 ? -39.758 -3.753 19.630 1.00 84.94 726 ASN A CA 1
ATOM 5784 C C . ASN A 1 726 ? -39.706 -5.226 19.205 1.00 84.94 726 ASN A C 1
ATOM 5786 O O . ASN A 1 726 ? -40.728 -5.924 19.241 1.00 84.94 726 ASN A O 1
ATOM 5790 N N . SER A 1 727 ? -38.536 -5.686 18.769 1.00 83.31 727 SER A N 1
ATOM 5791 C CA . SER A 1 727 ? -38.311 -7.064 18.356 1.00 83.31 727 SER A CA 1
ATOM 5792 C C . SER A 1 727 ? -37.960 -7.956 19.542 1.00 83.31 727 SER A C 1
ATOM 5794 O O . SER A 1 727 ? -37.508 -7.501 20.593 1.00 83.31 727 SER A O 1
ATOM 5796 N N . ARG A 1 728 ? -38.150 -9.266 19.365 1.00 82.50 728 ARG A N 1
ATOM 5797 C CA . ARG A 1 728 ? -37.729 -10.261 20.354 1.00 82.50 728 ARG A CA 1
ATOM 5798 C C . ARG A 1 728 ? -36.222 -10.181 20.629 1.00 82.50 728 ARG A C 1
ATOM 5800 O O . ARG A 1 728 ? -35.842 -10.176 21.794 1.00 82.50 728 ARG A O 1
ATOM 5807 N N . ASN A 1 729 ? -35.414 -10.042 19.575 1.00 81.81 729 ASN A N 1
ATOM 5808 C CA . ASN A 1 729 ? -33.960 -9.896 19.679 1.00 81.81 729 ASN A CA 1
ATOM 5809 C C . ASN A 1 729 ? -33.593 -8.690 20.551 1.00 81.81 729 ASN A C 1
ATOM 5811 O O . ASN A 1 729 ? -32.834 -8.838 21.498 1.00 81.81 729 ASN A O 1
ATOM 5815 N N . PHE A 1 730 ? -34.224 -7.531 20.317 1.00 87.50 730 PHE A N 1
ATOM 5816 C CA . PHE A 1 730 ? -33.992 -6.339 21.135 1.00 87.50 730 PHE A CA 1
ATOM 5817 C C . PHE A 1 730 ? -34.220 -6.602 22.630 1.00 87.50 730 PHE A C 1
ATOM 5819 O O . PHE A 1 730 ? -33.400 -6.202 23.453 1.00 87.50 730 PHE A O 1
ATOM 5826 N N . TYR A 1 731 ? -35.315 -7.272 23.002 1.00 88.56 731 TYR A N 1
ATOM 5827 C CA . TYR A 1 731 ? -35.599 -7.558 24.412 1.00 88.56 731 TYR A CA 1
ATOM 5828 C C . TYR A 1 731 ? -34.633 -8.584 25.023 1.00 88.56 731 TYR A C 1
ATOM 5830 O O . TYR A 1 731 ? -34.292 -8.455 26.200 1.00 88.56 731 TYR A O 1
ATOM 5838 N N . GLU A 1 732 ? -34.188 -9.579 24.252 1.00 87.56 732 GLU A N 1
ATOM 5839 C CA . GLU A 1 732 ? -33.182 -10.562 24.680 1.00 87.56 732 GLU A CA 1
ATOM 5840 C C . GLU A 1 732 ? -31.819 -9.885 24.909 1.00 87.56 732 GLU A C 1
ATOM 5842 O O . GLU A 1 732 ? -31.235 -10.007 25.990 1.00 87.56 732 GLU A O 1
ATOM 5847 N N . ASP A 1 733 ? -31.369 -9.074 23.953 1.00 89.00 733 ASP A N 1
ATOM 5848 C CA . ASP A 1 733 ? -30.110 -8.332 24.032 1.00 89.00 733 ASP A CA 1
ATOM 5849 C C . ASP A 1 733 ? -30.163 -7.249 25.135 1.00 89.00 733 ASP A C 1
ATOM 5851 O O . ASP A 1 733 ? -29.199 -7.059 25.880 1.00 89.00 733 ASP A O 1
ATOM 5855 N N . TYR A 1 734 ? -31.317 -6.599 25.339 1.00 91.50 734 TYR A N 1
ATOM 5856 C CA . TYR A 1 734 ? -31.529 -5.666 26.453 1.00 91.50 734 TYR A CA 1
ATOM 5857 C C . TYR A 1 734 ? -31.476 -6.371 27.814 1.00 91.50 734 TYR A C 1
ATOM 5859 O O . TYR A 1 734 ? -30.922 -5.833 28.776 1.00 91.50 734 TYR A O 1
ATOM 5867 N N . ALA A 1 735 ? -32.023 -7.586 27.919 1.00 91.44 735 ALA A N 1
ATOM 5868 C CA . ALA A 1 735 ? -31.920 -8.387 29.136 1.00 91.44 735 ALA A CA 1
ATOM 5869 C C . ALA A 1 735 ? -30.463 -8.788 29.425 1.00 91.44 735 ALA A C 1
ATOM 5871 O O . ALA A 1 735 ? -30.034 -8.720 30.577 1.00 91.44 735 ALA A O 1
ATOM 5872 N N . CYS A 1 736 ? -29.690 -9.137 28.394 1.00 90.38 736 CYS A N 1
ATOM 5873 C CA . CYS A 1 736 ? -28.245 -9.362 28.487 1.00 90.38 736 CYS A CA 1
ATOM 5874 C C . CYS A 1 736 ? -27.507 -8.102 28.978 1.00 90.38 736 CYS A C 1
ATOM 5876 O O . CYS A 1 736 ? -26.787 -8.164 29.977 1.00 90.38 736 CYS A O 1
ATOM 5878 N N . ALA A 1 737 ? -27.765 -6.936 28.375 1.00 91.88 737 ALA A N 1
ATOM 5879 C CA . ALA A 1 737 ? -27.172 -5.664 28.796 1.00 91.88 737 ALA A CA 1
ATOM 5880 C C . ALA A 1 737 ? -27.457 -5.345 30.274 1.00 91.88 737 ALA A C 1
ATOM 5882 O O . ALA A 1 737 ? -26.570 -4.898 31.001 1.00 91.88 737 ALA A O 1
ATOM 5883 N N . ARG A 1 738 ? -28.674 -5.637 30.750 1.00 92.88 738 ARG A N 1
ATOM 5884 C CA . ARG A 1 738 ? -29.043 -5.487 32.164 1.00 92.88 738 ARG A CA 1
ATOM 5885 C C . ARG A 1 738 ? -28.282 -6.424 33.096 1.00 92.88 738 ARG A C 1
ATOM 5887 O O . ARG A 1 738 ? -27.865 -5.984 34.160 1.00 92.88 738 ARG A O 1
ATOM 5894 N N . LYS A 1 739 ? -28.086 -7.686 32.716 1.00 91.12 739 LYS A N 1
ATOM 5895 C CA . LYS A 1 739 ? -27.297 -8.632 33.522 1.00 91.12 739 LYS A CA 1
ATOM 5896 C C . LYS A 1 739 ? -25.845 -8.179 33.639 1.00 91.12 739 LYS A C 1
ATOM 5898 O O . LYS A 1 739 ? -25.274 -8.242 34.718 1.00 91.12 739 LYS A O 1
ATOM 5903 N N . ILE A 1 740 ? -25.272 -7.673 32.545 1.00 89.06 740 ILE A N 1
ATOM 5904 C CA . ILE A 1 740 ? -23.913 -7.118 32.538 1.00 89.06 740 ILE A CA 1
ATOM 5905 C C . ILE A 1 740 ? -23.836 -5.849 33.393 1.00 89.06 740 ILE A C 1
ATOM 5907 O O . ILE A 1 740 ? -22.849 -5.655 34.098 1.00 89.06 740 ILE A O 1
ATOM 5911 N N . GLN A 1 741 ? -24.852 -4.985 33.348 1.00 89.12 741 GLN A N 1
ATOM 5912 C CA . GLN A 1 741 ? -24.939 -3.810 34.219 1.00 89.12 741 GLN A CA 1
ATOM 5913 C C . GLN A 1 741 ? -24.940 -4.212 35.702 1.00 89.12 741 GLN A C 1
ATOM 5915 O O . GLN A 1 741 ? -24.156 -3.678 36.478 1.00 89.12 741 GLN A O 1
ATOM 5920 N N . GLU A 1 742 ? -25.818 -5.142 36.081 1.00 87.12 742 GLU A N 1
ATOM 5921 C CA . GLU A 1 742 ? -26.045 -5.565 37.471 1.00 87.12 742 GLU A CA 1
ATOM 5922 C C . GLU A 1 742 ? -24.853 -6.360 38.056 1.00 87.12 742 GLU A C 1
ATOM 5924 O O . GLU A 1 742 ? -24.783 -6.566 39.267 1.00 87.12 742 GLU A O 1
ATOM 5929 N N . ASP A 1 743 ? -23.896 -6.779 37.222 1.00 81.94 743 ASP A N 1
ATOM 5930 C CA . ASP A 1 743 ? -22.697 -7.497 37.649 1.00 81.94 743 ASP A CA 1
ATOM 5931 C C . ASP A 1 743 ? -21.598 -6.559 38.194 1.00 81.94 743 ASP A C 1
ATOM 5933 O O . ASP A 1 743 ? -21.033 -5.728 37.478 1.00 81.94 743 ASP A O 1
ATOM 5937 N N . GLU A 1 744 ? -21.241 -6.730 39.468 1.00 66.38 744 GLU A N 1
ATOM 5938 C CA . GLU A 1 744 ? -20.172 -5.974 40.141 1.00 66.38 744 GLU A CA 1
ATOM 5939 C C . GLU A 1 744 ? -18.778 -6.629 40.001 1.00 66.38 744 GLU A C 1
ATOM 5941 O O . GLU A 1 744 ? -17.775 -6.074 40.461 1.00 66.38 744 GLU A O 1
ATOM 5946 N N . MET A 1 745 ? -18.676 -7.806 39.367 1.00 64.31 745 MET A N 1
ATOM 5947 C CA . MET A 1 745 ? -17.428 -8.562 39.247 1.00 64.31 745 MET A CA 1
ATOM 5948 C C . MET A 1 745 ? -16.582 -8.082 38.060 1.00 64.31 745 MET A C 1
ATOM 5950 O O . MET A 1 745 ? -16.726 -8.525 36.927 1.00 64.31 745 MET A O 1
ATOM 5954 N N . ILE A 1 746 ? -15.594 -7.226 38.328 1.00 54.50 746 ILE A N 1
ATOM 5955 C CA . ILE A 1 746 ? -14.537 -6.933 37.350 1.00 54.50 746 ILE A CA 1
ATOM 5956 C C . ILE A 1 746 ? -13.590 -8.141 37.294 1.00 54.50 746 ILE A C 1
ATOM 5958 O O . ILE A 1 746 ? -12.706 -8.278 38.139 1.00 54.50 746 ILE A O 1
ATOM 5962 N N . LYS A 1 747 ? -13.762 -9.035 36.316 1.00 55.78 747 LYS A N 1
ATOM 5963 C CA . LYS A 1 747 ? -12.748 -10.047 35.980 1.00 55.78 747 LYS A CA 1
ATOM 5964 C C . LYS A 1 747 ? -12.200 -9.777 34.586 1.00 55.78 747 LYS A C 1
ATOM 5966 O O . LYS A 1 747 ? -12.818 -10.129 33.591 1.00 55.78 747 LYS A O 1
ATOM 5971 N N . GLU A 1 748 ? -11.030 -9.144 34.545 1.00 53.03 748 GLU A N 1
ATOM 5972 C CA . GLU A 1 748 ? -10.321 -8.757 33.315 1.00 53.03 748 GLU A CA 1
ATOM 5973 C C . GLU A 1 748 ? -9.723 -9.960 32.548 1.00 53.03 748 GLU A C 1
ATOM 5975 O O . GLU A 1 748 ? -9.341 -9.810 31.392 1.00 53.03 748 GLU A O 1
ATOM 5980 N N . ASP A 1 749 ? -9.714 -11.163 33.140 1.00 50.00 749 ASP A N 1
ATOM 5981 C CA . ASP A 1 749 ? -8.939 -12.310 32.636 1.00 50.00 749 ASP A CA 1
ATOM 5982 C C . ASP A 1 749 ? -9.743 -13.396 31.889 1.00 50.00 749 ASP A C 1
ATOM 5984 O O . ASP A 1 749 ? -9.157 -14.392 31.464 1.00 50.00 749 ASP A O 1
ATOM 5988 N N . ASN A 1 750 ? -11.067 -13.256 31.714 1.00 60.00 750 ASN A N 1
ATOM 5989 C CA . ASN A 1 750 ? -11.864 -14.229 30.949 1.00 60.00 750 ASN A CA 1
ATOM 5990 C C . ASN A 1 750 ? -12.691 -13.551 29.836 1.00 60.00 750 ASN A C 1
ATOM 5992 O O . ASN A 1 750 ? -13.722 -12.947 30.143 1.00 60.00 750 ASN A O 1
ATOM 5996 N N . PRO A 1 751 ? -12.288 -13.671 28.554 1.00 56.12 751 PRO A N 1
ATOM 5997 C CA . PRO A 1 751 ? -12.992 -13.044 27.433 1.00 56.12 751 PRO A CA 1
ATOM 5998 C C . PRO A 1 751 ? -14.431 -13.552 27.234 1.00 56.12 751 PRO A C 1
ATOM 6000 O O . PRO A 1 751 ? -15.249 -12.812 26.693 1.00 56.12 751 PRO A O 1
ATOM 6003 N N . ASP A 1 752 ? -14.776 -14.746 27.731 1.00 61.75 752 ASP A N 1
ATOM 6004 C CA . ASP A 1 752 ? -16.109 -15.346 27.560 1.00 61.75 752 ASP A CA 1
ATOM 6005 C C . ASP A 1 752 ? -17.065 -15.085 28.743 1.00 61.75 752 ASP A C 1
ATOM 6007 O O . ASP A 1 752 ? -18.230 -15.481 28.712 1.00 61.75 752 ASP A O 1
ATOM 6011 N N . PHE A 1 753 ? -16.617 -14.389 29.796 1.00 74.88 753 PHE A N 1
ATOM 6012 C CA . PHE A 1 753 ? -17.393 -14.216 31.034 1.00 74.88 753 PHE A CA 1
ATOM 6013 C C . PHE A 1 753 ? -18.750 -13.526 30.819 1.00 74.88 753 PHE A C 1
ATOM 6015 O O . PHE A 1 753 ? -19.784 -14.010 31.283 1.00 74.88 753 PHE A O 1
ATOM 6022 N N . TYR A 1 754 ? -18.772 -12.413 30.082 1.00 75.00 754 TYR A N 1
ATOM 6023 C CA . TYR A 1 754 ? -20.025 -11.705 29.803 1.00 75.00 754 TYR A CA 1
ATOM 6024 C C . TYR A 1 754 ? -20.945 -12.501 28.868 1.00 75.00 754 TYR A C 1
ATOM 6026 O O . TYR A 1 754 ? -22.166 -12.394 28.982 1.00 75.00 754 TYR A O 1
ATOM 6034 N N . GLN A 1 755 ? -20.387 -13.362 28.009 1.00 74.81 755 GLN A N 1
ATOM 6035 C CA . GLN A 1 755 ? -21.178 -14.251 27.161 1.00 74.81 755 GLN A CA 1
ATOM 6036 C C . GLN A 1 755 ? -21.916 -15.308 28.000 1.00 74.81 755 GLN A C 1
ATOM 6038 O O . GLN A 1 755 ? -23.085 -15.594 27.742 1.00 74.81 755 GLN A O 1
ATOM 6043 N N . GLU A 1 756 ? -21.288 -15.845 29.052 1.00 75.25 756 GLU A N 1
ATOM 6044 C CA . GLU A 1 756 ? -21.948 -16.768 29.987 1.00 75.25 756 GLU A CA 1
ATOM 6045 C C . GLU A 1 756 ? -23.114 -16.121 30.747 1.00 75.25 756 GLU A C 1
ATOM 6047 O O . GLU A 1 756 ? -24.123 -16.784 30.998 1.00 75.25 756 GLU A O 1
ATOM 6052 N N . LEU A 1 757 ? -22.999 -14.838 31.109 1.00 78.19 757 LEU A N 1
ATOM 6053 C CA . LEU A 1 757 ? -24.076 -14.092 31.772 1.00 78.19 757 LEU A CA 1
ATOM 6054 C C . LEU A 1 757 ? -25.293 -13.904 30.862 1.00 78.19 757 LEU A C 1
ATOM 6056 O O . LEU A 1 757 ? -26.425 -13.914 31.344 1.00 78.19 757 LEU A O 1
ATOM 6060 N N . CYS A 1 758 ? -25.072 -13.765 29.558 1.00 79.75 758 CYS A N 1
ATOM 6061 C CA . CYS A 1 758 ? -26.141 -13.579 28.583 1.00 79.75 758 CYS A CA 1
ATOM 6062 C C . CYS A 1 758 ? -26.794 -14.893 28.126 1.00 79.75 758 CYS A C 1
ATOM 6064 O O . CYS A 1 758 ? -27.951 -14.873 27.717 1.00 79.75 758 CYS A O 1
ATOM 6066 N N . ASN A 1 759 ? -26.090 -16.025 28.248 1.00 73.19 759 ASN A N 1
ATOM 6067 C CA . ASN A 1 759 ? -26.595 -17.360 27.900 1.00 73.19 759 ASN A CA 1
ATOM 6068 C C . ASN A 1 759 ? -27.452 -18.025 29.003 1.00 73.19 759 ASN A C 1
ATOM 6070 O O . ASN A 1 759 ? -28.134 -19.014 28.728 1.00 73.19 759 ASN A O 1
ATOM 6074 N N . LYS A 1 760 ? -27.381 -17.535 30.246 1.00 56.75 760 LYS A N 1
ATOM 6075 C CA . LYS A 1 760 ? -28.256 -17.926 31.373 1.00 56.75 760 LYS A CA 1
ATOM 6076 C C . LYS A 1 760 ? -29.507 -17.074 31.378 1.00 56.75 760 LYS A C 1
ATOM 6078 O O . LYS A 1 760 ? -30.565 -17.529 31.858 1.00 56.75 760 LYS A O 1
#

pLDDT: mean 77.87, std 19.82, range [25.64, 97.38]